Protein AF-A0AAD4IP42-F1 (afdb_monomer)

pLDDT: mean 78.44, std 17.41, range [28.88, 97.5]

Organism: Perilla frutescens var. hirtella (NCBI:txid608512)

Structure (mmCIF, N/CA/C/O backbone):
data_AF-A0AAD4IP42-F1
#
_entry.id   AF-A0AAD4IP42-F1
#
loop_
_atom_site.group_PDB
_atom_site.id
_atom_site.type_symbol
_atom_site.label_atom_id
_atom_site.label_alt_id
_atom_site.label_comp_id
_atom_site.label_asym_id
_atom_site.label_entity_id
_atom_site.label_seq_id
_atom_site.pdbx_PDB_ins_code
_atom_site.Cartn_x
_atom_site.Cartn_y
_atom_site.Cartn_z
_atom_site.occupancy
_atom_site.B_iso_or_equiv
_atom_site.auth_seq_id
_atom_site.auth_comp_id
_atom_site.auth_asym_id
_atom_site.auth_atom_id
_atom_site.pdbx_PDB_model_num
ATOM 1 N N . MET A 1 1 ? -76.552 19.089 21.925 1.00 34.88 1 MET A N 1
ATOM 2 C CA . MET A 1 1 ? -76.594 18.371 20.630 1.00 34.88 1 MET A CA 1
ATOM 3 C C . MET A 1 1 ? -75.169 18.072 20.189 1.00 34.88 1 MET A C 1
ATOM 5 O O . MET A 1 1 ? -74.270 18.814 20.554 1.00 34.88 1 MET A O 1
ATOM 9 N N . LYS A 1 2 ? -74.988 16.917 19.546 1.00 30.53 2 LYS A N 1
ATOM 10 C CA . LYS A 1 2 ? -73.737 16.170 19.352 1.00 30.53 2 LYS A CA 1
ATOM 11 C C . LYS A 1 2 ? -72.660 16.879 18.514 1.00 30.53 2 LYS A C 1
ATOM 13 O O . LYS A 1 2 ? -72.972 17.570 17.553 1.00 30.53 2 LYS A O 1
ATOM 18 N N . ASN A 1 3 ? -71.417 16.549 18.877 1.00 34.84 3 ASN A N 1
ATOM 19 C CA . ASN A 1 3 ? -70.159 16.586 18.123 1.00 34.84 3 ASN A CA 1
ATOM 20 C C . ASN A 1 3 ? -70.280 16.324 16.618 1.00 34.84 3 ASN A C 1
ATOM 22 O O . ASN A 1 3 ? -70.921 15.343 16.245 1.00 34.84 3 ASN A O 1
ATOM 26 N N . GLN A 1 4 ? -69.454 17.022 15.830 1.00 29.98 4 GLN A N 1
ATOM 27 C CA . GLN A 1 4 ? -68.619 16.398 14.795 1.00 29.98 4 GLN A CA 1
ATOM 28 C C . GLN A 1 4 ? -67.241 17.083 14.738 1.00 29.98 4 GLN A C 1
ATOM 30 O O . GLN A 1 4 ? -67.110 18.224 14.310 1.00 29.98 4 GLN A O 1
ATOM 35 N N . ASN A 1 5 ? -66.224 16.346 15.200 1.00 31.17 5 ASN A N 1
ATOM 36 C CA . ASN A 1 5 ? -64.808 16.579 14.929 1.00 31.17 5 ASN A CA 1
ATOM 37 C C . ASN A 1 5 ? -64.530 16.192 13.474 1.00 31.17 5 ASN A C 1
ATOM 39 O O . ASN A 1 5 ? -64.703 15.028 13.110 1.00 31.17 5 ASN A O 1
ATOM 43 N N . THR A 1 6 ? -64.045 17.129 12.666 1.00 31.69 6 THR A N 1
ATOM 44 C CA . THR A 1 6 ? -63.427 16.822 11.375 1.00 31.69 6 THR A CA 1
ATOM 45 C C . THR A 1 6 ? -61.950 16.520 11.577 1.00 31.69 6 THR A C 1
ATOM 47 O O . THR A 1 6 ? -61.139 17.392 11.881 1.00 31.69 6 THR A O 1
ATOM 50 N N . SER A 1 7 ? -61.636 15.245 11.391 1.00 37.47 7 SER A N 1
ATOM 51 C CA . SER A 1 7 ? -60.329 14.685 11.085 1.00 37.47 7 SER A CA 1
ATOM 52 C C . SER A 1 7 ? -59.632 15.437 9.944 1.00 37.47 7 SER A C 1
ATOM 54 O O . SER A 1 7 ? -60.083 15.382 8.800 1.00 37.47 7 SER A O 1
ATOM 56 N N . GLY A 1 8 ? -58.507 16.086 10.242 1.00 28.88 8 GLY A N 1
ATOM 57 C CA . GLY A 1 8 ? -57.520 16.510 9.251 1.00 28.88 8 GLY A CA 1
ATOM 58 C C . GLY A 1 8 ? -56.361 15.519 9.241 1.00 28.88 8 GLY A C 1
ATOM 59 O O . GLY A 1 8 ? -55.553 15.508 10.167 1.00 28.88 8 GLY A O 1
ATOM 60 N N . ALA A 1 9 ? -56.325 14.672 8.211 1.00 37.38 9 ALA A N 1
ATOM 61 C CA . ALA A 1 9 ? -55.215 13.789 7.866 1.00 37.38 9 ALA A CA 1
ATOM 62 C C . ALA A 1 9 ? -53.900 14.590 7.849 1.00 37.38 9 ALA A C 1
ATOM 64 O O . ALA A 1 9 ? -53.816 15.664 7.266 1.00 37.38 9 ALA A O 1
ATOM 65 N N . GLY A 1 10 ? -52.886 14.160 8.591 1.00 33.72 10 GLY A N 1
ATOM 66 C CA . GLY A 1 10 ? -51.989 13.126 8.091 1.00 33.72 10 GLY A CA 1
ATOM 67 C C . GLY A 1 10 ? -50.796 13.807 7.430 1.00 33.72 10 GLY A C 1
ATOM 68 O O . GLY A 1 10 ? -50.671 13.799 6.210 1.00 33.72 10 GLY A O 1
ATOM 69 N N . GLY A 1 11 ? -49.955 14.450 8.250 1.00 38.69 11 GLY A N 1
ATOM 70 C CA . GLY A 1 11 ? -48.666 14.964 7.805 1.00 38.69 11 GLY A CA 1
ATOM 71 C C . GLY A 1 11 ? -47.883 13.820 7.177 1.00 38.69 11 GLY A C 1
ATOM 72 O O . GLY A 1 11 ? -47.627 12.817 7.844 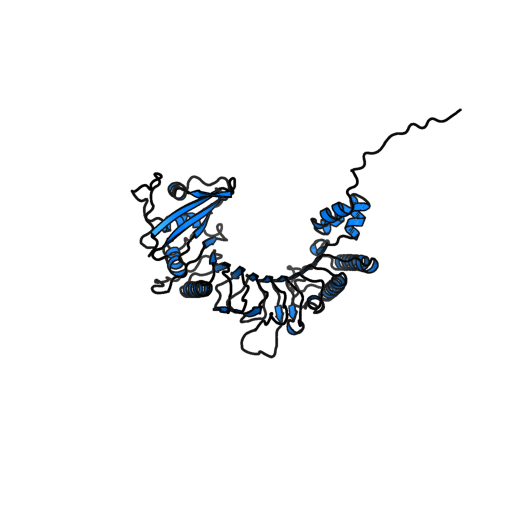1.00 38.69 11 GLY A O 1
ATOM 73 N N . GLY A 1 12 ? -47.581 13.956 5.886 1.00 36.75 12 GLY A N 1
ATOM 74 C CA . GLY A 1 12 ? -46.809 12.996 5.112 1.00 36.75 12 GLY A CA 1
ATOM 75 C C . GLY A 1 12 ? -45.445 12.809 5.754 1.00 36.75 12 GLY A C 1
ATOM 76 O O . GLY A 1 12 ? -44.520 13.581 5.509 1.00 36.75 12 GLY A O 1
ATOM 77 N N . GLY A 1 13 ? -45.350 11.804 6.623 1.00 40.25 13 GLY A N 1
ATOM 78 C CA . GLY A 1 13 ? -44.090 11.336 7.153 1.00 40.25 13 GLY A CA 1
ATOM 79 C C . GLY A 1 13 ? -43.225 10.944 5.971 1.00 40.25 13 GLY A C 1
ATOM 80 O O . GLY A 1 13 ? -43.643 10.148 5.130 1.00 40.25 13 GLY A O 1
ATOM 81 N N . ILE A 1 14 ? -42.018 11.504 5.909 1.00 51.66 14 ILE A N 1
ATOM 82 C CA . ILE A 1 14 ? -40.916 10.859 5.201 1.00 51.66 14 ILE A CA 1
ATOM 83 C C . ILE A 1 14 ? -40.974 9.402 5.657 1.00 51.66 14 ILE A C 1
ATOM 85 O O . ILE A 1 14 ? -40.859 9.155 6.859 1.00 51.66 14 ILE A O 1
ATOM 89 N N . ALA A 1 15 ? -41.281 8.477 4.742 1.00 52.72 15 ALA A N 1
ATOM 90 C CA . ALA A 1 15 ? -41.385 7.057 5.047 1.00 52.72 15 ALA A CA 1
ATOM 91 C C . ALA A 1 15 ? -40.187 6.682 5.927 1.00 52.72 15 ALA A C 1
ATOM 93 O O . ALA A 1 15 ? -39.041 6.887 5.521 1.00 52.72 15 ALA A O 1
ATOM 94 N N . SER A 1 16 ? -40.445 6.285 7.177 1.00 73.88 16 SER A N 1
ATOM 95 C CA . SER A 1 16 ? -39.379 6.153 8.164 1.00 73.88 16 SER A CA 1
ATOM 96 C C . SER A 1 16 ? -38.441 5.046 7.702 1.00 73.88 16 SER A C 1
ATOM 98 O O . SER A 1 16 ? -38.821 3.874 7.706 1.00 73.88 16 SER A O 1
ATOM 100 N N . LEU A 1 17 ? -37.241 5.425 7.265 1.00 85.31 17 LEU A N 1
ATOM 101 C CA . LEU A 1 17 ? -36.203 4.481 6.868 1.00 85.31 17 LEU A CA 1
ATOM 102 C C . LEU A 1 17 ? -35.959 3.484 8.014 1.00 85.31 17 LEU A C 1
ATOM 104 O O . LEU A 1 17 ? -35.862 3.915 9.169 1.00 85.31 17 LEU A O 1
ATOM 108 N N . PRO A 1 18 ? -35.853 2.173 7.727 1.00 91.00 18 PRO A N 1
ATOM 109 C CA . PRO A 1 18 ? -35.491 1.190 8.738 1.00 91.00 18 PRO A CA 1
ATOM 110 C C . PRO A 1 18 ? -34.157 1.541 9.400 1.00 91.00 18 PRO A C 1
ATOM 112 O O . PRO A 1 18 ? -33.244 2.056 8.748 1.00 91.00 18 PRO A O 1
ATOM 115 N N . GLN A 1 19 ? -34.032 1.219 10.687 1.00 89.38 19 GLN A N 1
ATOM 116 C CA . GLN A 1 19 ? -32.856 1.548 11.496 1.00 89.38 19 GLN A CA 1
ATOM 117 C C . GLN A 1 19 ? -31.547 1.037 10.872 1.00 89.38 19 GLN A C 1
ATOM 119 O O . GLN A 1 19 ? -30.543 1.744 10.873 1.00 89.38 19 GLN A O 1
ATOM 124 N N . GLU A 1 20 ? -31.577 -0.158 10.284 1.00 89.69 20 GLU A N 1
ATOM 125 C CA . GLU A 1 20 ? -30.438 -0.788 9.606 1.00 89.69 20 GLU A CA 1
ATOM 126 C C . GLU A 1 20 ? -29.960 0.009 8.386 1.00 89.69 20 GLU A C 1
ATOM 128 O O . GLU A 1 20 ? -28.760 0.154 8.162 1.00 89.69 20 GLU A O 1
ATOM 133 N N . ILE A 1 21 ? -30.889 0.585 7.615 1.00 92.75 21 ILE A N 1
ATOM 134 C CA . ILE A 1 21 ? -30.548 1.411 6.452 1.00 92.75 21 ILE A CA 1
ATOM 135 C C . ILE A 1 21 ? -29.923 2.727 6.910 1.00 92.75 21 ILE A C 1
ATOM 137 O O . ILE A 1 21 ? -28.937 3.169 6.326 1.00 92.75 21 ILE A O 1
ATOM 141 N N . ILE A 1 22 ? -30.452 3.327 7.979 1.00 94.44 22 ILE A N 1
ATOM 142 C CA . ILE A 1 22 ? -29.881 4.540 8.574 1.00 94.44 22 ILE A CA 1
ATOM 143 C C . ILE A 1 22 ? -28.449 4.278 9.061 1.00 94.44 22 ILE A C 1
ATOM 145 O O . ILE A 1 22 ? -27.554 5.065 8.756 1.00 94.44 22 ILE A O 1
ATOM 149 N N . LEU A 1 23 ? -28.222 3.165 9.768 1.00 92.06 23 LEU A N 1
ATOM 150 C CA . LEU A 1 23 ? -26.889 2.748 10.214 1.00 92.06 23 LEU A CA 1
ATOM 151 C C . LEU A 1 23 ? -25.940 2.573 9.028 1.00 92.06 23 LEU A C 1
ATOM 153 O O . LEU A 1 23 ? -24.855 3.147 9.027 1.00 92.06 23 LEU A O 1
ATOM 157 N N . LYS A 1 24 ? -26.377 1.864 7.981 1.00 92.62 24 LYS A N 1
ATOM 158 C CA . LYS A 1 24 ? -25.572 1.658 6.775 1.00 92.62 24 LYS A CA 1
ATOM 159 C C . LYS A 1 24 ? -25.220 2.977 6.085 1.00 92.62 24 LYS A C 1
ATOM 161 O O . LYS A 1 24 ? -24.075 3.157 5.692 1.00 92.62 24 LYS A O 1
ATOM 166 N N . ILE A 1 25 ? -26.164 3.918 5.987 1.00 94.62 25 ILE A N 1
ATOM 167 C CA . ILE A 1 25 ? -25.900 5.271 5.471 1.00 94.62 25 ILE A CA 1
ATOM 168 C C . ILE A 1 25 ? -24.849 5.976 6.337 1.00 94.62 25 ILE A C 1
ATOM 170 O O . ILE A 1 25 ? -23.890 6.520 5.800 1.00 94.62 25 ILE A O 1
ATOM 174 N N . GLN A 1 26 ? -24.992 5.951 7.664 1.00 93.31 26 GLN A N 1
ATOM 175 C CA . GLN A 1 26 ? -24.042 6.593 8.577 1.00 93.31 26 GLN A CA 1
ATOM 176 C C . GLN A 1 26 ? -22.650 5.941 8.565 1.00 93.31 26 GLN A C 1
ATOM 178 O O . GLN A 1 26 ? -21.665 6.633 8.805 1.00 93.31 26 GLN A O 1
ATOM 183 N N . CYS A 1 27 ? -22.533 4.644 8.280 1.00 92.44 27 CYS A N 1
ATOM 184 C CA . CYS A 1 27 ? -21.247 3.963 8.095 1.00 92.44 27 CYS A CA 1
ATOM 185 C C . CYS A 1 27 ? -20.487 4.429 6.841 1.00 92.44 27 CYS A C 1
ATOM 187 O O . CYS A 1 27 ? -19.272 4.296 6.798 1.00 92.44 27 CYS A O 1
ATOM 189 N N . TYR A 1 28 ? -21.165 5.020 5.849 1.00 92.25 28 TYR A N 1
ATOM 190 C CA . TYR A 1 28 ? -20.503 5.643 4.692 1.00 92.25 28 TYR A CA 1
ATOM 191 C C . TYR A 1 28 ? -20.054 7.092 4.934 1.00 92.25 28 TYR A C 1
ATOM 193 O O . TYR A 1 28 ? -19.370 7.667 4.091 1.00 92.25 28 TYR A O 1
ATOM 201 N N . LEU A 1 29 ? -20.458 7.695 6.052 1.00 93.38 29 LEU A N 1
ATOM 202 C CA . LEU A 1 29 ? -20.079 9.051 6.448 1.00 93.38 29 LEU A CA 1
ATOM 203 C C . LEU A 1 29 ? -18.914 8.998 7.438 1.00 93.38 29 LEU A C 1
ATOM 205 O O . LEU A 1 29 ? -18.770 7.999 8.138 1.00 93.38 29 LEU A O 1
ATOM 209 N N . ASN A 1 30 ? -18.134 10.075 7.571 1.00 90.75 30 ASN A N 1
ATOM 210 C CA . ASN A 1 30 ? -17.245 10.214 8.735 1.00 90.75 30 ASN A CA 1
ATOM 211 C C . ASN A 1 30 ? -18.053 10.545 10.005 1.00 90.75 30 ASN A C 1
ATOM 213 O O . ASN A 1 30 ? -19.223 10.929 9.945 1.00 90.75 30 ASN A O 1
ATOM 217 N N . GLY A 1 31 ? -17.444 10.414 11.176 1.00 90.19 31 GLY A N 1
ATOM 218 C CA . GLY A 1 31 ? -18.087 10.545 12.478 1.00 90.19 31 GLY A CA 1
ATOM 219 C C . GLY A 1 31 ? -18.716 11.917 12.679 1.00 90.19 31 GLY A C 1
ATOM 220 O O . GLY A 1 31 ? -19.835 12.034 13.182 1.00 90.19 31 GLY A O 1
ATOM 221 N N . LYS A 1 32 ? -18.070 12.978 12.196 1.00 91.19 32 LYS A N 1
ATOM 222 C CA . LYS A 1 32 ? -18.631 14.332 12.231 1.00 91.19 32 LYS A CA 1
ATOM 223 C C . LYS A 1 32 ? -19.881 14.466 11.371 1.00 91.19 32 LYS A C 1
ATOM 225 O O . LYS A 1 32 ? -20.880 15.014 11.838 1.00 91.19 32 LYS A O 1
ATOM 230 N N . GLU A 1 33 ? -19.859 13.974 10.141 1.00 93.75 33 GLU A N 1
ATOM 231 C CA . GLU A 1 33 ? -21.017 13.965 9.244 1.00 93.75 33 GLU A CA 1
ATOM 232 C C . GLU A 1 33 ? -22.151 13.101 9.795 1.00 93.75 33 GLU A C 1
ATOM 234 O O . GLU A 1 33 ? -23.285 13.573 9.899 1.00 93.75 33 GLU A O 1
ATOM 239 N N . ALA A 1 34 ? -21.844 11.882 10.237 1.00 93.75 34 ALA A N 1
ATOM 240 C CA . ALA A 1 34 ? -22.799 10.971 10.850 1.00 93.75 34 ALA A CA 1
ATOM 241 C C . ALA A 1 34 ? -23.448 11.603 12.094 1.00 93.75 34 ALA A C 1
ATOM 243 O O . ALA A 1 34 ? -24.676 11.581 12.215 1.00 93.75 34 ALA A O 1
ATOM 244 N N . SER A 1 35 ? -22.675 12.277 12.954 1.00 92.50 35 SER A N 1
ATOM 245 C CA . SER A 1 35 ? -23.214 12.997 14.116 1.00 92.50 35 SER A CA 1
ATOM 246 C C . SER A 1 35 ? -24.203 14.100 13.723 1.00 92.50 35 SER A C 1
ATOM 248 O O . SER A 1 35 ? -25.234 14.264 14.379 1.00 92.50 35 SER A O 1
ATOM 250 N N . ARG A 1 36 ? -23.962 14.817 12.614 1.00 94.44 36 ARG A N 1
ATOM 251 C CA . ARG A 1 36 ? -24.859 15.876 12.117 1.00 94.44 36 ARG A CA 1
ATOM 252 C C . ARG A 1 36 ? -26.189 15.324 11.634 1.00 94.44 36 ARG A C 1
ATOM 254 O O . ARG A 1 36 ? -27.202 15.991 11.805 1.00 94.44 36 ARG A O 1
ATOM 261 N N . THR A 1 37 ? -26.218 14.106 11.093 1.00 95.19 37 THR A N 1
ATOM 262 C CA . THR A 1 37 ? -27.479 13.475 10.666 1.00 95.19 37 THR 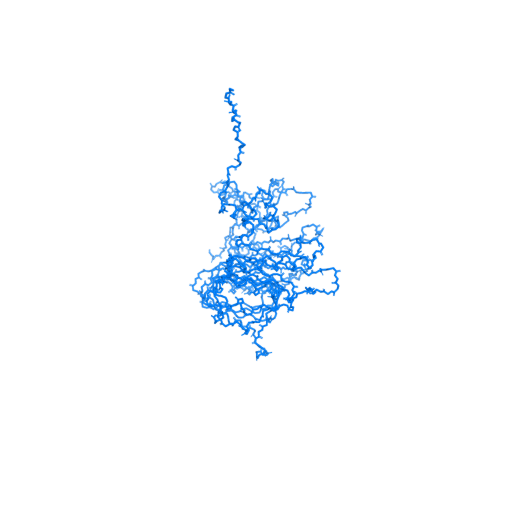A CA 1
ATOM 263 C C . THR A 1 37 ? -28.436 13.203 11.827 1.00 95.19 37 THR A C 1
ATOM 265 O O . THR A 1 37 ? -29.634 13.045 11.609 1.00 95.19 37 THR A O 1
ATOM 268 N N . SER A 1 38 ? -27.955 13.215 13.075 1.00 93.44 38 SER A N 1
ATOM 269 C CA . SER A 1 38 ? -28.801 12.991 14.250 1.00 93.44 38 SER A CA 1
ATOM 270 C C . SER A 1 38 ? -29.933 14.016 14.412 1.00 93.44 38 SER A C 1
ATOM 272 O O . SER A 1 38 ? -30.961 13.700 15.011 1.00 93.44 38 SER A O 1
ATOM 274 N N . VAL A 1 39 ? -29.803 15.208 13.814 1.00 94.38 39 VAL A N 1
ATOM 275 C CA . VAL A 1 39 ? -30.852 16.245 13.811 1.00 94.38 39 VAL A CA 1
ATOM 276 C C . VAL A 1 39 ? -32.068 15.871 12.959 1.00 94.38 39 VAL A C 1
ATOM 278 O O . VAL A 1 39 ? -33.124 16.479 13.109 1.00 94.38 39 VAL A O 1
ATOM 281 N N . LEU A 1 40 ? -31.944 14.863 12.087 1.00 92.69 40 LEU A N 1
ATOM 282 C CA . LEU A 1 40 ? -33.026 14.384 11.219 1.00 92.69 40 LEU A CA 1
ATOM 283 C C . LEU A 1 40 ? -34.104 13.602 11.988 1.00 92.69 40 LEU A C 1
ATOM 285 O O . LEU A 1 40 ? -35.175 13.337 11.445 1.00 92.69 40 LEU A O 1
ATOM 289 N N . GLY A 1 41 ? -33.849 13.232 13.248 1.00 93.06 41 GLY A N 1
ATOM 290 C CA . GLY A 1 41 ? -34.855 12.661 14.139 1.00 93.06 41 GLY A CA 1
ATOM 291 C C . GLY A 1 41 ? -34.313 11.603 15.098 1.00 93.06 41 GLY A C 1
ATOM 292 O O . GLY A 1 41 ? -33.137 11.243 15.086 1.00 93.06 41 GLY A O 1
ATOM 293 N N . LYS A 1 42 ? -35.209 11.056 15.929 1.00 92.81 42 LYS A N 1
ATOM 294 C CA . LYS A 1 42 ? -34.854 10.102 16.995 1.00 92.81 42 LYS A CA 1
ATOM 295 C C . LYS A 1 42 ? -34.185 8.825 16.472 1.00 92.81 42 LYS A C 1
ATOM 297 O O . LYS A 1 42 ? -33.226 8.370 17.086 1.00 92.81 42 LYS A O 1
ATOM 302 N N . SER A 1 43 ? -34.639 8.279 15.342 1.00 93.75 43 SER A N 1
ATOM 303 C CA . SER A 1 43 ? -34.045 7.073 14.739 1.00 93.75 43 SER A CA 1
ATOM 304 C C . SER A 1 43 ? -32.601 7.310 14.281 1.00 93.75 43 SER A C 1
ATOM 306 O O . SER A 1 43 ? -31.723 6.495 14.554 1.00 93.75 43 SER A O 1
ATOM 308 N N . TRP A 1 44 ? -32.327 8.476 13.683 1.00 95.25 44 TRP A N 1
ATOM 309 C CA . TRP A 1 44 ? -30.984 8.888 13.257 1.00 95.25 44 TRP A CA 1
ATOM 310 C C . TRP A 1 44 ? -30.047 9.145 14.435 1.00 95.25 44 TRP A C 1
ATOM 312 O O . TRP A 1 44 ? -28.893 8.719 14.408 1.00 95.25 44 TRP A O 1
ATOM 322 N N . TYR A 1 45 ? -30.545 9.783 15.497 1.00 94.50 45 TYR A N 1
ATOM 323 C CA . TYR A 1 45 ? -29.790 9.929 16.741 1.00 94.50 45 TYR A CA 1
ATOM 324 C C . TYR A 1 45 ? -29.492 8.569 17.393 1.00 94.50 45 TYR A C 1
ATOM 326 O O . TYR A 1 45 ? -28.368 8.321 17.827 1.00 94.50 45 TYR A O 1
ATOM 334 N N . SER A 1 46 ? -30.472 7.660 17.418 1.00 93.44 46 SER A N 1
ATOM 335 C CA . SER A 1 46 ? -30.293 6.299 17.936 1.00 93.44 46 SER A CA 1
ATOM 336 C C . SER A 1 46 ? -29.260 5.511 17.125 1.00 93.44 46 SER A C 1
ATOM 338 O O . SER A 1 46 ? -28.419 4.830 17.711 1.00 93.44 46 SER A O 1
ATOM 340 N N . ALA A 1 47 ? -29.284 5.644 15.794 1.00 94.19 47 ALA A N 1
ATOM 341 C CA . ALA A 1 47 ? -28.315 5.014 14.897 1.00 94.19 47 ALA A CA 1
ATOM 342 C C . ALA A 1 47 ? -26.907 5.538 15.186 1.00 94.19 47 ALA A C 1
ATOM 344 O O . ALA A 1 47 ? -25.999 4.756 15.436 1.00 94.19 47 ALA A O 1
ATOM 345 N N . TRP A 1 48 ? -26.763 6.859 15.314 1.00 94.88 48 TRP A N 1
ATOM 346 C CA . TRP A 1 48 ? -25.492 7.487 15.662 1.00 94.88 48 TRP A CA 1
ATOM 347 C C . TRP A 1 48 ? -24.939 6.973 16.999 1.00 94.88 48 TRP A C 1
ATOM 349 O O . TRP A 1 48 ? -23.745 6.722 17.140 1.00 94.88 48 TRP A O 1
ATOM 359 N N . CYS A 1 49 ? -25.811 6.764 17.989 1.00 93.44 49 CYS A N 1
ATOM 360 C CA . CYS A 1 49 ? -25.404 6.273 19.303 1.00 93.44 49 CYS A CA 1
ATOM 361 C C . CYS A 1 49 ? -24.928 4.812 19.320 1.00 93.44 49 CYS A C 1
ATOM 363 O O . CYS A 1 49 ? -24.312 4.414 20.310 1.00 93.44 49 CYS A O 1
ATOM 365 N N . THR A 1 50 ? -25.253 4.039 18.281 1.00 94.44 50 THR A N 1
ATOM 366 C CA . THR A 1 50 ? -25.027 2.586 18.164 1.00 94.44 50 THR A CA 1
ATOM 367 C C . THR A 1 50 ? -24.256 2.214 16.895 1.00 94.44 50 THR A C 1
ATOM 369 O O . THR A 1 50 ? -24.224 1.053 16.500 1.00 94.44 50 THR A O 1
ATOM 372 N N . ARG A 1 51 ? -23.637 3.201 16.240 1.00 94.75 51 ARG A N 1
ATOM 373 C CA . ARG A 1 51 ? -22.911 3.022 14.983 1.00 94.75 51 ARG A CA 1
ATOM 374 C C . ARG A 1 51 ? -21.738 2.051 15.188 1.00 94.75 51 ARG A C 1
ATOM 376 O O . ARG A 1 51 ? -20.930 2.292 16.084 1.00 94.75 51 ARG A O 1
ATOM 383 N N . PRO A 1 52 ? -21.608 0.986 14.381 1.00 94.44 52 PRO A N 1
ATOM 384 C CA . PRO A 1 52 ? -20.544 -0.004 14.561 1.00 94.44 52 PRO A CA 1
ATOM 385 C C . PRO A 1 52 ? -19.159 0.520 14.163 1.00 94.44 52 PRO A C 1
ATOM 387 O O . PRO A 1 52 ? -18.157 -0.095 14.511 1.00 94.44 52 PRO A O 1
ATOM 390 N N . HIS A 1 53 ? -19.090 1.630 13.420 1.00 95.94 53 HIS A N 1
ATOM 391 C CA . HIS A 1 53 ? -17.841 2.266 12.995 1.00 95.94 53 HIS A CA 1
ATOM 392 C C . HIS A 1 53 ? -17.609 3.501 13.857 1.00 95.94 53 HIS A C 1
ATOM 394 O O . HIS A 1 53 ? -18.349 4.488 13.758 1.00 95.94 53 HIS A O 1
ATOM 400 N N . LEU A 1 54 ? -16.620 3.429 14.742 1.00 96.25 54 LEU A N 1
ATOM 401 C CA . LEU A 1 54 ? -16.213 4.552 15.576 1.00 96.25 54 LEU A CA 1
ATOM 402 C C . LEU A 1 54 ? -14.976 5.199 14.975 1.00 96.25 54 LEU A C 1
ATOM 404 O O . LEU A 1 54 ? -13.916 4.590 14.947 1.00 96.25 54 LEU A O 1
ATOM 408 N N . ASP A 1 55 ? -15.101 6.445 14.536 1.00 94.50 55 ASP A N 1
ATOM 409 C CA . ASP A 1 55 ? -13.975 7.231 14.054 1.00 94.50 55 ASP A CA 1
ATOM 410 C C . ASP A 1 55 ? -13.851 8.525 14.859 1.00 94.50 55 ASP A C 1
ATOM 412 O O . ASP A 1 55 ? -14.791 9.315 14.992 1.00 94.50 55 ASP A O 1
ATOM 416 N N . PHE A 1 56 ? -12.677 8.705 15.454 1.00 93.38 56 PHE A N 1
ATOM 417 C CA . PHE A 1 56 ? -12.337 9.845 16.282 1.00 93.38 56 PHE A CA 1
ATOM 418 C C . PHE A 1 56 ? -11.182 10.600 15.651 1.00 93.38 56 PHE A C 1
ATOM 420 O O . PHE A 1 56 ? -10.050 10.125 15.623 1.00 93.38 56 PHE A O 1
ATOM 427 N N . ASN A 1 57 ? -11.474 11.809 15.183 1.00 90.75 57 ASN A N 1
ATOM 428 C CA . ASN A 1 57 ? -10.493 12.711 14.610 1.00 90.75 57 ASN A CA 1
ATOM 429 C C . ASN A 1 57 ? -10.364 13.964 15.480 1.00 90.75 57 ASN A C 1
ATOM 431 O O . ASN A 1 57 ? -11.313 14.739 15.617 1.00 90.75 57 ASN A O 1
ATOM 435 N N . GLN A 1 58 ? -9.188 14.182 16.064 1.00 87.06 58 GLN A N 1
ATOM 436 C CA . GLN A 1 58 ? -8.934 15.355 16.898 1.00 87.06 58 GLN A CA 1
ATOM 437 C C . GLN A 1 58 ? -9.096 16.673 16.121 1.00 87.06 58 GLN A C 1
ATOM 439 O O . GLN A 1 58 ? -9.577 17.656 16.689 1.00 87.06 58 GLN A O 1
ATOM 444 N N . CYS A 1 59 ? -8.792 16.689 14.819 1.00 84.38 59 CYS A N 1
ATOM 445 C CA . CYS A 1 59 ? -8.928 17.871 13.963 1.00 84.38 59 CYS A CA 1
ATOM 446 C C . CYS A 1 59 ? -10.392 18.307 13.761 1.00 84.38 59 CYS A C 1
ATOM 448 O O . CYS A 1 59 ? -10.655 19.419 13.298 1.00 84.38 59 CYS A O 1
ATOM 450 N N . ASP A 1 60 ? -11.372 17.465 14.110 1.00 85.88 60 ASP A N 1
ATOM 451 C CA . ASP A 1 60 ? -12.784 17.850 14.055 1.00 85.88 60 ASP A CA 1
ATOM 452 C C . ASP A 1 60 ? -13.208 18.798 15.178 1.00 85.88 60 ASP A C 1
ATOM 454 O O . ASP A 1 60 ? -14.252 19.456 15.068 1.00 85.88 60 ASP A O 1
ATOM 458 N N . PHE A 1 61 ? -12.383 18.916 16.218 1.00 82.06 61 PHE A N 1
ATOM 459 C CA . PHE A 1 61 ? -12.595 19.792 17.357 1.00 82.06 61 PHE A CA 1
ATOM 460 C C . PHE A 1 61 ? -11.913 21.138 17.105 1.00 82.06 61 PHE A C 1
ATOM 462 O O . PHE A 1 61 ? -10.788 21.212 16.613 1.00 82.06 61 PHE A O 1
ATOM 469 N N . ARG A 1 62 ? -12.604 22.242 17.428 1.00 72.88 62 ARG A N 1
ATOM 470 C CA . ARG A 1 62 ? -12.073 23.600 17.213 1.00 72.88 62 ARG A CA 1
ATOM 471 C C . ARG A 1 62 ? -10.707 23.749 17.886 1.00 72.88 62 ARG A C 1
ATOM 473 O O . ARG A 1 62 ? -10.576 23.427 19.065 1.00 72.88 62 ARG A O 1
ATOM 480 N N . SER A 1 63 ? -9.732 24.261 17.134 1.00 67.94 63 SER A N 1
ATOM 481 C CA . SER A 1 63 ? -8.344 24.446 17.582 1.00 67.94 63 SER A CA 1
ATOM 482 C C . SER A 1 63 ? -7.701 23.174 18.153 1.00 67.94 63 SER A C 1
ATOM 484 O O . SER A 1 63 ? -6.879 23.274 19.055 1.00 67.94 63 SER A O 1
ATOM 486 N N . CYS A 1 64 ? -8.129 21.989 17.697 1.00 65.81 64 CYS A N 1
ATOM 487 C CA . CYS A 1 64 ? -7.649 20.693 18.182 1.00 65.81 64 CYS A CA 1
ATOM 488 C C . CYS A 1 64 ? -7.741 20.551 19.715 1.00 65.81 64 CYS A C 1
ATOM 490 O O . CYS A 1 64 ? -6.880 19.925 20.336 1.00 65.81 64 CYS A O 1
ATOM 492 N N . ASN A 1 65 ? -8.790 21.133 20.326 1.00 73.12 65 ASN A N 1
ATOM 493 C CA . ASN A 1 65 ? -8.997 21.147 21.776 1.00 73.12 65 ASN A CA 1
ATOM 494 C C . ASN A 1 65 ? -8.970 19.721 22.358 1.00 73.12 65 ASN A C 1
ATOM 496 O O . ASN A 1 65 ? -9.944 18.969 22.254 1.00 73.12 65 ASN A O 1
ATOM 500 N N . SER A 1 66 ? -7.842 19.386 22.991 1.00 77.94 66 SER A N 1
ATOM 501 C CA . SER A 1 66 ? -7.561 18.059 23.536 1.00 77.94 66 SER A CA 1
ATOM 502 C C . SER A 1 66 ? -8.526 17.666 24.653 1.00 77.94 66 SER A C 1
ATOM 504 O O . SER A 1 66 ? -8.861 16.490 24.764 1.00 77.94 66 SER A O 1
ATOM 506 N N . ASP A 1 67 ? -8.999 18.616 25.461 1.00 84.31 67 ASP A N 1
ATOM 507 C CA . ASP A 1 67 ? -9.895 18.324 26.584 1.00 84.31 67 ASP A CA 1
ATOM 508 C C . ASP A 1 67 ? -11.294 17.971 26.086 1.00 84.31 67 ASP A C 1
ATOM 510 O O . ASP A 1 67 ? -11.854 16.949 26.480 1.00 84.31 67 ASP A O 1
ATOM 514 N N . ALA A 1 68 ? -11.831 18.760 25.150 1.00 87.38 68 ALA A N 1
ATOM 515 C CA . ALA A 1 68 ? -13.128 18.484 24.539 1.00 87.38 68 ALA A CA 1
ATOM 516 C C . ALA A 1 68 ? -13.116 17.162 23.754 1.00 87.38 68 ALA A C 1
ATOM 518 O O . ALA A 1 68 ? -14.073 16.388 23.826 1.00 87.38 68 ALA A O 1
ATOM 519 N N . PHE A 1 69 ? -12.023 16.887 23.033 1.00 89.69 69 PHE A N 1
ATOM 520 C CA . PHE A 1 69 ? -11.812 15.614 22.346 1.00 89.69 69 PHE A CA 1
ATOM 521 C C . PHE A 1 69 ? -11.751 14.441 23.334 1.00 89.69 69 PHE A C 1
ATOM 523 O O . PHE A 1 69 ? -12.470 13.453 23.178 1.00 89.69 69 PHE A O 1
ATOM 530 N N . SER A 1 70 ? -10.935 14.562 24.382 1.00 91.00 70 SER A N 1
ATOM 531 C CA . SER A 1 70 ? -10.786 13.559 25.442 1.00 91.00 70 SER A CA 1
ATOM 532 C C . SER A 1 70 ? -12.121 13.266 26.129 1.00 91.00 70 SER A C 1
ATOM 534 O O . SER A 1 70 ? -12.531 12.113 26.242 1.00 91.00 70 SER A O 1
ATOM 536 N N . GLU A 1 71 ? -12.861 14.303 26.523 1.00 93.44 71 GLU A N 1
ATOM 537 C CA . GLU A 1 71 ? -14.159 14.152 27.176 1.00 93.44 71 GLU A CA 1
ATOM 538 C C . GLU A 1 71 ? -15.176 13.463 26.256 1.00 93.44 71 GLU A C 1
ATOM 540 O O . GLU A 1 71 ? -15.870 12.532 26.676 1.00 93.44 71 GLU A O 1
ATOM 545 N N . PHE A 1 72 ? -15.250 13.881 24.990 1.00 93.31 72 PHE A N 1
ATOM 546 C CA . PHE A 1 72 ? -16.166 13.302 24.011 1.00 93.31 72 PHE A CA 1
ATOM 547 C C . PHE A 1 72 ? -15.863 11.826 23.718 1.00 93.31 72 PHE A C 1
ATOM 549 O O . PHE A 1 72 ? -16.777 10.995 23.725 1.00 93.31 72 PHE A O 1
ATOM 556 N N . THR A 1 73 ? -14.596 11.491 23.467 1.00 94.56 73 THR A N 1
ATOM 557 C CA . THR A 1 73 ? -14.168 10.123 23.133 1.00 94.56 73 THR A CA 1
ATOM 558 C C . THR A 1 73 ? -14.390 9.179 24.309 1.00 94.56 73 THR A C 1
ATOM 560 O O . THR A 1 73 ? -15.024 8.136 24.142 1.00 94.56 73 THR A O 1
ATOM 563 N N . LYS A 1 74 ? -14.001 9.587 25.525 1.00 96.00 74 LYS A N 1
ATOM 564 C CA . LYS A 1 74 ? -14.234 8.812 26.753 1.00 96.00 74 LYS A CA 1
ATOM 565 C C . LYS A 1 74 ? -15.716 8.584 27.023 1.00 96.00 74 LYS A C 1
ATOM 567 O O . LYS A 1 74 ? -16.102 7.456 27.313 1.00 96.00 74 LYS A O 1
ATOM 572 N N . LYS A 1 75 ? -16.559 9.617 26.901 1.00 96.38 75 LYS A N 1
ATOM 573 C CA . LYS A 1 75 ? -18.019 9.478 27.065 1.00 96.38 75 LYS A CA 1
ATOM 574 C C . LYS A 1 75 ? -18.632 8.563 26.010 1.00 96.38 75 LYS A C 1
ATOM 576 O O . LYS A 1 75 ? -19.565 7.820 26.309 1.00 96.38 75 LYS A O 1
ATOM 581 N N . THR A 1 76 ? -18.125 8.619 24.782 1.00 96.44 76 THR A N 1
ATOM 582 C CA . THR A 1 76 ? -18.606 7.760 23.700 1.00 96.44 76 THR A CA 1
ATOM 583 C C . THR A 1 76 ? -18.245 6.305 23.967 1.00 96.44 76 THR A C 1
ATOM 585 O O . THR A 1 76 ? -19.147 5.479 23.959 1.00 96.44 76 THR A O 1
ATOM 588 N N . LEU A 1 77 ? -16.987 5.990 24.286 1.00 97.25 77 LEU A N 1
ATOM 589 C CA . LEU A 1 77 ? -16.583 4.621 24.628 1.00 97.25 77 LEU A CA 1
ATOM 590 C C . LEU A 1 77 ? -17.319 4.101 25.867 1.00 97.25 77 LEU A C 1
ATOM 592 O O . LEU A 1 77 ? -17.834 2.987 25.835 1.00 97.25 77 LEU A O 1
ATOM 596 N N . GLN A 1 78 ? -17.491 4.939 26.897 1.00 97.50 78 GLN A N 1
ATOM 597 C CA . GLN A 1 78 ? -18.272 4.584 28.086 1.00 97.50 78 GLN A CA 1
ATOM 598 C C . GLN A 1 78 ? -19.696 4.162 27.722 1.00 97.50 78 GLN A C 1
ATOM 600 O O . GLN A 1 78 ? -20.193 3.159 28.215 1.00 97.50 78 GLN A O 1
ATOM 605 N N . ARG A 1 79 ? -20.346 4.881 26.800 1.00 96.81 79 ARG A N 1
ATOM 606 C CA . ARG A 1 79 ? -21.687 4.522 26.329 1.00 96.81 79 ARG A CA 1
ATOM 607 C C . ARG A 1 79 ? -21.729 3.136 25.676 1.00 96.81 79 ARG A C 1
ATOM 609 O O . ARG A 1 79 ? -22.751 2.467 25.801 1.00 96.81 79 ARG A O 1
ATOM 616 N N . TYR A 1 80 ? -20.689 2.737 24.942 1.00 97.38 80 TYR A N 1
ATOM 617 C CA . TYR A 1 80 ? -20.627 1.409 24.317 1.00 97.38 80 TYR A CA 1
ATOM 618 C C . TYR A 1 80 ? -20.392 0.324 25.361 1.00 97.38 80 TYR A C 1
ATOM 620 O O . TYR A 1 80 ? -21.083 -0.691 25.330 1.00 97.38 80 TYR A O 1
ATOM 628 N N . GLU A 1 81 ? -19.503 0.580 26.318 1.00 96.50 81 GLU A N 1
ATOM 629 C CA . GLU A 1 81 ? -19.243 -0.307 27.454 1.00 96.50 81 GLU A CA 1
ATOM 630 C C . GLU A 1 81 ? -20.512 -0.526 28.294 1.00 96.50 81 GLU A C 1
ATOM 632 O O . GLU A 1 81 ? -20.931 -1.664 28.487 1.00 96.50 81 GLU A O 1
ATOM 637 N N . ASP A 1 82 ? -21.193 0.550 28.704 1.00 96.88 82 ASP A N 1
ATOM 638 C CA . ASP A 1 82 ? -22.412 0.496 29.527 1.00 96.88 82 ASP A CA 1
ATOM 639 C C . ASP A 1 82 ? -23.560 -0.257 28.837 1.00 96.88 82 ASP A C 1
ATOM 641 O O . ASP A 1 82 ? -24.439 -0.821 29.489 1.00 96.88 82 ASP A O 1
ATOM 645 N N . ARG A 1 83 ? -23.584 -0.232 27.500 1.00 95.75 83 ARG A N 1
ATOM 646 C CA . ARG A 1 83 ? -24.614 -0.877 26.675 1.00 95.75 83 ARG A CA 1
ATOM 647 C C . ARG A 1 83 ? -24.183 -2.233 26.123 1.00 95.75 83 ARG A C 1
ATOM 649 O O . ARG A 1 83 ? -24.972 -2.840 25.402 1.00 95.75 83 ARG A O 1
ATOM 656 N N . ASN A 1 84 ? -22.971 -2.690 26.441 1.00 94.94 84 ASN A N 1
ATOM 657 C CA . ASN A 1 84 ? -22.378 -3.917 25.915 1.00 94.94 84 ASN A CA 1
ATOM 658 C C . ASN A 1 84 ? -22.465 -4.006 24.376 1.00 94.94 84 ASN A C 1
ATOM 660 O O . ASN A 1 84 ? -22.906 -5.011 23.815 1.00 94.94 84 ASN A O 1
ATOM 664 N N . LEU A 1 85 ? -22.128 -2.904 23.700 1.00 95.00 85 LEU A N 1
ATOM 665 C CA . LEU A 1 85 ? -22.142 -2.802 22.242 1.00 95.00 85 LEU A CA 1
ATOM 666 C C . LEU A 1 85 ? -20.777 -3.173 21.673 1.00 95.00 85 LEU A C 1
ATOM 668 O O . LEU A 1 85 ? -19.764 -2.609 22.081 1.00 95.00 85 LEU A O 1
ATOM 672 N N . ASN A 1 86 ? -20.780 -4.036 20.662 1.00 95.00 86 ASN A N 1
ATOM 673 C CA . ASN A 1 86 ? -19.587 -4.314 19.875 1.00 95.00 86 ASN A CA 1
ATOM 674 C C . ASN A 1 86 ? -19.420 -3.282 18.759 1.00 95.00 86 ASN A C 1
ATOM 676 O O . ASN A 1 86 ? -20.387 -2.661 18.306 1.00 95.00 86 ASN A O 1
ATOM 680 N N . ILE A 1 87 ? -18.185 -3.139 18.299 1.00 96.50 87 ILE A N 1
ATOM 681 C CA . ILE A 1 87 ? -17.840 -2.327 17.134 1.00 96.50 87 ILE A CA 1
ATOM 682 C C . ILE A 1 87 ? -17.243 -3.215 16.049 1.00 96.50 87 ILE A C 1
ATOM 684 O O . ILE A 1 87 ? -16.619 -4.230 16.331 1.00 96.50 87 ILE A O 1
ATOM 688 N N . GLU A 1 88 ? -17.428 -2.830 14.794 1.00 96.00 88 GLU A N 1
ATOM 689 C CA . GLU A 1 88 ? -16.792 -3.508 13.662 1.00 96.00 88 GLU A CA 1
ATOM 690 C C . GLU A 1 88 ? -15.440 -2.870 13.338 1.00 96.00 88 GLU A C 1
ATOM 692 O O . GLU A 1 88 ? -14.489 -3.587 13.015 1.00 96.00 88 GLU A O 1
ATOM 697 N N . SER A 1 89 ? -15.351 -1.540 13.452 1.00 96.69 89 SER A N 1
ATOM 698 C CA . SER A 1 89 ? -14.147 -0.769 13.157 1.00 96.69 89 SER A CA 1
ATOM 699 C C . SER A 1 89 ? -13.924 0.371 14.147 1.00 96.69 89 SER A C 1
ATOM 701 O O . SER A 1 89 ? -14.869 0.976 14.669 1.00 96.69 89 SER A O 1
ATOM 703 N N . PHE A 1 90 ? -12.650 0.664 14.383 1.00 97.50 90 PHE A N 1
ATOM 704 C CA . PHE A 1 90 ? -12.209 1.772 15.212 1.00 97.50 90 PHE A CA 1
ATOM 705 C C . PHE A 1 90 ? -11.091 2.552 14.521 1.00 97.50 90 PHE A C 1
ATOM 707 O O . PHE A 1 90 ? -10.071 1.964 14.171 1.00 97.50 90 PHE A O 1
ATOM 714 N N . THR A 1 91 ? -11.255 3.867 14.394 1.00 96.44 91 THR A N 1
ATOM 715 C CA . THR A 1 91 ? -10.233 4.785 13.881 1.00 96.44 91 THR A CA 1
ATOM 716 C C . THR A 1 91 ? -9.938 5.865 14.916 1.00 96.44 91 THR A C 1
ATOM 718 O O . THR A 1 91 ? -10.847 6.549 15.392 1.00 96.44 91 THR A O 1
ATOM 721 N N . LEU A 1 92 ? -8.660 6.070 15.229 1.00 94.38 92 LEU A N 1
ATOM 722 C CA . LEU A 1 92 ? -8.183 7.144 16.097 1.00 94.38 92 LEU A CA 1
ATOM 723 C C . LEU A 1 92 ? -7.106 7.969 15.388 1.00 94.38 92 LEU A C 1
ATOM 725 O O . LEU A 1 92 ? -5.984 7.506 15.202 1.00 94.38 92 LEU A O 1
ATOM 729 N N . LEU A 1 93 ? -7.434 9.215 15.053 1.00 90.25 93 LEU A N 1
ATOM 730 C CA . LEU A 1 93 ? -6.516 10.199 14.485 1.00 90.25 93 LEU A CA 1
ATOM 731 C C . LEU A 1 93 ? -6.263 11.314 15.506 1.00 90.25 93 LEU A C 1
ATOM 733 O O . LEU A 1 93 ? -7.168 12.084 15.840 1.00 90.25 93 LEU A O 1
ATOM 737 N N . MET A 1 94 ? -5.023 11.400 15.986 1.00 85.81 94 MET A N 1
ATOM 738 C CA . MET A 1 94 ? -4.561 12.451 16.897 1.00 85.81 94 MET A CA 1
ATOM 739 C C . MET A 1 94 ? -3.441 13.230 16.213 1.00 85.81 94 MET A C 1
ATOM 741 O O . MET A 1 94 ? -2.525 12.643 15.646 1.00 85.81 94 MET A O 1
ATOM 745 N N . GLU A 1 95 ? -3.526 14.554 16.216 1.00 71.75 95 GLU A N 1
ATOM 746 C CA . GLU A 1 95 ? -2.587 15.397 15.474 1.00 71.75 95 GLU A CA 1
ATOM 747 C C . GLU A 1 95 ? -1.382 15.793 16.340 1.00 71.75 95 GLU A C 1
ATOM 749 O O . GLU A 1 95 ? -1.506 16.060 17.537 1.00 71.75 95 GLU A O 1
ATOM 754 N N . THR A 1 96 ? -0.209 15.884 15.712 1.00 59.94 96 THR A N 1
ATOM 755 C CA . THR A 1 96 ? 0.932 16.647 16.229 1.00 59.94 96 THR A CA 1
ATOM 756 C C . THR A 1 96 ? 0.880 18.058 15.666 1.00 59.94 96 THR A C 1
ATOM 758 O O . THR A 1 96 ? 0.930 18.213 14.447 1.00 59.94 96 THR A O 1
ATOM 761 N N . GLU A 1 97 ? 0.806 19.088 16.513 1.00 52.53 97 GLU A N 1
ATOM 762 C CA . GLU A 1 97 ? 0.905 20.478 16.050 1.00 52.53 97 GLU A CA 1
ATOM 763 C C . GLU A 1 97 ? 2.232 20.674 15.289 1.00 52.53 97 GLU A C 1
ATOM 765 O O . GLU A 1 97 ? 3.293 20.792 15.891 1.00 52.53 97 GLU A O 1
ATOM 770 N N . PHE A 1 98 ? 2.192 20.739 13.955 1.00 47.69 98 PHE A N 1
ATOM 771 C CA . PHE A 1 98 ? 3.377 20.939 13.103 1.00 47.69 98 PHE A CA 1
ATOM 772 C C . PHE A 1 98 ? 4.000 22.351 13.219 1.00 47.69 98 PHE A C 1
ATOM 774 O O . PHE A 1 98 ? 4.922 22.677 12.473 1.00 47.69 98 PHE A O 1
ATOM 781 N N . PHE A 1 99 ? 3.495 23.209 14.114 1.00 44.06 99 PHE A N 1
ATOM 782 C CA . PHE A 1 99 ? 3.782 24.650 14.145 1.00 44.06 99 PHE A CA 1
ATOM 783 C C . PHE A 1 99 ? 4.560 25.143 15.373 1.00 44.06 99 PHE A C 1
ATOM 785 O O . PHE A 1 99 ? 4.763 26.349 15.509 1.00 44.06 99 PHE A O 1
ATOM 792 N N . LYS A 1 100 ? 5.020 24.254 16.258 1.00 41.69 100 LYS A N 1
ATOM 793 C CA . LYS A 1 100 ? 5.946 24.599 17.350 1.00 41.69 100 LYS A CA 1
ATOM 794 C C . LYS A 1 100 ? 7.071 23.575 17.380 1.00 41.69 100 LYS A C 1
ATOM 796 O O . LYS A 1 100 ? 6.843 22.426 17.027 1.00 41.69 100 LYS A O 1
ATOM 801 N N . ASP A 1 101 ? 8.264 24.008 17.770 1.00 42.66 101 ASP A N 1
ATOM 802 C CA . ASP A 1 101 ? 9.557 23.314 17.640 1.00 42.66 101 ASP A CA 1
ATOM 803 C C . ASP A 1 101 ? 9.691 21.930 18.333 1.00 42.66 101 ASP A C 1
ATOM 805 O O . ASP A 1 101 ? 10.799 21.416 18.464 1.00 42.66 101 ASP A O 1
ATOM 809 N N . GLU A 1 102 ? 8.595 21.271 18.725 1.00 42.34 102 GLU A N 1
ATOM 810 C CA . GLU A 1 102 ? 8.582 19.917 19.283 1.00 42.34 102 GLU A CA 1
ATOM 811 C C . GLU A 1 102 ? 7.423 19.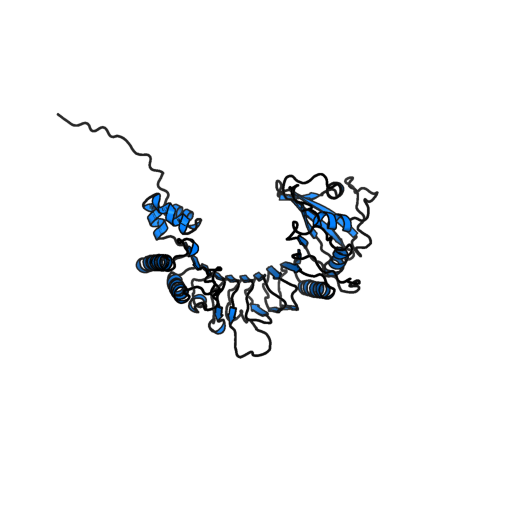066 18.706 1.00 42.34 102 GLU A C 1
ATOM 813 O O . GLU A 1 102 ? 6.254 19.306 19.021 1.00 42.34 102 GLU A O 1
ATOM 818 N N . PRO A 1 103 ? 7.710 18.030 17.888 1.00 44.94 103 PRO A N 1
ATOM 819 C CA . PRO A 1 103 ? 6.716 17.100 17.350 1.00 44.94 103 PRO A CA 1
ATOM 820 C C . PRO A 1 103 ? 6.303 16.068 18.413 1.00 44.94 103 PRO A C 1
ATOM 822 O O . PRO A 1 103 ? 6.588 14.872 18.313 1.00 44.94 103 PRO A O 1
ATOM 825 N N . HIS A 1 104 ? 5.648 16.532 19.472 1.00 49.38 104 HIS A N 1
ATOM 826 C CA . HIS A 1 104 ? 5.110 15.683 20.527 1.00 49.38 104 HIS A CA 1
ATOM 827 C C . HIS A 1 104 ? 3.581 15.719 20.480 1.00 49.38 104 HIS A C 1
ATOM 829 O O . HIS A 1 104 ? 2.958 16.758 20.710 1.00 49.38 104 HIS A O 1
ATOM 835 N N . CYS A 1 105 ? 2.941 14.571 20.219 1.00 52.97 105 CYS A N 1
ATOM 836 C CA . CYS A 1 105 ? 1.537 14.409 20.600 1.00 52.97 105 CYS A CA 1
ATOM 837 C C . CYS A 1 105 ? 1.471 14.677 22.101 1.00 52.97 105 CYS A C 1
ATOM 839 O O . CYS A 1 105 ? 2.194 14.050 22.880 1.00 52.97 105 CYS A O 1
ATOM 841 N N . HIS A 1 106 ? 0.614 15.610 22.496 1.00 61.16 106 HIS A N 1
ATOM 842 C CA . HIS A 1 106 ? 0.547 16.068 23.876 1.00 61.16 106 HIS A CA 1
ATOM 843 C C . HIS A 1 106 ? 0.012 14.990 24.839 1.00 61.16 106 HIS A C 1
ATOM 845 O O . HIS A 1 106 ? 0.031 15.214 26.046 1.00 61.16 106 HIS A O 1
ATOM 851 N N . ASN A 1 107 ? -0.465 13.825 24.356 1.00 79.00 107 ASN A N 1
ATOM 852 C CA . ASN A 1 107 ? -1.080 12.835 25.242 1.00 79.00 107 ASN A CA 1
ATOM 853 C C . ASN A 1 107 ? -1.029 11.356 24.765 1.00 79.00 107 ASN A C 1
ATOM 855 O O . ASN A 1 107 ? -2.062 10.779 24.414 1.00 79.00 107 ASN A O 1
ATOM 859 N N . PRO A 1 108 ? 0.147 10.693 24.785 1.00 84.44 108 PRO A N 1
ATOM 860 C CA . PRO A 1 108 ? 0.248 9.256 24.496 1.00 84.44 108 PRO A CA 1
ATOM 861 C C . PRO A 1 108 ? -0.524 8.378 25.497 1.00 84.44 108 PRO A C 1
ATOM 863 O O . PRO A 1 108 ? -0.949 7.282 25.136 1.00 84.44 108 PRO A O 1
ATOM 866 N N . SER A 1 109 ? -0.749 8.839 26.734 1.00 88.56 109 SER A N 1
ATOM 867 C CA . SER A 1 109 ? -1.539 8.090 27.720 1.00 88.56 109 SER A CA 1
ATOM 868 C C . SER A 1 109 ? -3.027 8.079 27.377 1.00 88.56 109 SER A C 1
ATOM 870 O O . SER A 1 109 ? -3.659 7.035 27.513 1.00 88.56 109 SER A O 1
ATOM 872 N N . LEU A 1 110 ? -3.579 9.180 26.854 1.00 89.50 110 LEU A N 1
ATOM 873 C CA . LEU A 1 110 ? -4.938 9.192 26.309 1.00 89.50 110 LEU A CA 1
ATOM 874 C C . LEU A 1 110 ? -5.063 8.250 25.107 1.00 89.50 110 LEU A C 1
ATOM 876 O O . LEU A 1 110 ? -6.008 7.470 25.053 1.00 89.50 110 LEU A O 1
ATOM 880 N N . ALA A 1 111 ? -4.110 8.287 24.168 1.00 91.00 111 ALA A N 1
ATOM 881 C CA . ALA A 1 111 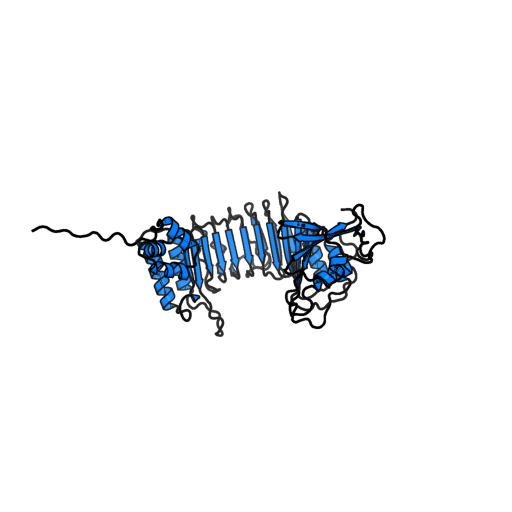? -4.105 7.372 23.025 1.00 91.00 111 ALA A CA 1
ATOM 882 C C . ALA A 1 111 ? -4.117 5.904 23.485 1.00 91.00 111 ALA A C 1
ATOM 884 O O . ALA A 1 111 ? -4.893 5.098 22.973 1.00 91.00 111 ALA A O 1
ATOM 885 N N . MET A 1 112 ? -3.310 5.579 24.501 1.00 92.50 112 MET A N 1
ATOM 886 C CA . MET A 1 112 ? -3.244 4.242 25.094 1.00 92.50 112 MET A CA 1
ATOM 887 C C . MET A 1 112 ? -4.574 3.847 25.740 1.00 92.50 112 MET A C 1
ATOM 889 O O . MET A 1 112 ? -5.112 2.782 25.446 1.00 92.50 112 MET A O 1
ATOM 893 N N . GLU A 1 113 ? -5.145 4.728 26.565 1.00 94.44 113 GLU A N 1
ATOM 894 C CA . GLU A 1 113 ? -6.437 4.508 27.219 1.00 94.44 113 GLU A CA 1
ATOM 895 C C . GLU A 1 113 ? -7.551 4.242 26.198 1.00 94.44 113 GLU A C 1
ATOM 897 O O . GLU A 1 113 ? -8.272 3.252 26.320 1.00 94.44 113 GLU A O 1
ATOM 902 N N . LEU A 1 114 ? -7.684 5.097 25.177 1.00 94.38 114 LEU A N 1
ATOM 903 C CA . LEU A 1 114 ? -8.710 4.951 24.142 1.00 94.38 114 LEU A CA 1
ATOM 904 C C . LEU A 1 114 ? -8.516 3.665 23.333 1.00 94.38 114 LEU A C 1
ATOM 906 O O . LEU A 1 114 ? -9.497 2.980 23.051 1.00 94.38 114 LEU A O 1
ATOM 910 N N . THR A 1 115 ? -7.267 3.313 23.016 1.00 94.81 115 THR A N 1
ATOM 911 C CA . THR A 1 115 ? -6.935 2.098 22.260 1.00 94.81 115 THR A CA 1
ATOM 912 C C . THR A 1 115 ? -7.355 0.844 23.023 1.00 94.81 115 THR A C 1
ATOM 914 O O . THR A 1 115 ? -8.123 0.033 22.510 1.00 94.81 115 THR A O 1
ATOM 917 N N . VAL A 1 116 ? -6.926 0.707 24.282 1.00 95.00 116 VAL A 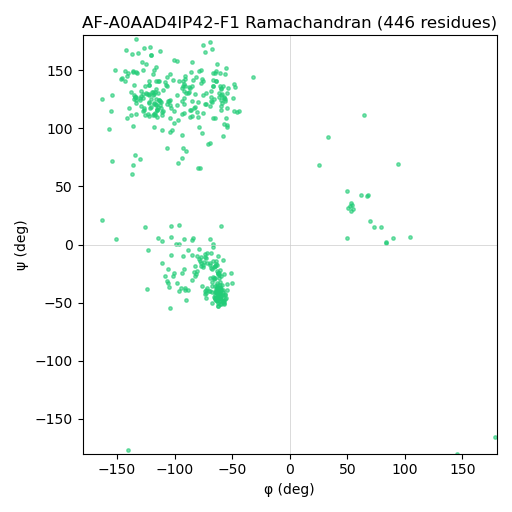N 1
ATOM 918 C CA . VAL A 1 116 ? -7.243 -0.466 25.115 1.00 95.00 116 VAL A CA 1
ATOM 919 C C . VAL A 1 116 ? -8.745 -0.580 25.380 1.00 95.00 116 VAL A C 1
ATOM 921 O O . VAL A 1 116 ? -9.292 -1.682 25.379 1.00 95.00 116 VAL A O 1
ATOM 924 N N . ARG A 1 117 ? -9.440 0.544 25.591 1.00 96.06 117 ARG A N 1
ATOM 925 C CA . ARG A 1 117 ? -10.902 0.547 25.761 1.00 96.06 117 ARG A CA 1
ATOM 926 C C . ARG A 1 117 ? -11.624 0.110 24.492 1.00 96.06 117 ARG A C 1
ATOM 928 O O . ARG A 1 117 ? -12.505 -0.738 24.568 1.00 96.06 117 ARG A O 1
ATOM 935 N N . ALA A 1 118 ? -11.227 0.635 23.335 1.00 96.62 118 ALA A N 1
ATOM 936 C CA . ALA A 1 118 ? -11.826 0.262 22.060 1.00 96.62 118 ALA A CA 1
ATOM 937 C C . ALA A 1 118 ? -11.617 -1.221 21.724 1.00 96.62 118 ALA A C 1
ATOM 939 O O . ALA A 1 118 ? -12.538 -1.856 21.223 1.00 96.62 118 ALA A O 1
ATOM 940 N N . LEU A 1 119 ? -10.460 -1.804 22.059 1.00 95.44 119 LEU A N 1
ATOM 941 C CA . LEU A 1 119 ? -10.204 -3.234 21.838 1.00 95.44 119 LEU A CA 1
ATOM 942 C C . LEU A 1 119 ? -11.174 -4.146 22.586 1.00 95.44 119 LEU A C 1
ATOM 944 O O . LEU A 1 119 ? -11.580 -5.176 22.055 1.00 95.44 119 LEU A O 1
ATOM 948 N N . LYS A 1 120 ? -11.601 -3.749 23.789 1.00 95.06 120 LYS A N 1
ATOM 949 C CA . LYS A 1 120 ? -12.597 -4.502 24.570 1.00 95.06 120 LYS A CA 1
ATOM 950 C C . LYS A 1 120 ? -13.968 -4.557 23.896 1.00 95.06 120 LYS A C 1
ATOM 952 O O . LYS A 1 120 ? -14.765 -5.418 24.245 1.00 95.06 120 LYS A O 1
ATOM 957 N N . LEU A 1 121 ? -14.236 -3.664 22.942 1.00 96.38 121 LEU A N 1
ATOM 958 C CA . LEU A 1 121 ? -15.469 -3.645 22.152 1.00 96.38 121 LEU A CA 1
ATOM 959 C C . LEU A 1 121 ? -15.409 -4.592 20.934 1.00 96.38 121 LEU A C 1
ATOM 961 O O . LEU A 1 121 ? -16.347 -4.623 20.139 1.00 96.38 121 LEU A O 1
ATOM 965 N N . GLY A 1 122 ? -14.319 -5.352 20.773 1.00 95.50 122 GLY A N 1
ATOM 966 C CA . GLY A 1 122 ? -14.168 -6.406 19.767 1.00 95.50 122 GLY A CA 1
ATOM 967 C C . GLY A 1 122 ? -14.102 -5.956 18.297 1.00 95.50 122 GLY A C 1
ATOM 968 O O . GLY A 1 122 ? -14.731 -6.614 17.467 1.00 95.50 122 GLY A O 1
ATOM 969 N N . PRO A 1 123 ? -13.378 -4.875 17.934 1.00 96.75 123 PRO A N 1
ATOM 970 C CA . PRO A 1 123 ? -13.226 -4.469 16.541 1.00 96.75 123 PRO A CA 1
ATOM 971 C C . PRO A 1 123 ? -12.553 -5.556 15.702 1.00 96.75 123 PRO A C 1
ATOM 973 O O . PRO A 1 123 ? -11.652 -6.262 16.161 1.00 96.75 123 PRO A O 1
ATOM 976 N N . SER A 1 124 ? -12.956 -5.616 14.435 1.00 96.75 124 SER A N 1
ATOM 977 C CA . SER A 1 124 ? -12.293 -6.422 13.402 1.00 96.75 124 SER A CA 1
ATOM 978 C C . SER A 1 124 ? -11.250 -5.631 12.613 1.00 96.75 124 SER A C 1
ATOM 980 O O . SER A 1 124 ? -10.299 -6.213 12.092 1.00 96.75 124 SER A O 1
ATOM 982 N N . HIS A 1 125 ? -11.402 -4.305 12.566 1.00 97.19 125 HIS A N 1
ATOM 983 C CA . HIS A 1 125 ? -10.493 -3.379 11.899 1.00 97.19 125 HIS A CA 1
ATOM 984 C C . HIS A 1 125 ? -10.107 -2.258 12.860 1.00 97.19 125 HIS A C 1
ATOM 986 O O . HIS A 1 125 ? -10.975 -1.660 13.501 1.00 97.19 125 HIS A O 1
ATOM 992 N N . PHE A 1 126 ? -8.815 -1.965 12.949 1.00 97.00 126 PHE A N 1
ATOM 993 C CA . PHE A 1 126 ? -8.291 -0.956 13.858 1.00 97.00 126 PHE A CA 1
ATOM 994 C C . PHE A 1 126 ? -7.297 -0.065 13.127 1.00 97.00 126 PHE A C 1
ATOM 996 O O . PHE A 1 126 ? -6.313 -0.549 12.575 1.00 97.00 126 PHE A O 1
ATOM 1003 N N . GLU A 1 127 ? -7.548 1.237 13.149 1.00 96.19 127 GLU A N 1
ATOM 1004 C CA . GLU A 1 127 ? -6.703 2.249 12.534 1.00 96.19 127 GLU A CA 1
ATOM 1005 C C . GLU A 1 127 ? -6.257 3.259 13.603 1.00 96.19 127 GLU A C 1
ATOM 1007 O O . GLU A 1 127 ? -7.082 3.891 14.265 1.00 96.19 127 GLU A O 1
ATOM 1012 N N . ILE A 1 128 ? -4.946 3.422 13.800 1.00 93.25 128 ILE A N 1
ATOM 1013 C CA . ILE A 1 128 ? -4.390 4.343 14.804 1.00 93.25 128 ILE A CA 1
ATOM 1014 C C . ILE A 1 128 ? -3.323 5.225 14.182 1.00 93.25 128 ILE A C 1
ATOM 1016 O O . ILE A 1 128 ? -2.311 4.751 13.669 1.00 93.25 128 ILE A O 1
ATOM 1020 N N . LEU A 1 129 ? -3.511 6.531 14.304 1.00 90.62 129 LEU A N 1
ATOM 1021 C CA . LEU A 1 129 ? -2.580 7.547 13.844 1.00 90.62 129 LEU A CA 1
ATOM 1022 C C . LEU A 1 129 ? -2.314 8.550 14.977 1.00 90.62 129 LEU A C 1
ATOM 1024 O O . LEU A 1 129 ? -2.826 9.670 14.940 1.00 90.62 129 LEU A O 1
ATOM 1028 N N . PRO A 1 130 ? -1.547 8.164 16.013 1.00 82.25 130 PRO A N 1
ATOM 1029 C CA . PRO A 1 130 ? -1.192 9.057 17.114 1.00 82.25 130 PRO A CA 1
ATOM 1030 C C . PRO A 1 130 ? -0.112 10.078 16.731 1.00 82.25 130 PRO A C 1
ATOM 1032 O O . PRO A 1 130 ? 0.071 11.061 17.448 1.00 82.25 130 PRO A O 1
ATOM 1035 N N . TRP A 1 131 ? 0.650 9.806 15.658 1.00 80.00 131 TRP A N 1
ATOM 1036 C CA . TRP A 1 131 ? 1.796 10.602 15.197 1.00 80.00 131 TRP A CA 1
ATOM 1037 C C . TRP A 1 131 ? 2.826 10.909 16.298 1.00 80.00 131 TRP A C 1
ATOM 1039 O O . TRP A 1 131 ? 3.514 11.922 16.269 1.00 80.00 131 TRP A O 1
ATOM 1049 N N . ASN A 1 132 ? 2.979 10.004 17.264 1.00 80.12 132 ASN A N 1
ATOM 1050 C CA . ASN A 1 132 ? 3.941 10.110 18.350 1.00 80.12 132 ASN A CA 1
ATOM 1051 C C . ASN A 1 132 ? 4.813 8.867 18.436 1.00 80.12 132 ASN A C 1
ATOM 1053 O O . ASN A 1 132 ? 4.348 7.792 18.806 1.00 80.12 132 ASN A O 1
ATOM 1057 N N . GLN A 1 133 ? 6.110 9.041 18.208 1.00 75.75 133 GLN A N 1
ATOM 1058 C CA . GLN A 1 133 ? 7.072 7.947 18.304 1.00 75.75 133 GLN A CA 1
ATOM 1059 C C . GLN A 1 133 ? 7.226 7.401 19.736 1.00 75.75 133 GLN A C 1
ATOM 1061 O O . GLN A 1 133 ? 7.642 6.259 19.907 1.00 75.75 133 GLN A O 1
ATOM 1066 N N . ASN A 1 134 ? 6.834 8.158 20.766 1.00 82.44 134 ASN A N 1
ATOM 1067 C CA . ASN A 1 134 ? 6.807 7.679 22.153 1.00 82.44 134 ASN A CA 1
ATOM 1068 C C . ASN A 1 134 ? 5.594 6.788 22.460 1.00 82.44 134 ASN A C 1
ATOM 1070 O O . ASN A 1 134 ? 5.572 6.127 23.496 1.00 82.44 134 ASN A O 1
ATOM 1074 N N . PHE A 1 135 ? 4.579 6.770 21.592 1.00 88.12 135 PHE A N 1
ATOM 1075 C CA . PHE A 1 135 ? 3.451 5.860 21.734 1.00 88.12 135 PHE A CA 1
ATOM 1076 C C . PHE A 1 135 ? 3.847 4.476 21.220 1.00 88.12 135 PHE A C 1
ATOM 1078 O O . PHE A 1 135 ? 4.038 4.281 20.019 1.00 88.12 135 PHE A O 1
ATOM 1085 N N . VAL A 1 136 ? 3.987 3.526 22.142 1.00 90.19 136 VAL A N 1
ATOM 1086 C CA . VAL A 1 136 ? 4.199 2.111 21.826 1.00 90.19 136 VAL A CA 1
ATOM 1087 C C . VAL A 1 136 ? 2.834 1.452 21.679 1.00 90.19 136 VAL A C 1
ATOM 1089 O O . VAL A 1 136 ? 1.980 1.644 22.544 1.00 90.19 136 VAL A O 1
ATOM 1092 N N . LEU A 1 137 ? 2.616 0.711 20.591 1.00 91.19 137 LEU A N 1
ATOM 1093 C CA . LEU A 1 137 ? 1.375 -0.038 20.415 1.00 91.19 137 LEU A CA 1
ATOM 1094 C C . LEU A 1 137 ? 1.190 -1.034 21.572 1.00 91.19 137 LEU A C 1
ATOM 1096 O O . LEU A 1 137 ? 2.123 -1.786 21.853 1.00 91.19 137 LEU A O 1
ATOM 1100 N N . PRO A 1 138 ? 0.013 -1.058 22.225 1.00 91.69 138 PRO A N 1
ATOM 1101 C CA . PRO A 1 138 ? -0.276 -2.041 23.262 1.00 91.69 138 PRO A CA 1
ATOM 1102 C C . PRO A 1 138 ? -0.217 -3.460 22.699 1.00 91.69 138 PRO A C 1
ATOM 1104 O O . PRO A 1 138 ? -0.780 -3.730 21.634 1.00 91.69 138 PRO A O 1
ATOM 1107 N N . LYS A 1 139 ? 0.407 -4.384 23.435 1.00 89.56 139 LYS A N 1
ATOM 1108 C CA . LYS A 1 139 ? 0.467 -5.803 23.059 1.00 89.56 139 LYS A CA 1
ATOM 1109 C C . LYS A 1 139 ? -0.916 -6.446 22.925 1.00 89.56 139 LYS A C 1
ATOM 1111 O O . LYS A 1 139 ? -1.095 -7.348 22.112 1.00 89.56 139 LYS A O 1
ATOM 1116 N N . GLU A 1 140 ? -1.906 -5.914 23.644 1.00 91.62 140 GLU A N 1
ATOM 1117 C CA . GLU A 1 140 ? -3.308 -6.330 23.604 1.00 91.62 140 GLU A CA 1
ATOM 1118 C C . GLU A 1 140 ? -3.903 -6.241 22.185 1.00 91.62 140 GLU A C 1
ATOM 1120 O O . GLU A 1 140 ? -4.836 -6.976 21.871 1.00 91.62 140 GLU A O 1
ATOM 1125 N N . LEU A 1 141 ? -3.362 -5.379 21.306 1.00 92.25 141 LEU A N 1
ATOM 1126 C CA . LEU A 1 141 ? -3.738 -5.344 19.885 1.00 92.25 141 LEU A CA 1
ATOM 1127 C C . LEU A 1 141 ? -3.411 -6.662 19.188 1.00 92.25 141 LEU A C 1
ATOM 1129 O O . LEU A 1 141 ? -4.213 -7.174 18.414 1.00 92.25 141 LEU A O 1
ATOM 1133 N N . PHE A 1 142 ? -2.224 -7.202 19.451 1.00 90.38 142 PHE A N 1
ATOM 1134 C CA . PHE A 1 142 ? -1.725 -8.399 18.786 1.00 90.38 142 PHE A CA 1
ATOM 1135 C C . PHE A 1 142 ? -2.292 -9.681 19.395 1.00 90.38 142 PHE A C 1
ATOM 1137 O O . PHE A 1 142 ? -2.386 -10.680 18.687 1.00 90.38 142 PHE A O 1
ATOM 1144 N N . GLU A 1 143 ? -2.691 -9.636 20.668 1.00 90.94 143 GLU A N 1
ATOM 1145 C CA . GLU A 1 143 ? -3.362 -10.723 21.396 1.00 90.94 143 GLU A CA 1
ATOM 1146 C C . GLU A 1 143 ? -4.876 -10.802 21.096 1.00 90.94 143 GLU A C 1
ATOM 1148 O O . GLU A 1 143 ? -5.533 -11.764 21.489 1.00 90.94 143 GLU A O 1
ATOM 1153 N N . SER A 1 144 ? -5.451 -9.807 20.408 1.00 90.88 144 SER A N 1
ATOM 1154 C CA . SER A 1 144 ? -6.882 -9.768 20.094 1.00 90.88 144 SER A CA 1
ATOM 1155 C C . SER A 1 144 ? -7.291 -10.850 19.086 1.00 90.88 144 SER A C 1
ATOM 1157 O O . SER A 1 144 ? -6.756 -10.928 17.982 1.00 90.88 144 SER A O 1
ATOM 1159 N N . GLU A 1 145 ? -8.301 -11.648 19.442 1.00 91.19 145 GLU A N 1
ATOM 1160 C CA . GLU A 1 145 ? -8.865 -12.689 18.568 1.00 91.19 145 GLU A CA 1
ATOM 1161 C C . GLU A 1 145 ? -9.858 -12.140 17.533 1.00 91.19 145 GLU A C 1
ATOM 1163 O O . GLU A 1 145 ? -10.093 -12.771 16.504 1.00 91.19 145 GLU A O 1
ATOM 1168 N N . THR A 1 146 ? -10.462 -10.976 17.792 1.00 93.88 146 THR A N 1
ATOM 1169 C CA . THR A 1 146 ? -11.430 -10.363 16.869 1.00 93.88 146 THR A CA 1
ATOM 1170 C C . THR A 1 146 ? -10.745 -9.574 15.764 1.00 93.88 146 THR A C 1
ATOM 1172 O O . THR A 1 146 ? -11.338 -9.361 14.706 1.00 93.88 146 THR A O 1
ATOM 1175 N N . LEU A 1 147 ? -9.513 -9.121 16.011 1.00 95.31 147 LEU A N 1
ATOM 1176 C CA . LEU A 1 147 ? -8.823 -8.177 15.154 1.00 95.31 147 LEU A CA 1
ATOM 1177 C C . LEU A 1 147 ? -8.205 -8.867 13.933 1.00 95.31 147 LEU A C 1
ATOM 1179 O O . LEU A 1 147 ? -7.248 -9.630 14.040 1.00 95.31 147 LEU A O 1
ATOM 1183 N N . ALA A 1 148 ? -8.725 -8.539 12.751 1.00 96.75 148 ALA A N 1
ATOM 1184 C CA . ALA A 1 148 ? -8.248 -9.063 11.475 1.00 96.75 148 ALA A CA 1
ATOM 1185 C C . ALA A 1 148 ? -7.347 -8.073 10.718 1.00 96.75 148 ALA A C 1
ATOM 1187 O O . ALA A 1 148 ? -6.508 -8.503 9.924 1.00 96.75 148 ALA A O 1
ATOM 1188 N N . SER A 1 149 ? -7.510 -6.765 10.942 1.00 97.50 149 SER A N 1
ATOM 1189 C CA . SER A 1 149 ? -6.787 -5.710 10.221 1.00 97.50 149 SER A CA 1
ATOM 1190 C C . SER A 1 149 ? -6.269 -4.631 11.162 1.00 97.50 149 SER A C 1
ATOM 1192 O O . SER A 1 149 ? -7.053 -4.059 11.921 1.00 97.50 149 SER A O 1
ATOM 1194 N N . LEU A 1 150 ? -4.977 -4.314 11.064 1.00 96.62 150 LEU A N 1
ATOM 1195 C CA . LEU A 1 150 ? -4.333 -3.244 11.823 1.00 96.62 150 LEU A CA 1
ATOM 1196 C C . LEU A 1 150 ? -3.594 -2.276 10.895 1.00 96.62 150 LEU A C 1
ATOM 1198 O O . LEU A 1 150 ? -2.597 -2.650 10.275 1.00 96.62 150 LEU A O 1
ATOM 1202 N N . ASP A 1 151 ? -4.037 -1.021 10.907 1.00 96.00 151 ASP A N 1
ATOM 1203 C CA . ASP A 1 151 ? -3.396 0.105 10.237 1.00 96.00 151 ASP A CA 1
ATOM 1204 C C . ASP A 1 151 ? -2.814 1.053 11.291 1.00 96.00 151 ASP A C 1
ATOM 1206 O O . ASP A 1 151 ? -3.539 1.704 12.041 1.00 96.00 151 ASP A O 1
ATOM 1210 N N . ALA A 1 152 ? -1.489 1.145 11.385 1.00 93.69 152 ALA A N 1
ATOM 1211 C CA . ALA A 1 152 ? -0.827 1.964 12.398 1.00 93.69 152 ALA A CA 1
ATOM 1212 C C . ALA A 1 152 ? 0.132 2.974 11.764 1.00 93.69 152 ALA A C 1
ATOM 1214 O O . ALA A 1 152 ? 0.987 2.617 10.950 1.00 93.69 152 ALA A O 1
ATOM 1215 N N . SER A 1 153 ? 0.008 4.249 12.148 1.00 91.75 153 SER A N 1
ATOM 1216 C CA . SER A 1 153 ? 0.821 5.339 11.606 1.00 91.75 153 SER A CA 1
ATOM 1217 C C . SER A 1 153 ? 1.512 6.185 12.671 1.00 91.75 153 SER A C 1
ATOM 1219 O O . SER A 1 153 ? 0.867 6.735 13.555 1.00 91.75 153 SER A O 1
ATOM 1221 N N . GLY A 1 154 ? 2.822 6.394 12.536 1.00 87.69 154 GLY A N 1
ATOM 1222 C CA . GLY A 1 154 ? 3.562 7.331 13.383 1.00 87.69 154 GLY A CA 1
ATOM 1223 C C . GLY A 1 154 ? 3.640 6.895 14.847 1.00 87.69 154 GLY A C 1
ATOM 1224 O O . GLY A 1 154 ? 3.462 7.721 15.735 1.00 87.69 154 GLY A O 1
ATOM 1225 N N . CYS A 1 155 ? 3.870 5.609 15.099 1.00 88.88 155 CYS A N 1
ATOM 1226 C CA . CYS A 1 155 ? 4.010 5.024 16.432 1.00 88.88 155 CYS A CA 1
ATOM 1227 C C . CYS A 1 155 ? 5.229 4.095 16.512 1.00 88.88 155 CYS A C 1
ATOM 1229 O O . CYS A 1 155 ? 5.897 3.834 15.512 1.00 88.88 155 CYS A O 1
ATOM 1231 N N . THR A 1 156 ? 5.493 3.556 17.698 1.00 88.69 156 THR A N 1
ATOM 1232 C CA . THR A 1 156 ? 6.481 2.497 17.909 1.00 88.69 156 THR A CA 1
ATOM 1233 C C . THR A 1 156 ? 5.788 1.143 18.050 1.00 88.69 156 THR A C 1
ATOM 1235 O O . THR A 1 156 ? 4.749 1.040 18.697 1.00 88.69 156 THR A O 1
ATOM 1238 N N . ILE A 1 157 ? 6.379 0.093 17.485 1.00 86.94 157 ILE A N 1
ATOM 1239 C CA . ILE A 1 157 ? 5.968 -1.297 17.716 1.00 86.94 157 ILE A CA 1
ATOM 1240 C C . ILE A 1 157 ? 7.125 -2.043 18.351 1.00 86.94 157 ILE A C 1
ATOM 1242 O O . ILE A 1 157 ? 8.240 -1.995 17.832 1.00 86.94 157 ILE A O 1
ATOM 1246 N N . ASP A 1 158 ? 6.845 -2.739 19.448 1.00 85.19 158 ASP A N 1
ATOM 1247 C CA . ASP A 1 158 ? 7.761 -3.717 20.014 1.00 85.19 158 ASP A CA 1
ATOM 1248 C C . ASP A 1 158 ? 7.366 -5.114 19.545 1.00 85.19 158 ASP A C 1
ATOM 1250 O O . ASP A 1 158 ? 6.343 -5.667 19.947 1.00 85.19 158 ASP A O 1
ATOM 1254 N N . LEU A 1 159 ? 8.161 -5.676 18.638 1.00 78.00 159 LEU A N 1
ATOM 1255 C CA . LEU A 1 159 ? 7.879 -7.004 18.118 1.00 78.00 159 LEU A CA 1
ATOM 1256 C C . LEU A 1 159 ? 8.272 -8.111 19.092 1.00 78.00 159 LEU A C 1
ATOM 1258 O O . LEU A 1 159 ? 7.856 -9.244 18.860 1.00 78.00 159 LEU A O 1
ATOM 1262 N N . GLU A 1 160 ? 9.082 -7.853 20.123 1.00 77.81 160 GLU A N 1
ATOM 1263 C CA . GLU A 1 160 ? 9.407 -8.873 21.131 1.00 77.81 160 GLU A CA 1
ATOM 1264 C C . GLU A 1 160 ? 8.170 -9.280 21.938 1.00 77.81 160 GLU A C 1
ATOM 1266 O O . GLU A 1 160 ? 8.052 -10.435 22.341 1.00 77.81 160 GLU A O 1
ATOM 1271 N N . GLU A 1 161 ? 7.220 -8.359 22.105 1.00 74.88 161 GLU A N 1
ATOM 1272 C CA . GLU A 1 161 ? 5.963 -8.613 22.812 1.00 74.88 161 GLU A CA 1
ATOM 1273 C C . GLU A 1 161 ? 4.932 -9.364 21.954 1.00 74.88 161 GLU A C 1
ATOM 1275 O O . GLU A 1 161 ? 3.944 -9.883 22.476 1.00 74.88 161 GLU A O 1
ATOM 1280 N N . VAL A 1 162 ? 5.161 -9.471 20.641 1.00 80.19 162 VAL A N 1
ATOM 1281 C CA . VAL A 1 162 ? 4.258 -10.174 19.726 1.00 80.19 162 VAL A CA 1
ATOM 1282 C C . VAL A 1 162 ? 4.604 -11.658 19.691 1.00 80.19 162 VAL A C 1
ATOM 1284 O O . VAL A 1 162 ? 5.675 -12.048 19.223 1.00 80.19 162 VAL A O 1
ATOM 1287 N N . THR A 1 163 ? 3.667 -12.488 20.150 1.00 72.81 163 THR A N 1
ATOM 1288 C CA . THR A 1 163 ? 3.838 -13.946 20.225 1.00 72.81 163 THR A CA 1
ATOM 1289 C C . THR A 1 163 ? 3.090 -14.691 19.119 1.00 72.81 163 THR A C 1
ATOM 1291 O O . THR A 1 163 ? 3.718 -15.454 18.394 1.00 72.81 163 THR A O 1
ATOM 1294 N N . CYS A 1 164 ? 1.778 -14.475 18.961 1.00 74.12 164 CYS A N 1
ATOM 1295 C CA . CYS A 1 164 ? 0.957 -15.107 17.921 1.00 74.12 164 CYS A CA 1
ATOM 1296 C C . CYS A 1 164 ? -0.306 -14.280 17.637 1.00 74.12 164 CYS A C 1
ATOM 1298 O O . CYS A 1 164 ? -1.294 -14.362 18.364 1.00 74.12 164 CYS A O 1
ATOM 1300 N N . SER A 1 165 ? -0.269 -13.482 16.576 1.00 85.12 165 SER A N 1
ATOM 1301 C CA . SER A 1 165 ? -1.363 -12.602 16.179 1.00 85.12 165 SER A CA 1
ATOM 1302 C C . SER A 1 165 ? -2.253 -13.231 15.105 1.00 85.12 165 SER A C 1
ATOM 1304 O O . SER A 1 165 ? -1.766 -13.860 14.164 1.00 85.12 16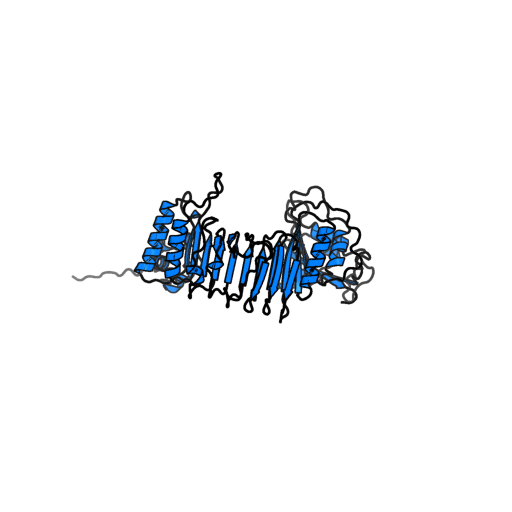5 SER A O 1
ATOM 1306 N N . GLN A 1 166 ? -3.567 -13.014 15.217 1.00 88.31 166 GLN A N 1
ATOM 1307 C CA . GLN A 1 166 ? -4.576 -13.471 14.247 1.00 88.31 166 GLN A CA 1
ATOM 1308 C C . GLN A 1 166 ? -4.751 -12.512 13.054 1.00 88.31 166 GLN A C 1
ATOM 1310 O O . GLN A 1 166 ? -5.628 -12.714 12.213 1.00 88.31 166 GLN A O 1
ATOM 1315 N N . LEU A 1 167 ? -3.915 -11.471 12.966 1.00 93.12 167 LEU A N 1
ATOM 1316 C CA . LEU A 1 167 ? -3.993 -10.464 11.915 1.00 93.12 167 LEU A CA 1
ATOM 1317 C C . LEU A 1 167 ? -3.831 -11.075 10.518 1.00 93.12 167 LEU A C 1
ATOM 1319 O O . LEU A 1 167 ? -2.904 -11.835 10.237 1.00 93.12 167 LEU A O 1
ATOM 1323 N N . ILE A 1 168 ? -4.722 -10.655 9.625 1.00 96.31 168 ILE A N 1
ATOM 1324 C CA . ILE A 1 168 ? -4.714 -10.967 8.195 1.00 96.31 168 ILE A CA 1
ATOM 1325 C C . ILE A 1 168 ? -4.073 -9.812 7.413 1.00 96.31 168 ILE A C 1
ATOM 1327 O O . ILE A 1 168 ? -3.377 -10.054 6.422 1.00 96.31 168 ILE A O 1
ATOM 1331 N N . PHE A 1 169 ? -4.264 -8.576 7.885 1.00 96.75 169 PHE A N 1
ATOM 1332 C CA . PHE A 1 169 ? -3.720 -7.350 7.301 1.00 96.75 169 PHE A CA 1
ATOM 1333 C C . PHE A 1 169 ? -2.926 -6.568 8.353 1.00 96.75 169 PHE A C 1
ATOM 1335 O O . PHE A 1 169 ? -3.414 -6.332 9.460 1.00 96.75 169 PHE A O 1
ATOM 1342 N N . LEU A 1 170 ? -1.708 -6.160 7.998 1.00 94.94 170 LEU A N 1
ATOM 1343 C CA . LEU A 1 170 ? -0.846 -5.335 8.843 1.00 94.94 170 LEU A CA 1
ATOM 1344 C C . LEU A 1 170 ? -0.208 -4.236 8.000 1.00 94.94 170 LEU A C 1
ATOM 1346 O O . LEU A 1 170 ? 0.754 -4.491 7.264 1.00 94.94 170 LEU A O 1
ATOM 1350 N N . HIS A 1 171 ? -0.731 -3.015 8.096 1.00 95.19 171 HIS A N 1
ATOM 1351 C CA . HIS A 1 171 ? -0.182 -1.867 7.380 1.00 95.19 171 HIS A CA 1
ATOM 1352 C C . HIS A 1 171 ? 0.422 -0.870 8.361 1.00 95.19 171 HIS A C 1
ATOM 1354 O O . HIS A 1 171 ? -0.227 -0.322 9.246 1.00 95.19 171 HIS A O 1
ATOM 1360 N N . LEU A 1 172 ? 1.716 -0.632 8.198 1.00 92.06 172 LEU A N 1
ATOM 1361 C CA . LEU A 1 172 ? 2.518 0.200 9.076 1.00 92.06 172 LEU A CA 1
ATOM 1362 C C . LEU A 1 172 ? 3.070 1.378 8.287 1.00 92.06 172 LEU A C 1
ATOM 1364 O O . LEU A 1 172 ? 3.707 1.199 7.247 1.00 92.06 172 LEU A O 1
ATOM 1368 N N . ARG A 1 173 ? 2.873 2.593 8.798 1.00 91.12 173 ARG A N 1
ATOM 1369 C CA . ARG A 1 173 ? 3.350 3.824 8.162 1.00 91.12 173 ARG A CA 1
ATOM 1370 C C . ARG A 1 173 ? 4.121 4.703 9.136 1.00 91.12 173 ARG A C 1
ATOM 1372 O O . ARG A 1 173 ? 3.619 5.069 10.183 1.00 91.12 173 ARG A O 1
ATOM 1379 N N . ALA A 1 174 ? 5.334 5.118 8.788 1.00 87.38 174 ALA A N 1
ATOM 1380 C CA . ALA A 1 174 ? 6.186 5.944 9.646 1.00 87.38 174 ALA A CA 1
ATOM 1381 C C . ALA A 1 174 ? 6.366 5.355 11.063 1.00 87.38 174 ALA A C 1
ATOM 1383 O O . ALA A 1 174 ? 6.453 6.094 12.044 1.00 87.38 174 ALA A O 1
ATOM 1384 N N . VAL A 1 175 ? 6.381 4.021 11.158 1.00 85.06 175 VAL A N 1
ATOM 1385 C CA . VAL A 1 175 ? 6.495 3.281 12.418 1.00 85.06 175 VAL A CA 1
ATOM 1386 C C . VAL A 1 175 ? 7.959 2.992 12.732 1.00 85.06 175 VAL A C 1
ATOM 1388 O O . VAL A 1 175 ? 8.710 2.564 11.849 1.00 85.06 175 VAL A O 1
ATOM 1391 N N . ILE A 1 176 ? 8.359 3.187 13.989 1.00 85.00 176 ILE A N 1
ATOM 1392 C CA . ILE A 1 176 ? 9.632 2.680 14.510 1.00 85.00 176 ILE A CA 1
ATOM 1393 C C . ILE A 1 176 ? 9.413 1.249 14.991 1.00 85.00 176 ILE A C 1
ATOM 1395 O O . ILE A 1 176 ? 8.662 0.998 15.932 1.00 85.00 176 ILE A O 1
ATOM 1399 N N . VAL A 1 177 ? 10.085 0.304 14.346 1.00 78.81 177 VAL A N 1
ATOM 1400 C CA . VAL A 1 177 ? 10.060 -1.100 14.745 1.00 78.81 177 VAL A CA 1
ATOM 1401 C C . VAL A 1 177 ? 11.220 -1.345 15.704 1.00 78.81 177 VAL A C 1
ATOM 1403 O O . VAL A 1 177 ? 12.383 -1.253 15.312 1.00 78.81 177 VAL A O 1
ATOM 1406 N N . LYS A 1 178 ? 10.907 -1.637 16.968 1.00 77.12 178 LYS A N 1
ATOM 1407 C CA . LYS A 1 178 ? 11.866 -2.164 17.941 1.00 77.12 178 LYS A CA 1
ATOM 1408 C C . LYS A 1 178 ? 11.946 -3.682 17.775 1.00 77.12 178 LYS A C 1
ATOM 1410 O O . LYS A 1 178 ? 10.932 -4.351 17.571 1.00 77.12 178 LYS A O 1
ATOM 1415 N N . GLY A 1 179 ? 13.164 -4.206 17.806 1.00 62.62 179 GLY A N 1
ATOM 1416 C CA . GLY A 1 179 ? 13.449 -5.630 17.657 1.00 62.62 179 GLY A CA 1
ATOM 1417 C C . GLY A 1 179 ? 14.563 -6.074 18.598 1.00 62.62 179 GLY A C 1
ATOM 1418 O O . GLY A 1 179 ? 15.081 -5.257 19.359 1.00 62.62 179 GLY A O 1
ATOM 1419 N N . ASP A 1 180 ? 14.936 -7.352 18.488 1.00 54.41 180 ASP A N 1
ATOM 1420 C CA . ASP A 1 180 ? 15.822 -8.033 19.438 1.00 54.41 180 ASP A CA 1
ATOM 1421 C C . ASP A 1 180 ? 17.162 -7.313 19.627 1.00 54.41 180 ASP A C 1
ATOM 1423 O O . ASP A 1 180 ? 18.047 -7.342 18.765 1.00 54.41 180 ASP A O 1
ATOM 1427 N N . ALA A 1 181 ? 17.335 -6.706 20.802 1.00 49.47 181 ALA A N 1
ATOM 1428 C CA . ALA A 1 181 ? 18.574 -6.040 21.199 1.00 49.47 181 ALA A CA 1
ATOM 1429 C C . ALA A 1 181 ? 19.785 -6.999 21.281 1.00 49.47 181 ALA A C 1
ATOM 1431 O O . ALA A 1 181 ? 20.925 -6.540 21.432 1.00 49.47 181 ALA A O 1
ATOM 1432 N N . ARG A 1 182 ? 19.567 -8.322 21.195 1.00 45.94 182 ARG A N 1
ATOM 1433 C CA . ARG A 1 182 ? 20.618 -9.351 21.219 1.00 45.94 182 ARG A CA 1
ATOM 1434 C C . ARG A 1 182 ? 21.299 -9.574 19.870 1.00 45.94 182 ARG A C 1
ATOM 1436 O O . ARG A 1 182 ? 22.418 -10.087 19.858 1.00 45.94 182 ARG A O 1
ATOM 1443 N N . VAL A 1 183 ? 20.708 -9.154 18.748 1.00 48.88 183 VAL A N 1
ATOM 1444 C CA . VAL A 1 183 ? 21.336 -9.272 17.418 1.00 48.88 183 VAL A CA 1
ATOM 1445 C C . VAL A 1 183 ? 22.078 -7.978 17.101 1.00 48.88 183 VAL A C 1
ATOM 1447 O O . VAL A 1 183 ? 21.622 -7.124 16.347 1.00 48.88 183 VAL A O 1
ATOM 1450 N N . LYS A 1 184 ? 23.229 -7.797 17.751 1.00 41.69 184 LYS A N 1
ATOM 1451 C CA . LYS A 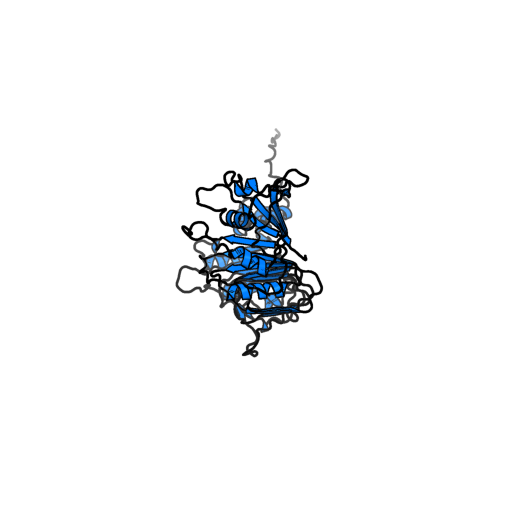1 184 ? 23.916 -6.503 17.760 1.00 41.69 184 LYS A CA 1
ATOM 1452 C C . LYS A 1 184 ? 24.610 -6.102 16.456 1.00 41.69 184 LYS A C 1
ATOM 1454 O O . LYS A 1 184 ? 24.959 -4.936 16.368 1.00 41.69 184 LYS A O 1
ATOM 1459 N N . ASP A 1 185 ? 24.770 -6.969 15.447 1.00 40.53 185 ASP A N 1
ATOM 1460 C CA . ASP A 1 185 ? 25.579 -6.590 14.270 1.00 40.53 185 ASP A CA 1
ATOM 1461 C C . ASP A 1 185 ? 25.250 -7.214 12.899 1.00 40.53 185 ASP A C 1
ATOM 1463 O O . ASP A 1 185 ? 25.921 -6.881 11.925 1.00 40.53 185 ASP A O 1
ATOM 1467 N N . THR A 1 186 ? 24.203 -8.023 12.719 1.00 40.22 186 THR A N 1
ATOM 1468 C CA . THR A 1 186 ? 23.914 -8.584 11.380 1.00 40.22 186 THR A CA 1
ATOM 1469 C C . THR A 1 186 ? 22.444 -8.940 11.219 1.00 40.22 186 THR A C 1
ATOM 1471 O O . THR A 1 186 ? 21.981 -9.873 11.862 1.00 40.22 186 THR A O 1
ATOM 1474 N N . LEU A 1 187 ? 21.767 -8.226 10.308 1.00 43.75 187 LEU A N 1
ATOM 1475 C CA . LEU A 1 187 ? 20.408 -8.463 9.806 1.00 43.75 187 LEU A CA 1
ATOM 1476 C C . LEU A 1 187 ? 19.302 -8.323 10.869 1.00 43.75 187 LEU A C 1
ATOM 1478 O O . LEU A 1 187 ? 19.141 -9.164 11.746 1.00 43.75 187 LEU A O 1
ATOM 1482 N N . PHE A 1 188 ? 18.464 -7.290 10.744 1.00 50.03 188 PHE A N 1
ATOM 1483 C CA . PHE A 1 188 ? 17.168 -7.289 11.422 1.00 50.03 188 PHE A CA 1
ATOM 1484 C C . PHE A 1 188 ? 16.288 -8.343 10.740 1.00 50.03 188 PHE A C 1
ATOM 1486 O O . PHE A 1 188 ? 15.578 -8.075 9.771 1.00 50.03 188 PHE A O 1
ATOM 1493 N N . SER A 1 189 ? 16.380 -9.587 11.203 1.00 52.38 189 SER A N 1
ATOM 1494 C CA . SER A 1 189 ? 15.509 -10.653 10.736 1.00 52.38 189 SER A CA 1
ATOM 1495 C C . SER A 1 189 ? 14.129 -10.471 11.353 1.00 52.38 189 SER A C 1
ATOM 1497 O O . SER A 1 189 ? 13.949 -10.604 12.564 1.00 52.38 189 SER A O 1
ATOM 1499 N N . LEU A 1 190 ? 13.154 -10.159 10.512 1.00 59.72 190 LEU A N 1
ATOM 1500 C CA . LEU A 1 190 ? 11.760 -10.044 10.883 1.00 59.72 190 LEU A CA 1
ATOM 1501 C C . LEU A 1 190 ? 11.134 -11.430 10.686 1.00 59.72 190 LEU A C 1
ATOM 1503 O O . LEU A 1 190 ? 10.529 -11.704 9.650 1.00 59.72 190 LEU A O 1
ATOM 1507 N N . ASP A 1 191 ? 11.319 -12.340 11.648 1.00 63.91 191 ASP A N 1
ATOM 1508 C CA . ASP A 1 191 ? 10.604 -13.619 11.599 1.00 63.91 191 ASP A CA 1
ATOM 1509 C C . ASP A 1 191 ? 9.115 -13.386 11.893 1.00 63.91 191 ASP A C 1
ATOM 1511 O O . ASP A 1 191 ? 8.654 -13.426 13.033 1.00 63.91 191 ASP A O 1
ATOM 1515 N N . LEU A 1 192 ? 8.372 -13.062 10.835 1.00 72.19 192 LEU A N 1
ATOM 1516 C CA . LEU A 1 192 ? 6.927 -12.882 10.873 1.00 72.19 192 LEU A CA 1
ATOM 1517 C C . LEU A 1 192 ? 6.189 -14.219 10.920 1.00 72.19 192 LEU A C 1
ATOM 1519 O O . LEU A 1 192 ? 5.024 -14.229 11.296 1.00 72.19 192 LEU A O 1
ATOM 1523 N N . SER A 1 193 ? 6.832 -15.331 10.549 1.00 71.94 193 SER A N 1
ATOM 1524 C CA . SER A 1 193 ? 6.152 -16.620 10.391 1.00 71.94 193 SER A CA 1
ATOM 1525 C C . SER A 1 193 ? 5.593 -17.149 11.710 1.00 71.94 193 SER A C 1
ATOM 1527 O O . SER A 1 193 ? 4.466 -17.638 11.749 1.00 71.94 193 SER A O 1
ATOM 1529 N N . SER A 1 194 ? 6.357 -17.001 12.793 1.00 79.25 194 SER A N 1
ATOM 1530 C CA . SER A 1 194 ? 5.950 -17.395 14.142 1.00 79.25 194 SER A CA 1
ATOM 1531 C C . SER A 1 194 ? 4.962 -16.404 14.764 1.00 79.25 194 SER A C 1
ATOM 1533 O O . SER A 1 194 ? 4.030 -16.813 15.451 1.00 79.25 194 SER A O 1
ATOM 1535 N N . LYS A 1 195 ? 5.132 -15.107 14.480 1.00 84.62 195 LYS A N 1
ATOM 1536 C CA . LYS A 1 195 ? 4.370 -14.012 15.099 1.00 84.62 195 LYS A CA 1
ATOM 1537 C C . LYS A 1 195 ? 3.030 -13.725 14.429 1.00 84.62 195 LYS A C 1
ATOM 1539 O O . LYS A 1 195 ? 2.103 -13.287 15.101 1.00 84.62 195 LYS A O 1
ATOM 1544 N N . PHE A 1 196 ? 2.926 -13.952 13.123 1.00 89.75 196 PHE A N 1
ATOM 1545 C CA . PHE A 1 196 ? 1.764 -13.615 12.301 1.00 89.75 196 PHE A CA 1
ATOM 1546 C C . PHE A 1 196 ? 1.414 -14.765 11.333 1.00 89.75 196 PHE A C 1
ATOM 1548 O O . PHE A 1 196 ? 1.572 -14.631 10.115 1.00 89.75 196 PHE A O 1
ATOM 1555 N N . PRO A 1 197 ? 0.937 -15.914 11.846 1.00 90.25 197 PRO A N 1
ATOM 1556 C CA . PRO A 1 197 ? 0.717 -17.127 11.049 1.00 90.25 197 PRO A CA 1
ATOM 1557 C C . PRO A 1 197 ? -0.371 -17.020 9.966 1.00 90.25 197 PRO A C 1
ATOM 1559 O O . PRO A 1 197 ? -0.394 -17.843 9.050 1.00 90.25 197 PRO A O 1
ATOM 1562 N N . TYR A 1 198 ? -1.273 -16.036 10.054 1.00 93.38 198 TYR A N 1
ATOM 1563 C CA . TYR A 1 198 ? -2.390 -15.849 9.116 1.00 93.38 198 TYR A CA 1
ATOM 1564 C C . TYR A 1 198 ? -2.257 -14.604 8.233 1.00 93.38 198 TYR A C 1
ATOM 1566 O O . TYR A 1 198 ? -3.152 -14.320 7.434 1.00 93.38 198 TYR A O 1
ATOM 1574 N N . LEU A 1 199 ? -1.146 -13.872 8.346 1.00 94.94 199 LEU A N 1
ATOM 1575 C CA . LEU A 1 199 ? -0.961 -12.600 7.660 1.00 94.94 199 LEU A CA 1
ATOM 1576 C C . LEU A 1 199 ? -0.860 -12.807 6.153 1.00 94.94 199 LEU A C 1
ATOM 1578 O O . LEU A 1 199 ? 0.019 -13.529 5.681 1.00 94.94 199 LEU A O 1
ATOM 1582 N N . LYS A 1 200 ? -1.750 -12.153 5.406 1.00 96.62 200 LYS A N 1
ATOM 1583 C CA . LYS A 1 200 ? -1.825 -12.229 3.943 1.00 96.62 200 LYS A CA 1
ATOM 1584 C C . LYS A 1 200 ? -1.304 -10.977 3.259 1.00 96.62 200 LYS A C 1
ATOM 1586 O O . LYS A 1 200 ? -0.740 -11.092 2.171 1.00 96.62 200 LYS A O 1
ATOM 1591 N N . ASP A 1 201 ? -1.487 -9.812 3.873 1.00 97.12 201 ASP A N 1
ATOM 1592 C CA . ASP A 1 201 ? -1.084 -8.523 3.312 1.00 97.12 201 ASP A CA 1
ATOM 1593 C C . ASP A 1 201 ? -0.255 -7.731 4.330 1.00 97.12 201 ASP A C 1
ATOM 1595 O O . ASP A 1 201 ? -0.716 -7.419 5.432 1.00 97.12 201 ASP A O 1
ATOM 1599 N N . LEU A 1 202 ? 0.985 -7.432 3.947 1.00 94.75 202 LEU A N 1
ATOM 1600 C CA . LEU A 1 202 ? 1.919 -6.631 4.724 1.00 94.75 202 LEU A CA 1
ATOM 1601 C C . LEU A 1 202 ? 2.283 -5.369 3.949 1.00 94.75 202 LEU A C 1
ATOM 1603 O O . LEU A 1 202 ? 2.888 -5.445 2.875 1.00 94.75 202 LEU A O 1
ATOM 1607 N N . ALA A 1 203 ? 2.025 -4.206 4.539 1.00 93.56 203 ALA A N 1
ATOM 1608 C CA . ALA A 1 203 ? 2.465 -2.930 3.992 1.00 93.56 203 ALA A CA 1
ATOM 1609 C C . ALA A 1 203 ? 3.377 -2.204 4.983 1.00 93.56 203 ALA A C 1
ATOM 1611 O O . ALA A 1 203 ? 3.002 -1.970 6.123 1.00 93.56 203 ALA A O 1
ATOM 1612 N N . LEU A 1 204 ? 4.578 -1.826 4.547 1.00 90.19 204 LEU A N 1
ATOM 1613 C CA . LEU A 1 204 ? 5.553 -1.078 5.342 1.00 90.19 204 LEU A CA 1
ATOM 1614 C C . LEU A 1 204 ? 5.920 0.210 4.607 1.00 90.19 204 LEU A C 1
ATOM 1616 O O . LEU A 1 204 ? 6.527 0.164 3.535 1.00 90.19 204 LEU A O 1
ATOM 1620 N N . TRP A 1 205 ? 5.537 1.367 5.140 1.00 90.31 205 TRP A N 1
ATOM 1621 C CA . TRP A 1 205 ? 5.682 2.663 4.476 1.00 90.31 205 TRP A CA 1
ATOM 1622 C C . TRP A 1 205 ? 6.512 3.624 5.327 1.00 90.31 205 TRP A C 1
ATOM 1624 O O . TRP A 1 205 ? 6.041 4.117 6.341 1.00 90.31 205 TRP A O 1
ATOM 1634 N N . ASN A 1 206 ? 7.729 3.964 4.898 1.00 84.69 206 ASN A N 1
ATOM 1635 C CA . ASN A 1 206 ? 8.647 4.853 5.623 1.00 84.69 206 ASN A CA 1
ATOM 1636 C C . ASN A 1 206 ? 8.910 4.389 7.071 1.00 84.69 206 ASN A C 1
ATOM 1638 O O . ASN A 1 206 ? 9.032 5.204 7.980 1.00 84.69 206 ASN A O 1
ATOM 1642 N N . CYS A 1 207 ? 8.938 3.077 7.296 1.00 80.56 207 CYS A N 1
ATOM 1643 C CA . CYS A 1 207 ? 9.247 2.498 8.597 1.00 80.56 207 CYS A CA 1
ATOM 1644 C C . CYS A 1 207 ? 10.758 2.544 8.868 1.00 80.56 207 CYS A C 1
ATOM 1646 O O . CYS A 1 207 ? 11.583 2.515 7.948 1.00 80.56 207 CYS A O 1
ATOM 1648 N N . HIS A 1 208 ? 11.113 2.641 10.145 1.00 76.88 208 HIS A N 1
ATOM 1649 C CA . HIS A 1 208 ? 12.487 2.778 10.622 1.00 76.88 208 HIS A CA 1
ATOM 1650 C C . HIS A 1 208 ? 12.806 1.707 11.668 1.00 76.88 208 HIS A C 1
ATOM 1652 O O . HIS A 1 208 ? 11.911 1.037 12.178 1.00 76.88 208 HIS A O 1
ATOM 1658 N N . GLY A 1 209 ? 14.089 1.577 12.009 1.00 67.19 209 GLY A N 1
ATOM 1659 C CA . GLY A 1 209 ? 14.553 0.633 13.030 1.00 67.19 209 GLY A CA 1
ATOM 1660 C C . GLY A 1 209 ? 15.236 -0.615 12.479 1.00 67.19 209 GLY A C 1
ATOM 1661 O O . GLY A 1 209 ? 15.590 -1.478 13.264 1.00 67.19 209 GLY A O 1
ATOM 1662 N N . TYR A 1 210 ? 15.476 -0.706 11.166 1.00 68.69 210 TYR A N 1
ATOM 1663 C CA . TYR A 1 210 ? 16.174 -1.838 10.551 1.00 68.69 210 TYR A CA 1
ATOM 1664 C C . TYR A 1 210 ? 17.119 -1.418 9.419 1.00 68.69 210 TYR A C 1
ATOM 1666 O O . TYR A 1 210 ? 16.840 -0.475 8.678 1.00 68.69 210 TYR A O 1
ATOM 1674 N N . LYS A 1 211 ? 18.254 -2.123 9.299 1.00 65.06 211 LYS A N 1
ATOM 1675 C CA . LYS A 1 211 ? 19.242 -1.953 8.211 1.00 65.06 211 LYS A CA 1
ATOM 1676 C C . LYS A 1 211 ? 18.967 -2.874 7.020 1.00 65.06 211 LYS A C 1
ATOM 1678 O O . LYS A 1 211 ? 19.090 -2.445 5.879 1.00 65.06 211 LYS A O 1
ATOM 1683 N N . ASP A 1 212 ? 18.550 -4.102 7.307 1.00 71.88 212 ASP A N 1
ATOM 1684 C CA . ASP A 1 212 ? 18.210 -5.147 6.344 1.00 71.88 212 ASP A CA 1
ATOM 1685 C C . ASP A 1 212 ? 16.919 -5.823 6.814 1.00 71.88 212 ASP A C 1
ATOM 1687 O O . ASP A 1 212 ? 16.673 -5.876 8.017 1.00 71.88 212 ASP A O 1
ATOM 1691 N N . ILE A 1 213 ? 16.095 -6.308 5.890 1.00 77.06 213 ILE A N 1
ATOM 1692 C CA . ILE A 1 213 ? 14.809 -6.947 6.167 1.00 77.06 213 ILE A CA 1
ATOM 1693 C C . ILE A 1 213 ? 14.892 -8.396 5.707 1.00 77.06 213 ILE A C 1
ATOM 1695 O O . ILE A 1 213 ? 15.151 -8.655 4.537 1.00 77.06 213 ILE A O 1
ATOM 1699 N N . ARG A 1 214 ? 14.595 -9.342 6.590 1.00 81.50 214 ARG A N 1
ATOM 1700 C CA . ARG A 1 214 ? 14.277 -10.714 6.184 1.00 81.50 214 ARG A CA 1
ATOM 1701 C C . ARG A 1 214 ? 12.846 -11.023 6.574 1.00 81.50 214 ARG A C 1
ATOM 1703 O O . ARG A 1 214 ? 12.542 -10.919 7.753 1.00 81.50 214 ARG A O 1
ATOM 1710 N N . ILE A 1 215 ? 11.999 -11.370 5.610 1.00 85.31 215 ILE A N 1
ATOM 1711 C CA . ILE A 1 215 ? 10.593 -11.729 5.818 1.00 85.31 215 ILE A CA 1
ATOM 1712 C C . ILE A 1 215 ? 10.405 -13.191 5.431 1.00 85.31 215 ILE A C 1
ATOM 1714 O O . ILE A 1 215 ? 10.526 -13.552 4.262 1.00 85.31 215 ILE A O 1
ATOM 1718 N N . CYS A 1 216 ? 10.061 -14.013 6.415 1.00 86.94 216 CYS A N 1
ATOM 1719 C CA . CYS A 1 216 ? 9.651 -15.395 6.206 1.00 86.94 216 CYS A CA 1
ATOM 1720 C C . CYS A 1 216 ? 8.173 -15.514 6.575 1.00 86.94 216 CYS A C 1
ATOM 1722 O O . CYS A 1 216 ? 7.795 -15.161 7.692 1.00 86.94 216 CYS A O 1
ATOM 1724 N N . SER A 1 217 ? 7.326 -15.975 5.656 1.00 88.50 217 SER A N 1
ATOM 1725 C CA . SER A 1 217 ? 5.928 -16.286 5.966 1.00 88.50 217 SER A CA 1
ATOM 1726 C C . SER A 1 217 ? 5.297 -17.162 4.883 1.00 88.50 217 SER A C 1
ATOM 1728 O O . SER A 1 217 ? 5.261 -16.768 3.714 1.00 88.50 217 SER A O 1
ATOM 1730 N N . PRO A 1 218 ? 4.722 -18.320 5.247 1.00 90.44 218 PRO A N 1
ATOM 1731 C CA . PRO A 1 218 ? 3.989 -19.145 4.300 1.00 90.44 218 PRO A CA 1
ATOM 1732 C C . PRO A 1 218 ? 2.605 -18.577 3.956 1.00 90.44 218 PRO A C 1
ATOM 1734 O O . PRO A 1 218 ? 2.031 -19.002 2.958 1.00 90.44 218 PRO A O 1
ATOM 1737 N N . SER A 1 219 ? 2.042 -17.661 4.748 1.00 93.00 219 SER A N 1
ATOM 1738 C CA . SER A 1 219 ? 0.687 -17.125 4.544 1.00 93.00 219 SER A CA 1
ATOM 1739 C C . SER A 1 219 ? 0.648 -15.860 3.686 1.00 93.00 219 SER A C 1
ATOM 1741 O O . SER A 1 219 ? -0.406 -15.549 3.132 1.00 93.00 219 SER A O 1
ATOM 1743 N N . LEU A 1 220 ? 1.771 -15.139 3.568 1.00 94.12 220 LEU A N 1
ATOM 1744 C CA . LEU A 1 220 ? 1.824 -13.863 2.853 1.00 94.12 220 LEU A CA 1
ATOM 1745 C C . LEU A 1 220 ? 1.559 -14.036 1.354 1.00 94.12 220 LEU A C 1
ATOM 1747 O O . LEU A 1 220 ? 2.263 -14.762 0.652 1.00 94.12 220 LEU A O 1
ATOM 1751 N N . GLU A 1 221 ? 0.571 -13.290 0.864 1.00 95.75 221 GLU A N 1
ATOM 1752 C CA . GLU A 1 221 ? 0.197 -13.208 -0.549 1.00 95.75 221 GLU A CA 1
ATOM 1753 C C . GLU A 1 221 ? 0.599 -11.853 -1.157 1.00 95.75 221 GLU A C 1
ATOM 1755 O O . GLU A 1 221 ? 0.827 -11.752 -2.367 1.00 95.75 221 GLU A O 1
ATOM 1760 N N . ARG A 1 222 ? 0.685 -10.796 -0.339 1.00 96.44 222 ARG A N 1
ATOM 1761 C CA . ARG A 1 222 ? 0.917 -9.419 -0.787 1.00 96.44 222 ARG A CA 1
ATOM 1762 C C . ARG A 1 222 ? 1.913 -8.704 0.118 1.00 96.44 222 ARG A C 1
ATOM 1764 O O . ARG A 1 222 ? 1.776 -8.713 1.339 1.00 96.44 222 ARG A O 1
ATOM 1771 N N . ILE A 1 223 ? 2.907 -8.066 -0.493 1.00 94.25 223 ILE A N 1
ATOM 1772 C CA . ILE A 1 223 ? 3.910 -7.261 0.212 1.00 94.25 223 ILE A CA 1
ATOM 1773 C C . ILE A 1 223 ? 4.017 -5.901 -0.468 1.00 94.25 223 ILE A C 1
ATOM 1775 O O . ILE A 1 223 ? 4.276 -5.825 -1.668 1.00 94.25 223 ILE A O 1
ATOM 1779 N N . SER A 1 224 ? 3.867 -4.825 0.301 1.00 93.69 224 SER A N 1
ATOM 1780 C CA . SER A 1 224 ? 4.051 -3.450 -0.158 1.00 93.69 224 SER A CA 1
ATOM 1781 C C . SER A 1 224 ? 5.125 -2.741 0.657 1.00 93.69 224 SER A C 1
ATOM 1783 O O . SER A 1 224 ? 4.937 -2.447 1.832 1.00 93.69 224 SER A O 1
ATOM 1785 N N . LEU A 1 225 ? 6.212 -2.338 0.012 1.00 89.69 225 LEU A N 1
ATOM 1786 C CA . LEU A 1 225 ? 7.320 -1.622 0.631 1.00 89.69 225 LEU A CA 1
ATOM 1787 C C . LEU A 1 225 ? 7.425 -0.219 0.039 1.00 89.69 225 LEU A C 1
ATOM 1789 O O . LEU A 1 225 ? 7.710 -0.074 -1.147 1.00 89.69 225 LEU A O 1
ATOM 1793 N N . MET A 1 226 ? 7.218 0.825 0.843 1.00 88.31 226 MET A N 1
ATOM 1794 C CA . MET A 1 226 ? 7.274 2.214 0.378 1.00 88.31 226 MET A CA 1
ATOM 1795 C C . MET A 1 226 ? 8.202 3.094 1.212 1.00 88.31 226 MET A C 1
ATOM 1797 O O . MET A 1 226 ? 8.336 2.909 2.413 1.00 88.31 226 MET A O 1
ATOM 1801 N N . GLY A 1 227 ? 8.798 4.112 0.591 1.00 78.38 227 GLY A N 1
ATOM 1802 C CA . GLY A 1 227 ? 9.565 5.149 1.291 1.00 78.38 227 GLY A CA 1
ATOM 1803 C C . GLY A 1 227 ? 10.927 4.688 1.813 1.00 78.38 227 GLY A C 1
ATOM 1804 O O . GLY A 1 227 ? 11.536 5.378 2.622 1.00 78.38 227 GLY A O 1
ATOM 1805 N N . PHE A 1 228 ? 11.420 3.542 1.352 1.00 71.88 228 PHE A N 1
ATOM 1806 C CA . PHE A 1 228 ? 12.711 3.019 1.775 1.00 71.88 228 PHE A CA 1
ATOM 1807 C C . PHE A 1 228 ? 13.882 3.657 1.032 1.00 71.88 228 PHE A C 1
ATOM 1809 O O . PHE A 1 228 ? 13.809 3.927 -0.172 1.00 71.88 228 PHE A O 1
ATOM 1816 N N . LYS A 1 229 ? 14.987 3.835 1.762 1.00 64.94 229 LYS A N 1
ATOM 1817 C CA . LYS A 1 229 ? 16.294 4.210 1.222 1.00 64.94 229 LYS A CA 1
ATOM 1818 C C . LYS A 1 229 ? 17.259 3.051 1.445 1.00 64.94 229 LYS A C 1
ATOM 1820 O O . LYS A 1 229 ? 17.483 2.704 2.593 1.00 64.94 229 LYS A O 1
ATOM 1825 N N . MET A 1 230 ? 17.794 2.484 0.359 1.00 60.97 230 MET A N 1
ATOM 1826 C CA . MET A 1 230 ? 18.892 1.498 0.325 1.00 60.97 230 MET A CA 1
ATOM 1827 C C . MET A 1 230 ? 18.949 0.512 1.512 1.00 60.97 230 MET A C 1
ATOM 1829 O O . MET A 1 230 ? 19.624 0.772 2.502 1.00 60.97 230 MET A O 1
ATOM 1833 N N . PHE A 1 231 ? 18.313 -0.651 1.372 1.00 68.88 231 PHE A N 1
ATOM 1834 C CA . PHE A 1 231 ? 18.398 -1.766 2.324 1.00 68.88 231 PHE A CA 1
ATOM 1835 C C . PHE A 1 231 ? 18.550 -3.099 1.574 1.00 68.88 231 PHE A C 1
ATOM 1837 O O . PHE A 1 231 ? 18.313 -3.157 0.356 1.00 68.88 231 PHE A O 1
ATOM 1844 N N . THR A 1 232 ? 18.965 -4.153 2.280 1.00 76.06 232 THR A N 1
ATOM 1845 C CA . THR A 1 232 ? 18.902 -5.539 1.784 1.00 76.06 232 THR A CA 1
ATOM 1846 C C . THR A 1 232 ? 17.598 -6.179 2.218 1.00 76.06 232 THR A C 1
ATOM 1848 O O . THR A 1 232 ? 17.173 -5.988 3.352 1.00 76.06 232 THR A O 1
ATOM 1851 N N . ALA A 1 233 ? 16.962 -6.929 1.326 1.00 82.69 233 ALA A N 1
ATOM 1852 C CA . ALA A 1 233 ? 15.680 -7.560 1.569 1.00 82.69 233 ALA A CA 1
ATOM 1853 C C . ALA A 1 233 ? 15.695 -9.028 1.118 1.00 82.69 233 ALA A C 1
ATOM 1855 O O . ALA A 1 233 ? 15.943 -9.306 -0.057 1.00 82.69 233 ALA A O 1
ATOM 1856 N N . GLU A 1 234 ? 15.414 -9.944 2.037 1.00 86.44 234 GLU A N 1
ATOM 1857 C CA . GLU A 1 234 ? 15.317 -11.384 1.791 1.00 86.44 234 GLU A CA 1
ATOM 1858 C C . GLU A 1 234 ? 13.890 -11.854 2.082 1.00 86.44 234 GLU A C 1
ATOM 1860 O O . GLU A 1 234 ? 13.326 -11.526 3.128 1.00 86.44 234 GLU A O 1
ATOM 1865 N N . PHE A 1 235 ? 13.297 -12.611 1.164 1.00 88.62 235 PHE A N 1
ATOM 1866 C CA . PHE A 1 235 ? 11.907 -13.046 1.253 1.00 88.62 235 PHE A CA 1
ATOM 1867 C C . PHE A 1 235 ? 11.793 -14.559 1.086 1.00 88.62 235 PHE A C 1
ATOM 1869 O O . PHE A 1 235 ? 12.029 -15.063 -0.005 1.00 88.62 235 PHE A O 1
ATOM 1876 N N . ASP A 1 236 ? 11.363 -15.266 2.128 1.00 89.56 236 ASP A N 1
ATOM 1877 C CA . ASP A 1 236 ? 10.935 -16.670 2.060 1.00 89.56 236 ASP A CA 1
ATOM 1878 C C . ASP A 1 236 ? 9.406 -16.716 2.183 1.00 89.56 236 ASP A C 1
ATOM 1880 O O . ASP A 1 236 ? 8.828 -16.814 3.270 1.00 89.56 236 ASP A O 1
ATOM 1884 N N . VAL A 1 237 ? 8.744 -16.494 1.046 1.00 91.06 237 VAL A N 1
ATOM 1885 C CA . VAL A 1 237 ? 7.297 -16.238 0.945 1.00 91.06 237 VAL A CA 1
ATOM 1886 C C . VAL A 1 237 ? 6.697 -17.069 -0.191 1.00 91.06 237 VAL A C 1
ATOM 1888 O O . VAL A 1 237 ? 6.426 -16.564 -1.283 1.00 91.06 237 VAL A O 1
ATOM 1891 N N . PRO A 1 238 ? 6.488 -18.380 0.026 1.00 91.50 238 PRO A N 1
ATOM 1892 C CA . PRO A 1 238 ? 6.155 -19.314 -1.048 1.00 91.50 238 PRO A CA 1
ATOM 1893 C C . PRO A 1 238 ? 4.843 -19.001 -1.778 1.00 91.50 238 PRO A C 1
ATOM 1895 O O . PRO A 1 238 ? 4.682 -19.397 -2.933 1.00 91.50 238 PRO A O 1
ATOM 1898 N N . ASN A 1 239 ? 3.913 -18.300 -1.122 1.00 93.12 239 ASN A N 1
ATOM 1899 C CA . ASN A 1 239 ? 2.580 -17.989 -1.638 1.00 93.12 239 ASN A CA 1
ATOM 1900 C C . ASN A 1 239 ? 2.419 -16.538 -2.133 1.00 93.12 239 ASN A C 1
ATOM 1902 O O . ASN A 1 239 ? 1.291 -16.093 -2.342 1.00 93.12 239 ASN A O 1
ATOM 1906 N N . ILE A 1 240 ? 3.524 -15.817 -2.364 1.00 94.81 240 ILE A N 1
ATOM 1907 C CA . ILE A 1 240 ? 3.491 -14.445 -2.883 1.00 94.81 240 ILE A CA 1
ATOM 1908 C C . ILE A 1 240 ? 2.767 -14.364 -4.236 1.00 94.81 240 ILE A C 1
ATOM 1910 O O . ILE A 1 240 ? 2.967 -15.190 -5.126 1.00 94.81 240 ILE A O 1
ATOM 1914 N N . ARG A 1 241 ? 1.923 -13.341 -4.386 1.00 95.00 241 ARG A N 1
ATOM 1915 C CA . ARG A 1 241 ? 1.161 -13.030 -5.606 1.00 95.00 241 ARG A CA 1
ATOM 1916 C C . ARG A 1 241 ? 1.428 -11.620 -6.103 1.00 95.00 241 ARG A C 1
ATOM 1918 O O . ARG A 1 241 ? 1.522 -11.407 -7.310 1.00 95.00 241 ARG A O 1
ATOM 1925 N N . ASN A 1 242 ? 1.571 -10.663 -5.186 1.00 95.62 242 ASN A N 1
ATOM 1926 C CA . ASN A 1 242 ? 1.848 -9.275 -5.533 1.00 95.62 242 ASN A CA 1
ATOM 1927 C C . ASN A 1 242 ? 2.953 -8.693 -4.655 1.00 95.62 242 ASN A C 1
ATOM 1929 O O . ASN A 1 242 ? 2.864 -8.691 -3.428 1.00 95.62 242 ASN A O 1
ATOM 1933 N N . PHE A 1 243 ? 3.961 -8.129 -5.306 1.00 94.81 243 PHE A N 1
ATOM 1934 C CA . PHE A 1 243 ? 5.023 -7.371 -4.671 1.00 94.81 243 PHE A CA 1
ATOM 1935 C C . PHE A 1 243 ? 4.989 -5.932 -5.182 1.00 94.81 243 PHE A C 1
ATOM 1937 O O . PHE A 1 243 ? 5.111 -5.689 -6.378 1.00 94.81 243 PHE A O 1
ATOM 1944 N N . LEU A 1 244 ? 4.821 -4.968 -4.283 1.00 93.94 244 LEU A N 1
ATOM 1945 C CA . LEU A 1 244 ? 4.873 -3.545 -4.590 1.00 93.94 244 LEU A CA 1
ATOM 1946 C C . LEU A 1 244 ? 6.087 -2.935 -3.901 1.00 93.94 244 LEU A C 1
ATOM 1948 O O . LEU A 1 244 ? 6.219 -2.995 -2.683 1.00 93.94 244 LEU A O 1
ATOM 1952 N N . PHE A 1 245 ? 6.950 -2.289 -4.672 1.00 91.06 245 PHE A N 1
ATOM 1953 C CA . PHE A 1 245 ? 8.072 -1.524 -4.154 1.00 91.06 245 PHE A CA 1
ATOM 1954 C C . PHE A 1 245 ? 7.985 -0.075 -4.624 1.00 91.06 245 PHE A C 1
ATOM 1956 O O . PHE A 1 245 ? 7.879 0.175 -5.819 1.00 91.06 245 PHE A O 1
ATOM 1963 N N . LYS A 1 246 ? 8.083 0.896 -3.713 1.00 88.69 246 LYS A N 1
ATOM 1964 C CA . LYS A 1 246 ? 8.192 2.322 -4.040 1.00 88.69 246 LYS A CA 1
ATOM 1965 C C . LYS A 1 246 ? 9.291 2.995 -3.227 1.00 88.69 246 LYS A C 1
ATOM 1967 O O . LYS A 1 246 ? 9.133 3.212 -2.030 1.00 88.69 246 LYS A O 1
ATOM 1972 N N . GLY A 1 247 ? 10.376 3.423 -3.855 1.00 83.25 247 GLY A N 1
ATOM 1973 C CA . GLY A 1 247 ? 11.479 4.048 -3.121 1.00 83.25 247 GLY A CA 1
ATOM 1974 C C . GLY A 1 247 ? 12.647 4.439 -4.009 1.00 83.25 247 GLY A C 1
ATOM 1975 O O . GLY A 1 247 ? 12.518 4.472 -5.234 1.00 83.25 247 GLY A O 1
ATOM 1976 N N . SER A 1 248 ? 13.791 4.733 -3.389 1.00 75.25 248 SER A N 1
ATOM 1977 C CA . SER A 1 248 ? 15.053 4.771 -4.132 1.00 75.25 248 SER A CA 1
ATOM 1978 C C . SER A 1 248 ? 15.523 3.343 -4.435 1.00 75.25 248 SER A C 1
ATOM 1980 O O . SER A 1 248 ? 14.920 2.371 -3.987 1.00 75.25 248 SER A O 1
ATOM 1982 N N . VAL A 1 249 ? 16.563 3.179 -5.251 1.00 65.25 249 VAL A N 1
ATOM 1983 C CA . VAL A 1 249 ? 16.965 1.844 -5.719 1.00 65.25 249 VAL A CA 1
ATOM 1984 C C . VAL A 1 249 ? 17.367 0.931 -4.544 1.00 65.25 249 VAL A C 1
ATOM 1986 O O . VAL A 1 249 ? 18.175 1.319 -3.701 1.00 65.25 249 VAL A O 1
ATOM 1989 N N . LEU A 1 250 ? 16.802 -0.284 -4.506 1.00 64.56 250 LEU A N 1
ATOM 1990 C CA . LEU A 1 250 ? 17.138 -1.338 -3.540 1.00 64.56 250 LEU A CA 1
ATOM 1991 C C . LEU A 1 250 ? 18.565 -1.852 -3.748 1.00 64.56 250 LEU A C 1
ATOM 1993 O O . LEU A 1 250 ? 18.967 -2.133 -4.880 1.00 64.56 250 LEU A O 1
ATOM 1997 N N . SER A 1 251 ? 19.305 -2.041 -2.655 1.00 63.44 251 SER A N 1
ATOM 1998 C CA . SER A 1 251 ? 20.689 -2.524 -2.710 1.00 63.44 251 SER A CA 1
ATOM 1999 C C . SER A 1 251 ? 20.753 -4.017 -3.047 1.00 63.44 251 SER A C 1
ATOM 2001 O O . SER A 1 251 ? 21.566 -4.440 -3.875 1.00 63.44 251 SER A O 1
ATOM 2003 N N . CYS A 1 252 ? 19.880 -4.823 -2.435 1.00 69.94 252 CYS A N 1
ATOM 2004 C CA . CYS A 1 252 ? 19.868 -6.276 -2.575 1.00 69.94 252 CYS A CA 1
ATOM 2005 C C . CYS A 1 252 ? 18.448 -6.810 -2.293 1.00 69.94 252 CYS A C 1
ATOM 2007 O O . CYS A 1 252 ? 17.850 -6.444 -1.291 1.00 69.94 252 CYS A O 1
ATOM 2009 N N . LEU A 1 253 ? 17.902 -7.628 -3.197 1.00 82.19 253 LEU A N 1
ATOM 2010 C CA . LEU A 1 253 ? 16.572 -8.248 -3.113 1.00 82.19 253 LEU A CA 1
ATOM 2011 C C . LEU A 1 253 ? 16.658 -9.734 -3.492 1.00 82.19 253 LEU A C 1
ATOM 2013 O O . LEU A 1 253 ? 17.192 -10.039 -4.563 1.00 82.19 253 LEU A O 1
ATOM 2017 N N . THR A 1 254 ? 16.170 -10.646 -2.660 1.00 84.12 254 THR A N 1
ATOM 2018 C CA . THR A 1 254 ? 16.121 -12.087 -2.962 1.00 84.12 254 THR A CA 1
ATOM 2019 C C . THR A 1 254 ? 14.769 -12.672 -2.579 1.00 84.12 254 THR A C 1
ATOM 2021 O O . THR A 1 254 ? 14.228 -12.355 -1.526 1.00 84.12 254 THR A O 1
ATOM 2024 N N . PHE A 1 255 ? 14.229 -13.520 -3.454 1.00 86.38 255 PHE A N 1
ATOM 2025 C CA . PHE A 1 255 ? 13.053 -14.338 -3.180 1.00 86.38 255 PHE A CA 1
ATOM 2026 C C . PHE A 1 255 ? 13.484 -15.802 -3.169 1.00 86.38 255 PHE A C 1
ATOM 2028 O O . PHE A 1 255 ? 14.084 -16.282 -4.132 1.00 86.38 255 PHE A O 1
ATOM 2035 N N . GLU A 1 256 ? 13.195 -16.484 -2.073 1.00 81.62 256 GLU A N 1
ATOM 2036 C CA . GLU A 1 256 ? 13.444 -17.900 -1.854 1.00 81.62 256 GLU A CA 1
ATOM 2037 C C . GLU A 1 256 ? 12.112 -18.662 -1.912 1.00 81.62 256 GLU A C 1
ATOM 2039 O O . GLU A 1 256 ? 11.068 -18.160 -1.492 1.00 81.62 256 GLU A O 1
ATOM 2044 N N . ASN A 1 257 ? 12.149 -19.880 -2.461 1.00 74.38 257 ASN A N 1
ATOM 2045 C CA . ASN A 1 257 ? 11.052 -20.858 -2.418 1.00 74.38 257 ASN A CA 1
ATOM 2046 C C . ASN A 1 257 ? 9.678 -20.391 -2.944 1.00 74.38 257 ASN A C 1
ATOM 2048 O O . ASN A 1 257 ? 8.645 -20.892 -2.493 1.00 74.38 257 ASN A O 1
ATOM 2052 N N . THR A 1 258 ? 9.627 -19.482 -3.918 1.00 76.94 258 THR A N 1
ATOM 2053 C CA . THR A 1 258 ? 8.363 -19.050 -4.534 1.00 76.94 258 THR A CA 1
ATOM 2054 C C . THR A 1 258 ? 7.730 -20.175 -5.360 1.00 76.94 258 THR A C 1
ATOM 2056 O O . THR A 1 258 ? 8.401 -20.861 -6.131 1.00 76.94 258 THR A O 1
ATOM 2059 N N . ARG A 1 259 ? 6.423 -20.413 -5.171 1.00 79.12 259 ARG A N 1
ATOM 2060 C CA . ARG A 1 259 ? 5.710 -21.549 -5.794 1.00 79.12 259 ARG A CA 1
ATOM 2061 C C . ARG A 1 259 ? 4.893 -21.180 -7.026 1.00 79.12 259 ARG A C 1
ATOM 2063 O O . ARG A 1 259 ? 4.602 -22.051 -7.841 1.00 79.12 259 ARG A O 1
ATOM 2070 N N . TRP A 1 260 ? 4.490 -19.921 -7.136 1.00 84.06 260 TRP A N 1
ATOM 2071 C CA . TRP A 1 260 ? 3.532 -19.444 -8.134 1.00 84.06 260 TRP A CA 1
ATOM 2072 C C . TRP A 1 260 ? 4.153 -18.364 -9.010 1.00 84.06 260 TRP A C 1
ATOM 2074 O O . TRP A 1 260 ? 5.152 -17.770 -8.625 1.00 84.06 260 TRP A O 1
ATOM 2084 N N . GLU A 1 261 ? 3.554 -18.077 -10.168 1.00 88.94 261 GLU A N 1
ATOM 2085 C CA . GLU A 1 261 ? 3.829 -16.811 -10.855 1.00 88.94 261 GLU A CA 1
ATOM 2086 C C . GLU A 1 261 ? 3.288 -15.651 -10.011 1.00 88.94 261 GLU A C 1
ATOM 2088 O O . GLU A 1 261 ? 2.155 -15.707 -9.528 1.00 88.94 261 GLU A O 1
ATOM 2093 N N . TRP A 1 262 ? 4.073 -14.582 -9.879 1.00 93.69 262 TRP A N 1
ATOM 2094 C CA . TRP A 1 262 ? 3.659 -13.367 -9.179 1.00 93.69 262 TRP A CA 1
ATOM 2095 C C . TRP A 1 262 ? 3.954 -12.114 -9.998 1.00 93.69 262 TRP A C 1
ATOM 2097 O O . TRP A 1 262 ? 4.724 -12.128 -10.964 1.00 93.69 262 TRP A O 1
ATOM 2107 N N . GLU A 1 263 ? 3.332 -11.014 -9.594 1.00 95.81 263 GLU A N 1
ATOM 2108 C CA . GLU A 1 263 ? 3.501 -9.701 -10.207 1.00 95.81 263 GLU A CA 1
ATOM 2109 C C . GLU A 1 263 ? 4.315 -8.786 -9.296 1.00 95.81 263 GLU A C 1
ATOM 2111 O O . GLU A 1 263 ? 4.081 -8.726 -8.087 1.00 95.81 263 GLU A O 1
ATOM 2116 N N . SER A 1 264 ? 5.249 -8.046 -9.891 1.00 94.94 264 SER A N 1
ATOM 2117 C CA . SER A 1 264 ? 6.072 -7.061 -9.192 1.00 94.94 264 SER A CA 1
ATOM 2118 C C . SER A 1 264 ? 5.830 -5.671 -9.772 1.00 94.94 264 SER A C 1
ATOM 2120 O O . SER A 1 264 ? 6.246 -5.400 -10.895 1.00 94.94 264 SER A O 1
ATOM 2122 N N . ASP A 1 265 ? 5.206 -4.773 -9.014 1.00 95.12 265 ASP A N 1
ATOM 2123 C CA . ASP A 1 265 ? 5.113 -3.346 -9.337 1.00 95.12 265 ASP A CA 1
ATOM 2124 C C . ASP A 1 265 ? 6.263 -2.601 -8.648 1.00 95.12 265 ASP A C 1
ATOM 2126 O O . ASP A 1 265 ? 6.342 -2.512 -7.423 1.00 95.12 265 ASP A O 1
ATOM 2130 N N . VAL A 1 266 ? 7.198 -2.088 -9.441 1.00 92.81 266 VAL A N 1
ATOM 2131 C CA . VAL A 1 266 ? 8.423 -1.442 -8.973 1.00 92.81 266 VAL A CA 1
ATOM 2132 C C . VAL A 1 266 ? 8.394 0.023 -9.381 1.00 92.81 266 VAL A C 1
ATOM 2134 O O . VAL A 1 266 ? 8.555 0.363 -10.547 1.00 92.81 266 VAL A O 1
ATOM 2137 N N . ARG A 1 267 ? 8.243 0.917 -8.408 1.00 91.75 267 ARG A N 1
ATOM 2138 C CA . ARG A 1 267 ? 8.153 2.369 -8.584 1.00 91.75 267 ARG A CA 1
ATOM 2139 C C . ARG A 1 267 ? 9.399 3.051 -8.032 1.00 91.75 267 ARG A C 1
ATOM 2141 O O . ARG A 1 267 ? 9.530 3.297 -6.834 1.00 91.75 267 ARG A O 1
ATOM 2148 N N . ILE A 1 268 ? 10.333 3.369 -8.913 1.00 88.38 268 ILE A N 1
ATOM 2149 C CA . ILE A 1 268 ? 11.617 3.959 -8.548 1.00 88.38 268 ILE A CA 1
ATOM 2150 C C . ILE A 1 268 ? 11.514 5.471 -8.598 1.00 88.38 268 ILE A C 1
ATOM 2152 O O . ILE A 1 268 ? 11.164 6.055 -9.620 1.00 88.38 268 ILE A O 1
ATOM 2156 N N . ILE A 1 269 ? 11.881 6.102 -7.494 1.00 83.06 269 ILE A N 1
ATOM 2157 C CA . ILE A 1 269 ? 12.060 7.540 -7.402 1.00 83.06 269 ILE A CA 1
ATOM 2158 C C . ILE A 1 269 ? 13.534 7.847 -7.658 1.00 83.06 269 ILE A C 1
ATOM 2160 O O . ILE A 1 269 ? 14.411 7.328 -6.967 1.00 83.06 269 ILE A O 1
ATOM 2164 N N . CYS A 1 270 ? 13.797 8.687 -8.655 1.00 77.69 270 CYS A N 1
ATOM 2165 C CA . CYS A 1 270 ? 15.139 9.064 -9.068 1.00 77.69 270 CYS A CA 1
ATOM 2166 C C . CYS A 1 270 ? 15.366 10.573 -8.928 1.00 77.69 270 CYS A C 1
ATOM 2168 O O . CYS A 1 270 ? 14.579 11.394 -9.410 1.00 77.69 270 CYS A O 1
ATOM 2170 N N . ASP A 1 271 ? 16.486 10.920 -8.303 1.00 71.25 271 ASP A N 1
ATOM 2171 C CA . ASP A 1 271 ? 17.028 12.272 -8.178 1.00 71.25 271 ASP A CA 1
ATOM 2172 C C . ASP A 1 271 ? 18.256 12.491 -9.084 1.00 71.25 271 ASP A C 1
ATOM 2174 O O . ASP A 1 271 ? 18.447 13.598 -9.586 1.00 71.25 271 ASP A O 1
ATOM 2178 N N . GLN A 1 272 ? 19.057 11.449 -9.349 1.00 72.19 272 GLN A N 1
ATOM 2179 C CA . GLN A 1 272 ? 20.248 11.503 -10.209 1.00 72.19 272 GLN A CA 1
ATOM 2180 C C . GLN A 1 272 ? 20.441 10.233 -11.054 1.00 72.19 272 GLN A C 1
ATOM 2182 O O . GLN A 1 272 ? 20.277 9.115 -10.571 1.00 72.19 272 GLN A O 1
ATOM 2187 N N . PHE A 1 273 ? 20.860 10.401 -12.315 1.00 75.12 273 PHE A N 1
ATOM 2188 C CA . PHE A 1 273 ? 21.173 9.293 -13.226 1.00 75.12 273 PHE A CA 1
ATOM 2189 C C . PHE A 1 273 ? 22.694 9.130 -13.364 1.00 75.12 273 PHE A C 1
ATOM 2191 O O . PHE A 1 273 ? 23.329 9.811 -14.170 1.00 75.12 273 PHE A O 1
ATOM 2198 N N . SER A 1 274 ? 23.266 8.208 -12.591 1.00 76.12 274 SER A N 1
ATOM 2199 C CA . SER A 1 274 ? 24.683 7.821 -12.648 1.00 76.12 274 SER A CA 1
ATOM 2200 C C . SER A 1 274 ? 24.856 6.386 -13.154 1.00 76.12 274 SER A C 1
ATOM 2202 O O . SER A 1 274 ? 23.907 5.596 -13.168 1.00 76.12 274 SER A O 1
ATOM 2204 N N . ALA A 1 275 ? 26.084 6.000 -13.509 1.00 76.88 275 ALA A N 1
ATOM 2205 C CA . ALA A 1 275 ? 26.390 4.614 -13.882 1.00 76.88 275 ALA A CA 1
ATOM 2206 C C . ALA A 1 275 ? 26.052 3.623 -12.750 1.00 76.88 275 ALA A C 1
ATOM 2208 O O . ALA A 1 275 ? 25.560 2.516 -12.998 1.00 76.88 275 ALA A O 1
ATOM 2209 N N . ALA A 1 276 ? 26.239 4.045 -11.495 1.00 79.69 276 ALA A N 1
ATOM 2210 C CA . ALA A 1 276 ? 25.857 3.271 -10.320 1.00 79.69 276 ALA A CA 1
ATOM 2211 C C . ALA A 1 276 ? 24.336 3.055 -10.246 1.00 79.69 276 ALA A C 1
ATOM 2213 O O . ALA A 1 276 ? 23.895 1.943 -9.958 1.00 79.69 276 ALA A O 1
ATOM 2214 N N . TRP A 1 277 ? 23.533 4.073 -10.576 1.00 82.75 277 TRP A N 1
ATOM 2215 C CA . TRP A 1 277 ? 22.073 3.956 -10.609 1.00 82.75 277 TRP A CA 1
ATOM 2216 C C . TRP A 1 277 ? 21.602 2.918 -11.635 1.00 82.75 277 TRP A C 1
ATOM 2218 O O . TRP A 1 277 ? 20.843 2.015 -11.284 1.00 82.75 277 TRP A O 1
ATOM 2228 N N . PHE A 1 278 ? 22.109 2.974 -12.874 1.00 80.88 278 PHE A N 1
ATOM 2229 C CA . PHE A 1 278 ? 21.776 1.984 -13.911 1.00 80.88 278 PHE A CA 1
ATOM 2230 C C . PHE A 1 278 ? 22.222 0.569 -13.524 1.00 80.88 278 PHE A C 1
ATOM 2232 O O . PHE A 1 278 ? 21.498 -0.401 -13.752 1.00 80.88 278 PHE A O 1
ATOM 2239 N N . THR A 1 279 ? 23.391 0.442 -12.894 1.00 81.31 279 THR A N 1
ATOM 2240 C CA . THR A 1 279 ? 23.896 -0.847 -12.403 1.00 81.31 279 THR A CA 1
ATOM 2241 C C . THR A 1 279 ? 22.973 -1.435 -11.335 1.00 81.31 279 THR A C 1
ATOM 2243 O O . THR A 1 279 ? 22.645 -2.623 -11.382 1.00 81.31 279 THR A O 1
ATOM 2246 N N . SER A 1 280 ? 22.515 -0.609 -10.393 1.00 82.62 280 SER A N 1
ATOM 2247 C CA . SER A 1 280 ? 21.595 -1.031 -9.336 1.00 82.62 280 SER A CA 1
ATOM 2248 C C . SER A 1 280 ? 20.204 -1.355 -9.882 1.00 82.62 280 SER A C 1
ATOM 2250 O O . SER A 1 280 ? 19.635 -2.377 -9.502 1.00 82.62 280 SER A O 1
ATOM 2252 N N . LEU A 1 281 ? 19.695 -0.573 -10.842 1.00 85.88 281 LEU A N 1
ATOM 2253 C CA . LEU A 1 281 ? 18.452 -0.882 -11.551 1.00 85.88 281 LEU A CA 1
ATOM 2254 C C . LEU A 1 281 ? 18.535 -2.249 -12.235 1.00 85.88 281 LEU A C 1
ATOM 2256 O O . LEU A 1 281 ? 17.658 -3.088 -12.055 1.00 85.88 281 LEU A O 1
ATOM 2260 N N . ASN A 1 282 ? 19.610 -2.507 -12.979 1.00 84.56 282 ASN A N 1
ATOM 2261 C CA . ASN A 1 282 ? 19.795 -3.785 -13.655 1.00 84.56 282 ASN A CA 1
ATOM 2262 C C . ASN A 1 282 ? 19.857 -4.960 -12.680 1.00 84.56 282 ASN A C 1
ATOM 2264 O O . ASN A 1 282 ? 19.252 -6.004 -12.916 1.00 84.56 282 ASN A O 1
ATOM 2268 N N . ARG A 1 283 ? 20.563 -4.787 -11.559 1.00 84.56 283 ARG A N 1
ATOM 2269 C CA . ARG A 1 283 ? 20.616 -5.799 -10.504 1.00 84.56 283 ARG A CA 1
ATOM 2270 C C . ARG A 1 283 ? 19.220 -6.089 -9.949 1.00 84.56 283 ARG A C 1
ATOM 2272 O O . ARG A 1 283 ? 18.879 -7.258 -9.794 1.00 84.56 283 ARG A O 1
ATOM 2279 N N . LEU A 1 284 ? 18.424 -5.051 -9.691 1.00 86.62 284 LEU A N 1
ATOM 2280 C CA . LEU A 1 284 ? 17.057 -5.172 -9.188 1.00 86.62 284 LEU A CA 1
ATOM 2281 C C . LEU A 1 284 ? 16.142 -5.907 -10.175 1.00 86.62 284 LEU A C 1
ATOM 2283 O O . LEU A 1 284 ? 15.523 -6.900 -9.803 1.00 86.62 284 LEU A O 1
ATOM 2287 N N . VAL A 1 285 ? 16.092 -5.469 -11.437 1.00 87.81 285 VAL A N 1
ATOM 2288 C CA . VAL A 1 285 ? 15.214 -6.080 -12.451 1.00 87.81 285 VAL A CA 1
ATOM 2289 C C . VAL A 1 285 ? 15.590 -7.548 -12.685 1.00 87.81 285 VAL A C 1
ATOM 2291 O O . VAL A 1 285 ? 14.710 -8.399 -12.761 1.00 87.81 285 VAL A O 1
ATOM 2294 N N . LYS A 1 286 ? 16.887 -7.886 -12.705 1.00 86.19 286 LYS A N 1
ATOM 2295 C CA . LYS A 1 286 ? 17.342 -9.285 -12.798 1.00 86.19 286 LYS A CA 1
ATOM 2296 C C . LYS A 1 286 ? 16.874 -10.144 -11.633 1.00 86.19 286 LYS A C 1
ATOM 2298 O O . LYS A 1 286 ? 16.471 -11.282 -11.844 1.00 86.19 286 LYS A O 1
ATOM 2303 N N . ARG A 1 287 ? 16.920 -9.616 -10.412 1.00 85.69 287 ARG A N 1
ATOM 2304 C CA . ARG A 1 287 ? 16.466 -10.337 -9.212 1.00 85.69 287 ARG A CA 1
ATOM 2305 C C . ARG A 1 287 ? 14.960 -10.577 -9.216 1.00 85.69 287 ARG A C 1
ATOM 2307 O O . ARG A 1 287 ? 14.508 -11.576 -8.678 1.00 85.69 287 ARG A O 1
ATOM 2314 N N . LEU A 1 288 ? 14.208 -9.704 -9.878 1.00 88.69 288 LEU A N 1
ATOM 2315 C CA . LEU A 1 288 ? 12.765 -9.831 -10.063 1.00 88.69 288 LEU A CA 1
ATOM 2316 C C . LEU A 1 288 ? 12.369 -10.559 -11.354 1.00 88.69 288 LEU A C 1
ATOM 2318 O O . LEU A 1 288 ? 11.180 -10.671 -11.635 1.00 88.69 288 LEU A O 1
ATOM 2322 N N . SER A 1 289 ? 13.328 -11.077 -12.128 1.00 86.50 289 SER A N 1
ATOM 2323 C CA . SER A 1 289 ? 13.065 -11.707 -13.435 1.00 86.50 289 SER A CA 1
ATOM 2324 C C . SER A 1 289 ? 12.190 -12.962 -13.372 1.00 86.50 289 SER A C 1
ATOM 2326 O O . SER A 1 289 ? 11.626 -13.357 -14.386 1.00 86.50 289 SER A O 1
ATOM 2328 N N . GLN A 1 290 ? 12.047 -13.564 -12.190 1.00 86.94 290 GLN A N 1
ATOM 2329 C CA . GLN A 1 290 ? 11.133 -14.681 -11.933 1.00 86.94 290 GLN A CA 1
ATOM 2330 C C . GLN A 1 290 ? 9.654 -14.247 -11.877 1.00 86.94 290 GLN A C 1
ATOM 2332 O O . GLN A 1 290 ? 8.766 -15.090 -11.815 1.00 86.94 290 GLN A O 1
ATOM 2337 N N . SER A 1 291 ? 9.388 -12.940 -11.898 1.00 92.38 291 SER A N 1
ATOM 2338 C CA . SER A 1 291 ? 8.060 -12.340 -11.773 1.00 92.38 291 SER A CA 1
ATOM 2339 C C . SER A 1 291 ? 7.691 -11.500 -12.989 1.00 92.38 291 SER A C 1
ATOM 2341 O O . SER A 1 291 ? 8.553 -11.057 -13.752 1.00 92.38 291 SER A O 1
ATOM 2343 N N . LYS A 1 292 ? 6.400 -11.206 -13.136 1.00 93.75 292 LYS A N 1
ATOM 2344 C CA . LYS A 1 292 ? 5.893 -10.234 -14.108 1.00 93.75 292 LYS A CA 1
ATOM 2345 C C . LYS A 1 292 ? 6.159 -8.820 -13.597 1.00 93.75 292 LYS A C 1
ATOM 2347 O O . LYS A 1 292 ? 5.404 -8.287 -12.786 1.00 93.75 292 LYS A O 1
ATOM 2352 N N . VAL A 1 293 ? 7.264 -8.225 -14.043 1.00 94.56 293 VAL A N 1
ATOM 2353 C CA . VAL A 1 293 ? 7.713 -6.909 -13.565 1.00 94.56 293 VAL A CA 1
ATOM 2354 C C . VAL A 1 293 ? 7.031 -5.777 -14.333 1.00 94.56 293 VAL A C 1
ATOM 2356 O O . VAL A 1 293 ? 7.172 -5.678 -15.549 1.00 94.56 293 VAL A O 1
ATOM 2359 N N . SER A 1 294 ? 6.365 -4.877 -13.620 1.00 96.19 294 SER A N 1
ATOM 2360 C CA . SER A 1 294 ? 5.952 -3.557 -14.098 1.00 96.19 294 SER A CA 1
ATOM 2361 C C . SER A 1 294 ? 6.834 -2.497 -13.448 1.00 96.19 294 SER A C 1
ATOM 2363 O O . SER A 1 294 ? 6.908 -2.406 -12.227 1.00 96.19 294 SER A O 1
ATOM 2365 N N . LEU A 1 295 ? 7.548 -1.717 -14.256 1.00 94.44 295 LEU A N 1
ATOM 2366 C CA . LEU A 1 295 ? 8.539 -0.750 -13.793 1.00 94.44 295 LEU A CA 1
ATOM 2367 C C . LEU A 1 295 ? 8.055 0.678 -14.052 1.00 94.44 295 LEU A C 1
ATOM 2369 O O . LEU A 1 295 ? 7.832 1.067 -15.191 1.00 94.44 295 LEU A O 1
ATOM 2373 N N . SER A 1 296 ? 7.960 1.492 -13.008 1.00 93.50 296 SER A N 1
ATOM 2374 C CA . SER A 1 296 ? 7.691 2.927 -13.102 1.00 93.50 296 SER A CA 1
ATOM 2375 C C . SER A 1 296 ? 8.894 3.723 -12.610 1.00 93.50 296 SER A C 1
ATOM 2377 O O . SER A 1 296 ? 9.406 3.460 -11.525 1.00 93.50 296 SER A O 1
ATOM 2379 N N . ILE A 1 297 ? 9.349 4.710 -13.380 1.00 89.62 297 ILE A N 1
ATOM 2380 C CA . ILE A 1 297 ? 10.472 5.581 -13.012 1.00 89.62 297 ILE A CA 1
ATOM 2381 C C . ILE A 1 297 ? 9.961 7.016 -12.890 1.00 89.62 297 ILE A C 1
ATOM 2383 O O . ILE A 1 297 ? 9.618 7.648 -13.887 1.00 89.62 297 ILE A O 1
ATOM 2387 N N . SER A 1 298 ? 9.943 7.521 -11.661 1.00 86.06 298 SER A N 1
ATOM 2388 C CA . SER A 1 298 ? 9.541 8.877 -11.292 1.00 86.06 298 SER A CA 1
ATOM 2389 C C . SER A 1 298 ? 10.754 9.786 -11.129 1.00 86.06 298 SER A C 1
ATOM 2391 O O . SER A 1 298 ? 11.667 9.479 -10.363 1.00 86.06 298 SER A O 1
ATOM 2393 N N . MET A 1 299 ? 10.745 10.938 -11.794 1.00 77.94 299 MET A N 1
ATOM 2394 C CA . MET A 1 299 ? 11.813 11.941 -11.719 1.00 77.94 299 MET A CA 1
ATOM 2395 C C . MET A 1 299 ? 11.363 13.118 -10.842 1.00 77.94 299 MET A C 1
ATOM 2397 O O . MET A 1 299 ? 10.309 13.701 -11.100 1.00 77.94 299 MET A O 1
ATOM 2401 N N . ILE A 1 300 ? 12.134 13.445 -9.794 1.00 64.94 300 ILE A N 1
ATOM 2402 C CA . ILE A 1 300 ? 11.802 14.537 -8.847 1.00 64.94 300 ILE A CA 1
ATOM 2403 C C . ILE A 1 300 ? 12.667 15.788 -9.069 1.00 64.94 300 ILE A C 1
ATOM 2405 O O . ILE A 1 300 ? 12.171 16.907 -8.951 1.00 64.94 300 ILE A O 1
ATOM 2409 N N . PHE A 1 301 ? 13.943 15.618 -9.423 1.00 56.75 301 PHE A N 1
ATOM 2410 C CA . PHE A 1 301 ? 14.902 16.708 -9.639 1.00 56.75 301 PHE A CA 1
ATOM 2411 C C . PHE A 1 301 ? 15.595 16.561 -10.999 1.00 56.75 301 PHE A C 1
ATOM 2413 O O . PHE A 1 301 ? 15.632 15.453 -11.540 1.00 56.75 301 PHE A O 1
ATOM 2420 N N . PRO A 1 302 ? 16.134 17.649 -11.589 1.00 50.44 302 PRO A N 1
ATOM 2421 C CA . PRO A 1 302 ? 16.878 17.545 -12.834 1.00 50.44 302 PRO A CA 1
ATOM 2422 C C . PRO A 1 302 ? 18.078 16.612 -12.617 1.00 50.44 302 PRO A C 1
ATOM 2424 O O . PRO A 1 302 ? 18.940 16.922 -11.794 1.00 50.44 302 PRO A O 1
ATOM 2427 N N . PRO A 1 303 ? 18.165 15.490 -13.344 1.00 53.50 303 PRO A N 1
ATOM 2428 C CA . PRO A 1 303 ? 19.240 14.543 -13.133 1.00 53.50 303 PRO A CA 1
ATOM 2429 C C . PRO A 1 303 ? 20.559 15.171 -13.580 1.00 53.50 303 PRO A C 1
ATOM 2431 O O . PRO A 1 303 ? 20.712 15.569 -14.740 1.00 53.50 303 PRO A O 1
ATOM 2434 N N . ASN A 1 304 ? 21.535 15.239 -12.677 1.00 53.53 304 ASN A N 1
ATOM 2435 C CA . ASN A 1 304 ? 22.923 15.383 -13.090 1.00 53.53 304 ASN A CA 1
ATOM 2436 C C . ASN A 1 304 ? 23.301 14.084 -13.802 1.00 53.53 304 ASN A C 1
ATOM 2438 O O . ASN A 1 304 ? 23.342 13.018 -13.194 1.00 53.53 304 ASN A O 1
ATOM 2442 N N . TRP A 1 305 ? 23.454 14.172 -15.121 1.00 56.59 305 TRP A N 1
ATOM 2443 C CA . TRP A 1 305 ? 23.841 13.045 -15.953 1.00 56.59 305 TRP A CA 1
ATOM 2444 C C . TRP A 1 305 ? 25.357 12.929 -15.950 1.00 56.59 305 TRP A C 1
ATOM 2446 O O . TRP A 1 305 ? 26.049 13.749 -16.558 1.00 56.59 305 TRP A O 1
ATOM 2456 N N . GLU A 1 306 ? 25.865 11.883 -15.318 1.00 54.75 306 GLU A N 1
ATOM 2457 C CA . GLU A 1 306 ? 27.207 11.409 -15.618 1.00 54.75 306 GLU A CA 1
ATOM 2458 C C . GLU A 1 306 ? 27.115 10.528 -16.861 1.00 54.75 306 GLU A C 1
ATOM 2460 O O . GLU A 1 306 ? 26.243 9.663 -16.976 1.00 54.75 306 GLU A O 1
ATOM 2465 N N . ARG A 1 307 ? 27.978 10.801 -17.840 1.00 46.91 307 ARG A N 1
ATOM 2466 C CA . ARG A 1 307 ? 28.025 10.089 -19.115 1.00 46.91 307 ARG A CA 1
ATOM 2467 C C . ARG A 1 307 ? 28.167 8.587 -18.857 1.00 46.91 307 ARG A C 1
ATOM 2469 O O . ARG A 1 307 ? 29.250 8.114 -18.550 1.00 46.91 307 ARG A O 1
ATOM 2476 N N . CYS A 1 308 ? 27.061 7.854 -18.963 1.00 48.53 308 CYS A N 1
ATOM 2477 C CA . CYS A 1 308 ? 27.086 6.399 -18.925 1.00 48.53 308 CYS A CA 1
ATOM 2478 C C . CYS A 1 308 ? 27.533 5.908 -20.296 1.00 48.53 308 CYS A C 1
ATOM 2480 O O . CYS A 1 308 ? 26.746 5.906 -21.248 1.00 48.53 308 CYS A O 1
ATOM 2482 N N . ASP A 1 309 ? 28.804 5.537 -20.393 1.00 47.31 309 ASP A N 1
ATOM 2483 C CA . ASP A 1 309 ? 29.270 4.699 -21.485 1.00 47.31 309 ASP A CA 1
ATOM 2484 C C . ASP A 1 309 ? 28.621 3.315 -21.330 1.00 47.31 309 ASP A C 1
ATOM 2486 O O . ASP A 1 309 ? 28.316 2.860 -20.226 1.00 47.31 309 ASP A O 1
ATOM 2490 N N . CYS A 1 310 ? 28.260 2.734 -22.466 1.00 47.75 310 CYS A N 1
ATOM 2491 C CA . CYS A 1 310 ? 27.285 1.665 -22.605 1.00 47.75 310 CYS A CA 1
ATOM 2492 C C . CYS A 1 310 ? 27.466 0.514 -21.605 1.00 47.75 310 CYS A C 1
ATOM 2494 O O . CYS A 1 310 ? 28.556 -0.019 -21.419 1.00 47.75 310 CYS A O 1
ATOM 2496 N N . VAL A 1 311 ? 26.350 0.070 -21.029 1.00 51.75 311 VAL A N 1
ATOM 2497 C CA . VAL A 1 311 ? 26.277 -1.165 -20.246 1.00 51.75 311 VAL A CA 1
ATOM 2498 C C . VAL A 1 311 ? 26.196 -2.349 -21.224 1.00 51.75 311 VAL A C 1
ATOM 2500 O O . VAL A 1 311 ? 25.156 -2.987 -21.369 1.00 51.75 311 VAL A O 1
ATOM 2503 N N . GLU A 1 312 ? 27.264 -2.580 -21.987 1.00 47.62 312 GLU A N 1
ATOM 2504 C CA . GLU A 1 312 ? 27.357 -3.712 -22.916 1.00 47.62 312 GLU A CA 1
ATOM 2505 C C . GLU A 1 312 ? 27.604 -5.024 -22.152 1.00 47.62 312 GLU A C 1
ATOM 2507 O O . GLU A 1 312 ? 28.344 -5.066 -21.171 1.00 47.62 312 GLU A O 1
ATOM 2512 N N . GLY A 1 313 ? 26.967 -6.112 -22.598 1.00 52.12 313 GLY A N 1
ATOM 2513 C CA . GLY A 1 313 ? 27.262 -7.474 -22.129 1.00 52.12 313 GLY A CA 1
ATOM 2514 C C . GLY A 1 313 ? 26.478 -7.981 -20.912 1.00 52.12 313 GLY A C 1
ATOM 2515 O O . GLY A 1 313 ? 26.751 -9.083 -20.441 1.00 52.12 313 GLY A O 1
ATOM 2516 N N . LEU A 1 314 ? 25.492 -7.241 -20.391 1.00 54.72 314 LEU A N 1
ATOM 2517 C CA . LEU A 1 314 ? 24.665 -7.733 -19.283 1.00 54.72 314 LEU A CA 1
ATOM 2518 C C . LEU A 1 314 ? 23.451 -8.536 -19.793 1.00 54.72 314 LEU A C 1
ATOM 2520 O O . LEU A 1 314 ? 22.782 -8.082 -20.719 1.00 54.72 314 LEU A O 1
ATOM 2524 N N . PRO A 1 315 ? 23.123 -9.702 -19.188 1.00 56.19 315 PRO A N 1
ATOM 2525 C CA . PRO A 1 315 ? 21.925 -10.454 -19.554 1.00 56.19 315 PRO A CA 1
ATOM 2526 C C . PRO A 1 315 ? 20.686 -9.591 -19.338 1.00 56.19 315 PRO A C 1
ATOM 2528 O O . PRO A 1 315 ? 20.585 -8.906 -18.319 1.00 56.19 315 PRO A O 1
ATOM 2531 N N . VAL A 1 316 ? 19.783 -9.598 -20.311 1.00 70.12 316 VAL A N 1
ATOM 2532 C CA . VAL A 1 316 ? 18.695 -8.625 -20.381 1.00 70.12 316 VAL A CA 1
ATOM 2533 C C . VAL A 1 316 ? 17.430 -9.236 -19.801 1.00 70.12 316 VAL A C 1
ATOM 2535 O O . VAL A 1 316 ? 16.963 -10.264 -20.288 1.00 70.12 316 VAL A O 1
ATOM 2538 N N . ALA A 1 317 ? 16.892 -8.620 -18.752 1.00 83.19 317 ALA A N 1
ATOM 2539 C CA . ALA A 1 317 ? 15.597 -9.010 -18.213 1.00 83.19 317 ALA A CA 1
ATOM 2540 C C . ALA A 1 317 ? 14.483 -8.425 -19.087 1.00 83.19 317 ALA A C 1
ATOM 2542 O O . ALA A 1 317 ? 14.659 -7.361 -19.677 1.00 83.19 317 ALA A O 1
ATOM 2543 N N . VAL A 1 318 ? 13.351 -9.117 -19.167 1.00 88.25 318 VAL A N 1
ATOM 2544 C CA . VAL A 1 318 ? 12.160 -8.666 -19.895 1.00 88.25 318 VAL A CA 1
ATOM 2545 C C . VAL A 1 318 ? 11.141 -8.219 -18.866 1.00 88.25 318 VAL A C 1
ATOM 2547 O O . VAL A 1 318 ? 10.779 -9.003 -17.993 1.00 88.25 318 VAL A O 1
ATOM 2550 N N . VAL A 1 319 ? 10.684 -6.975 -18.956 1.00 92.69 319 VAL A N 1
ATOM 2551 C CA . VAL A 1 319 ? 9.620 -6.459 -18.082 1.00 92.69 319 VAL A CA 1
ATOM 2552 C C . VAL A 1 319 ? 8.298 -6.381 -18.844 1.00 92.69 319 VAL A C 1
ATOM 2554 O O . VAL A 1 319 ? 8.278 -6.136 -20.051 1.00 92.69 319 VAL A O 1
ATOM 2557 N N . GLU A 1 320 ? 7.180 -6.595 -18.156 1.00 94.81 320 GLU A N 1
ATOM 2558 C CA . GLU A 1 320 ? 5.839 -6.516 -18.747 1.00 94.81 320 GLU A CA 1
ATOM 2559 C C . GLU A 1 320 ? 5.510 -5.090 -19.182 1.00 94.81 320 GLU A C 1
ATOM 2561 O O . GLU A 1 320 ? 5.041 -4.869 -20.300 1.00 94.81 320 GLU A O 1
ATOM 2566 N N . SER A 1 321 ? 5.808 -4.107 -18.330 1.00 95.31 321 SER A N 1
ATOM 2567 C CA . SER A 1 321 ? 5.556 -2.702 -18.637 1.00 95.31 321 SER A CA 1
ATOM 2568 C C . SER A 1 321 ? 6.639 -1.766 -18.097 1.00 95.31 321 SER A C 1
ATOM 2570 O O . SER A 1 321 ? 7.265 -2.039 -17.072 1.00 95.31 321 SER A O 1
ATOM 2572 N N . LEU A 1 322 ? 6.867 -0.659 -18.808 1.00 95.06 322 LEU A N 1
ATOM 2573 C CA . LEU A 1 322 ? 7.709 0.457 -18.388 1.00 95.06 322 LEU A CA 1
ATOM 2574 C C . LEU A 1 322 ? 6.942 1.779 -18.496 1.00 95.06 322 LEU A C 1
ATOM 2576 O O . LEU A 1 322 ? 6.507 2.157 -19.584 1.00 95.06 322 LEU A O 1
ATOM 2580 N N . THR A 1 323 ? 6.893 2.533 -17.404 1.00 93.50 323 THR A N 1
ATOM 2581 C CA . THR A 1 323 ? 6.299 3.873 -17.343 1.00 93.50 323 THR A CA 1
ATOM 2582 C C . THR A 1 323 ? 7.339 4.882 -16.864 1.00 93.50 323 THR A C 1
ATOM 2584 O O . THR A 1 323 ? 8.097 4.629 -15.931 1.00 93.50 323 THR A O 1
ATOM 2587 N N . LEU A 1 324 ? 7.382 6.052 -17.498 1.00 89.56 324 LEU A N 1
ATOM 2588 C CA . LEU A 1 324 ? 8.179 7.198 -17.043 1.00 89.56 324 LEU A CA 1
ATOM 2589 C C . LEU A 1 324 ? 7.232 8.282 -16.543 1.00 89.56 324 LEU A C 1
ATOM 2591 O O . LEU A 1 324 ? 6.275 8.603 -17.241 1.00 89.56 324 LEU A O 1
ATOM 2595 N N . LEU A 1 325 ? 7.517 8.842 -15.372 1.00 84.38 325 LEU A N 1
ATOM 2596 C CA . LEU A 1 325 ? 6.700 9.852 -14.707 1.00 84.38 325 LEU A CA 1
ATOM 2597 C C . LEU A 1 325 ? 7.555 11.086 -14.386 1.00 84.38 325 LEU A C 1
ATOM 2599 O O . LEU A 1 325 ? 8.681 10.965 -13.898 1.00 84.38 325 LEU A O 1
ATOM 2603 N N . ASP A 1 326 ? 7.009 12.275 -14.634 1.00 75.25 326 ASP A N 1
ATOM 2604 C CA . ASP A 1 326 ? 7.617 13.567 -14.290 1.00 75.25 326 ASP A CA 1
ATOM 2605 C C . ASP A 1 326 ? 6.713 14.293 -13.287 1.00 75.25 326 ASP A C 1
ATOM 2607 O O . ASP A 1 326 ? 5.578 14.646 -13.609 1.00 75.25 326 ASP A O 1
ATOM 2611 N N . HIS A 1 327 ? 7.190 14.476 -12.052 1.00 64.94 327 HIS A N 1
ATOM 2612 C CA . HIS A 1 327 ? 6.397 15.080 -10.978 1.00 64.94 327 HIS A CA 1
ATOM 2613 C C . HIS A 1 327 ? 6.496 16.615 -10.919 1.00 64.94 327 HIS A C 1
ATOM 2615 O O . HIS A 1 327 ? 5.783 17.216 -10.117 1.00 64.94 327 HIS A O 1
ATOM 2621 N N . MET A 1 328 ? 7.333 17.272 -11.740 1.00 58.22 328 MET A N 1
ATOM 2622 C CA . MET A 1 328 ? 7.534 18.733 -11.689 1.00 58.22 328 MET A CA 1
ATOM 2623 C C . MET A 1 328 ? 7.580 19.396 -13.084 1.00 58.22 328 MET A C 1
ATOM 2625 O O . MET A 1 328 ? 8.552 20.087 -13.409 1.00 58.22 328 MET A O 1
ATOM 2629 N N . PRO A 1 329 ? 6.506 19.305 -13.896 1.00 52.69 329 PRO A N 1
ATOM 2630 C CA . PRO A 1 329 ? 6.485 19.867 -15.253 1.00 52.69 329 PRO A CA 1
ATOM 2631 C C . PRO A 1 329 ? 6.665 21.399 -15.290 1.00 52.69 329 PRO A C 1
ATOM 2633 O O . PRO A 1 329 ? 7.154 21.954 -16.272 1.00 52.69 329 PRO A O 1
ATOM 2636 N N . ASN A 1 330 ? 6.317 22.103 -14.205 1.00 50.56 330 ASN A N 1
ATOM 2637 C CA . ASN A 1 330 ? 6.177 23.565 -14.193 1.00 50.56 330 ASN A CA 1
ATOM 2638 C C . ASN A 1 330 ? 7.439 24.353 -13.778 1.00 50.56 330 ASN A C 1
ATOM 2640 O O . ASN A 1 330 ? 7.468 25.571 -13.949 1.00 50.56 330 ASN A O 1
ATOM 2644 N N . MET A 1 331 ? 8.489 23.697 -13.267 1.00 46.72 331 MET A N 1
ATOM 2645 C CA . MET A 1 331 ? 9.726 24.370 -12.810 1.00 46.72 331 MET A CA 1
ATOM 2646 C C . MET A 1 331 ? 10.897 24.238 -13.806 1.00 46.72 331 MET A C 1
ATOM 2648 O O . MET A 1 331 ? 11.928 24.897 -13.664 1.00 46.72 331 MET A O 1
ATOM 2652 N N . LEU A 1 332 ? 10.753 23.415 -14.848 1.00 51.72 332 LEU A N 1
ATOM 2653 C CA . LEU A 1 332 ? 11.848 22.983 -15.721 1.00 51.72 332 LEU A CA 1
ATOM 2654 C C . LEU A 1 332 ? 11.939 23.822 -17.006 1.00 51.72 332 LEU A C 1
ATOM 2656 O O . LEU A 1 332 ? 11.704 23.341 -18.111 1.00 51.72 332 LEU A O 1
ATOM 2660 N N . LYS A 1 333 ? 12.343 25.094 -16.902 1.00 46.41 333 LYS A N 1
ATOM 2661 C CA . LYS A 1 333 ? 12.535 25.953 -18.090 1.00 46.41 333 LYS A CA 1
ATOM 2662 C C . LYS A 1 333 ? 13.686 25.537 -19.030 1.00 46.41 333 LYS A C 1
ATOM 2664 O O . LYS A 1 333 ? 13.878 26.232 -20.026 1.00 46.41 333 LYS A O 1
ATOM 2669 N N . SER A 1 334 ? 14.455 24.459 -18.802 1.00 51.12 334 SER A N 1
ATOM 2670 C CA . SER A 1 334 ? 15.626 24.216 -19.670 1.00 51.12 334 SER A CA 1
ATOM 2671 C C . SER A 1 334 ? 16.312 22.840 -19.713 1.00 51.12 334 SER A C 1
ATOM 2673 O O . SER A 1 334 ? 17.461 22.823 -20.149 1.00 51.12 334 SER A O 1
ATOM 2675 N N . ARG A 1 335 ? 15.741 21.681 -19.337 1.00 57.28 335 ARG A N 1
ATOM 2676 C CA . ARG A 1 335 ? 16.527 20.417 -19.436 1.00 57.28 335 ARG A CA 1
ATOM 2677 C C . ARG A 1 335 ? 15.739 19.209 -19.940 1.00 57.28 335 ARG A C 1
ATOM 2679 O O . ARG A 1 335 ? 14.784 18.768 -19.322 1.00 57.28 335 ARG A O 1
ATOM 2686 N N . LYS A 1 336 ? 16.178 18.692 -21.094 1.00 67.50 336 LYS A N 1
ATOM 2687 C CA . LYS A 1 336 ? 15.650 17.511 -21.792 1.00 67.50 336 LYS A CA 1
ATOM 2688 C C . LYS A 1 336 ? 16.401 16.261 -21.322 1.00 67.50 336 LYS A C 1
ATOM 2690 O O . LYS A 1 336 ? 17.619 16.317 -21.168 1.00 67.50 336 LYS A O 1
ATOM 2695 N N . LEU A 1 337 ? 15.698 15.138 -21.173 1.00 73.06 337 LEU A N 1
ATOM 2696 C CA . LEU A 1 337 ? 16.304 13.808 -21.044 1.00 73.06 337 LEU A CA 1
ATOM 2697 C C . LEU A 1 337 ? 17.365 13.579 -22.137 1.00 73.06 337 LEU A C 1
ATOM 2699 O O . LEU A 1 337 ? 17.137 13.941 -23.303 1.00 73.06 337 LEU A O 1
ATOM 2703 N N . PRO A 1 338 ? 18.518 12.974 -21.794 1.00 71.88 338 PRO A N 1
ATOM 2704 C CA . PRO A 1 338 ? 19.584 12.780 -22.754 1.00 71.88 338 PRO A CA 1
ATOM 2705 C C . PRO A 1 338 ? 19.144 11.824 -23.872 1.00 71.88 338 PRO A C 1
ATOM 2707 O O . PRO A 1 338 ? 18.383 10.882 -23.636 1.00 71.88 338 PRO A O 1
ATOM 2710 N N . PRO A 1 339 ? 19.651 12.017 -25.102 1.00 72.19 339 PRO A N 1
ATOM 2711 C CA . PRO A 1 339 ? 19.297 11.199 -26.255 1.00 72.19 339 PRO A CA 1
ATOM 2712 C C . PRO A 1 339 ? 19.386 9.684 -26.066 1.00 72.19 339 PRO A C 1
ATOM 2714 O O . PRO A 1 339 ? 18.600 8.955 -26.665 1.00 72.19 339 PRO A O 1
ATOM 2717 N N . ASN A 1 340 ? 20.337 9.231 -25.253 1.00 74.75 340 ASN A N 1
ATOM 2718 C CA . ASN A 1 340 ? 20.647 7.817 -25.068 1.00 74.75 340 ASN A CA 1
ATOM 2719 C C . ASN A 1 340 ? 19.953 7.206 -23.841 1.00 74.75 340 ASN A C 1
ATOM 2721 O O . ASN A 1 340 ? 20.133 6.022 -23.586 1.00 74.75 340 ASN A O 1
ATOM 2725 N N . PHE A 1 341 ? 19.155 7.980 -23.097 1.00 79.56 341 PHE A N 1
ATOM 2726 C CA . PHE A 1 341 ? 18.511 7.520 -21.864 1.00 79.56 341 PHE A CA 1
ATOM 2727 C C . PHE A 1 341 ? 17.642 6.275 -22.078 1.00 79.56 341 PHE A C 1
ATOM 2729 O O . PHE A 1 341 ? 17.823 5.269 -21.400 1.00 79.56 341 PHE A O 1
ATOM 2736 N N . LEU A 1 342 ? 16.741 6.316 -23.068 1.00 82.81 342 LEU A N 1
ATOM 2737 C CA . LEU A 1 342 ? 15.881 5.169 -23.382 1.00 82.81 342 LEU A CA 1
ATOM 2738 C C . LEU A 1 342 ? 16.682 3.971 -23.872 1.00 82.81 342 LEU A C 1
ATOM 2740 O O . LEU A 1 342 ? 16.352 2.850 -23.516 1.00 82.81 342 LEU A O 1
ATOM 2744 N N . ASN A 1 343 ? 17.762 4.199 -24.623 1.00 80.06 343 ASN A N 1
ATOM 2745 C CA . ASN A 1 343 ? 18.630 3.110 -25.059 1.00 80.06 343 ASN A CA 1
ATOM 2746 C C . ASN A 1 343 ? 19.278 2.427 -23.848 1.00 80.06 343 ASN A C 1
ATOM 2748 O O . ASN A 1 343 ? 19.248 1.206 -23.757 1.00 80.06 343 ASN A O 1
ATOM 2752 N N . ALA A 1 344 ? 19.796 3.204 -22.891 1.00 78.88 344 ALA A N 1
ATOM 2753 C CA . ALA A 1 344 ? 20.365 2.676 -21.653 1.00 78.88 344 ALA A CA 1
ATOM 2754 C C . ALA A 1 344 ? 19.339 1.879 -20.832 1.00 78.88 344 ALA A C 1
ATOM 2756 O O . ALA A 1 344 ? 19.642 0.779 -20.380 1.00 78.88 344 ALA A O 1
ATOM 2757 N N . LEU A 1 345 ? 18.109 2.384 -20.693 1.00 85.12 345 LEU A N 1
ATOM 2758 C CA . LEU A 1 345 ? 17.034 1.660 -20.006 1.00 85.12 345 LEU A CA 1
ATOM 2759 C C . LEU A 1 345 ? 16.627 0.374 -20.732 1.00 85.12 345 LEU A C 1
ATOM 2761 O O . LEU A 1 345 ? 16.452 -0.666 -20.100 1.00 85.12 345 LEU A O 1
ATOM 2765 N N . PHE A 1 346 ? 16.486 0.419 -22.054 1.00 86.31 346 PHE A N 1
ATOM 2766 C CA . PHE A 1 346 ? 16.076 -0.738 -22.846 1.00 86.31 346 PHE A CA 1
ATOM 2767 C C . PHE A 1 346 ? 17.146 -1.826 -22.901 1.00 86.31 346 PHE A C 1
ATOM 2769 O O . PHE A 1 346 ? 16.794 -3.001 -22.951 1.00 86.31 346 PHE A O 1
ATOM 2776 N N . MET A 1 347 ? 18.429 -1.464 -22.795 1.00 80.44 347 MET A N 1
ATOM 2777 C CA . MET A 1 347 ? 19.507 -2.438 -22.587 1.00 80.44 347 MET A CA 1
ATOM 2778 C C . MET A 1 347 ? 19.367 -3.202 -21.261 1.00 80.44 347 MET A C 1
ATOM 2780 O O . MET A 1 347 ? 19.868 -4.316 -21.157 1.00 80.44 347 MET A O 1
ATOM 2784 N N . ILE A 1 348 ? 18.680 -2.638 -20.263 1.00 83.19 348 ILE A N 1
ATOM 2785 C CA . ILE A 1 348 ? 18.493 -3.266 -18.950 1.00 83.19 348 ILE A CA 1
ATOM 2786 C C . ILE A 1 348 ? 17.236 -4.141 -18.897 1.00 83.19 348 ILE A C 1
ATOM 2788 O O . ILE A 1 348 ? 17.297 -5.258 -18.386 1.00 83.19 348 ILE A O 1
ATOM 2792 N N . CYS A 1 349 ? 16.097 -3.625 -19.373 1.00 86.25 349 CYS A N 1
ATOM 2793 C CA . CYS A 1 349 ? 14.785 -4.184 -19.026 1.00 86.25 349 CYS A CA 1
ATOM 2794 C C . CYS A 1 349 ? 13.896 -4.632 -20.197 1.00 86.25 349 CYS A C 1
ATOM 2796 O O . CYS A 1 349 ? 12.826 -5.160 -19.913 1.00 86.25 349 CYS A O 1
ATOM 2798 N N . ARG A 1 350 ? 14.289 -4.427 -21.471 1.00 88.44 350 ARG A N 1
ATOM 2799 C CA . ARG A 1 350 ? 13.518 -4.808 -22.688 1.00 88.44 350 ARG A CA 1
ATOM 2800 C C . ARG A 1 350 ? 11.996 -4.908 -22.455 1.00 88.44 350 ARG A C 1
ATOM 2802 O O . ARG A 1 350 ? 11.439 -6.006 -22.457 1.00 88.44 350 ARG A O 1
ATOM 2809 N N . PRO A 1 351 ? 11.317 -3.780 -22.201 1.00 92.56 351 PRO A N 1
ATOM 2810 C CA . PRO A 1 351 ? 9.902 -3.803 -21.849 1.00 92.56 351 PRO A CA 1
ATOM 2811 C C . PRO A 1 351 ? 9.048 -4.342 -22.996 1.00 92.56 351 PRO A C 1
ATOM 2813 O O . PRO A 1 351 ? 9.302 -3.988 -24.144 1.00 92.56 351 PRO A O 1
ATOM 2816 N N . LYS A 1 352 ? 8.020 -5.149 -22.707 1.00 93.25 352 LYS A N 1
ATOM 2817 C CA . LYS A 1 352 ? 6.992 -5.544 -23.692 1.00 93.25 352 LYS A CA 1
ATOM 2818 C C . LYS A 1 352 ? 6.053 -4.382 -24.007 1.00 93.25 352 LYS A C 1
ATOM 2820 O O . LYS A 1 352 ? 5.659 -4.190 -25.158 1.00 93.25 352 LYS A O 1
ATOM 2825 N N . LEU A 1 353 ? 5.706 -3.604 -22.982 1.00 93.50 353 LEU A N 1
ATOM 2826 C CA . LEU A 1 353 ? 4.865 -2.417 -23.079 1.00 93.50 353 LEU A CA 1
ATOM 2827 C C . LEU A 1 353 ? 5.607 -1.197 -22.538 1.00 93.50 353 LEU A C 1
ATOM 2829 O O . LEU A 1 353 ? 6.218 -1.254 -21.477 1.00 93.50 353 LEU A O 1
ATOM 2833 N N . MET A 1 354 ? 5.508 -0.066 -23.223 1.00 92.44 354 MET A N 1
ATOM 2834 C CA . MET A 1 354 ? 5.886 1.228 -22.665 1.00 92.44 354 MET A CA 1
ATOM 2835 C C . MET A 1 354 ? 4.652 2.116 -22.568 1.00 92.44 354 MET A C 1
ATOM 2837 O O . MET A 1 354 ? 4.030 2.391 -23.586 1.00 92.44 354 MET A O 1
ATOM 2841 N N . ILE A 1 355 ? 4.295 2.560 -21.368 1.00 91.44 355 ILE A N 1
ATOM 2842 C CA . ILE A 1 355 ? 3.069 3.323 -21.105 1.00 91.44 355 ILE A CA 1
ATOM 2843 C C . ILE A 1 355 ? 3.438 4.779 -20.815 1.00 91.44 355 ILE A C 1
ATOM 2845 O O . ILE A 1 355 ? 4.453 5.063 -20.168 1.00 91.44 355 ILE A O 1
ATOM 2849 N N . GLN A 1 356 ? 2.647 5.709 -21.344 1.00 89.12 356 GLN A N 1
ATOM 2850 C CA . GLN A 1 356 ? 2.810 7.150 -21.177 1.00 89.12 356 GLN A CA 1
ATOM 2851 C C . GLN A 1 356 ? 1.454 7.858 -21.158 1.00 89.12 356 GLN A C 1
ATOM 2853 O O . GLN A 1 356 ? 0.566 7.535 -21.946 1.00 89.12 356 GLN A O 1
ATOM 2858 N N . SER A 1 357 ? 1.328 8.879 -20.312 1.00 85.19 357 SER A N 1
ATOM 2859 C CA . SER A 1 357 ? 0.157 9.758 -20.299 1.00 85.19 357 SER A CA 1
ATOM 2860 C C . SER A 1 357 ? 0.193 10.756 -21.461 1.00 85.19 357 SER A C 1
ATOM 2862 O O . SER A 1 357 ? 1.246 11.294 -21.820 1.00 85.19 357 SER A O 1
ATOM 2864 N N . TRP A 1 358 ? -0.980 11.028 -22.028 1.00 80.81 358 TRP A N 1
ATOM 2865 C CA . TRP A 1 358 ? -1.237 12.044 -23.040 1.00 80.81 358 TRP A CA 1
ATOM 2866 C C . TRP A 1 358 ? -2.221 13.073 -22.485 1.00 80.81 358 TRP A C 1
ATOM 2868 O O . TRP A 1 358 ? -3.431 12.865 -22.430 1.00 80.81 358 TRP A O 1
ATOM 2878 N N . PHE A 1 359 ? -1.679 14.208 -22.064 1.00 77.56 359 PHE A N 1
ATOM 2879 C CA . PHE A 1 359 ? -2.425 15.267 -21.402 1.00 77.56 359 PHE A CA 1
ATOM 2880 C C . PHE A 1 359 ? -3.092 16.229 -22.402 1.00 77.56 359 PHE A C 1
ATOM 2882 O O . PHE A 1 359 ? -2.514 16.511 -23.467 1.00 77.56 359 PHE A O 1
ATOM 2889 N N . PRO A 1 360 ? -4.261 16.802 -22.054 1.00 74.25 360 PRO A N 1
ATOM 2890 C CA . PRO A 1 360 ? -4.934 17.819 -22.854 1.00 74.25 360 PRO A CA 1
ATOM 2891 C C . PRO A 1 360 ? -4.140 19.131 -22.894 1.00 74.25 360 PRO A C 1
ATOM 2893 O O . PRO A 1 360 ? -3.180 19.345 -22.146 1.00 74.25 360 PRO A O 1
ATOM 2896 N N . ARG A 1 361 ? -4.534 20.052 -23.783 1.00 69.06 361 ARG A N 1
ATOM 2897 C CA . ARG A 1 361 ? -3.908 21.380 -23.844 1.00 69.06 361 ARG A CA 1
ATOM 2898 C C . ARG A 1 361 ? -4.288 22.164 -22.588 1.00 69.06 361 ARG A C 1
ATOM 2900 O O . ARG A 1 361 ? -5.456 22.472 -22.389 1.00 69.06 361 ARG A O 1
ATOM 2907 N N . ASN A 1 362 ? -3.302 22.550 -21.789 1.00 65.19 362 ASN A N 1
ATOM 2908 C CA . ASN A 1 362 ? -3.485 23.453 -20.656 1.00 65.19 362 ASN A CA 1
ATOM 2909 C C . ASN A 1 362 ? -2.601 24.707 -20.805 1.00 65.19 362 ASN A C 1
ATOM 2911 O O . ASN A 1 362 ? -1.761 24.793 -21.702 1.00 65.19 362 ASN A O 1
ATOM 2915 N N . ALA A 1 363 ? -2.816 25.712 -19.950 1.00 50.81 363 ALA A N 1
ATOM 2916 C CA . ALA A 1 363 ? -2.125 27.009 -20.005 1.00 50.81 363 ALA A CA 1
ATOM 2917 C C . ALA A 1 363 ? -0.606 26.943 -19.701 1.00 50.81 363 ALA A C 1
ATOM 2919 O O . ALA A 1 363 ? 0.088 27.958 -19.758 1.00 50.81 363 ALA A O 1
ATOM 2920 N N . TRP A 1 364 ? -0.080 25.758 -19.387 1.00 53.22 364 TRP A N 1
ATOM 2921 C CA . TRP A 1 364 ? 1.261 25.520 -18.860 1.00 53.22 364 TRP A CA 1
ATOM 2922 C C . TRP A 1 364 ? 2.099 24.735 -19.891 1.00 53.22 364 TRP A C 1
ATOM 2924 O O . TRP A 1 364 ? 1.597 23.852 -20.587 1.00 53.22 364 TRP A O 1
ATOM 2934 N N . LYS A 1 365 ? 3.388 25.064 -20.051 1.00 54.72 365 LYS A N 1
ATOM 2935 C CA . LYS A 1 365 ? 4.210 24.545 -21.164 1.00 54.72 365 LYS A CA 1
ATOM 2936 C C . LYS A 1 365 ? 4.635 23.071 -20.978 1.00 54.72 365 LYS A C 1
ATOM 2938 O O . LYS A 1 365 ? 5.255 22.726 -19.989 1.00 54.72 365 LYS A O 1
ATOM 2943 N N . ASP A 1 366 ? 4.365 22.274 -22.021 1.00 62.41 366 ASP A N 1
ATOM 2944 C CA . ASP A 1 366 ? 4.895 20.938 -22.393 1.00 62.41 366 ASP A CA 1
ATOM 2945 C C . ASP A 1 366 ? 4.666 19.722 -21.462 1.00 62.41 366 ASP A C 1
ATOM 2947 O O . ASP A 1 366 ? 5.528 18.855 -21.357 1.00 62.41 366 ASP A O 1
ATOM 2951 N N . HIS A 1 367 ? 3.458 19.569 -20.901 1.00 68.94 367 HIS A N 1
ATOM 2952 C CA . HIS A 1 367 ? 3.008 18.355 -20.179 1.00 68.94 367 HIS A CA 1
ATOM 2953 C C . HIS A 1 367 ? 3.217 17.026 -20.939 1.00 68.94 367 HIS A C 1
ATOM 2955 O O . HIS A 1 367 ? 3.348 15.971 -20.332 1.00 68.94 367 HIS A O 1
ATOM 2961 N N . ASN A 1 368 ? 3.295 17.067 -22.273 1.00 77.06 368 ASN A N 1
ATOM 2962 C CA . ASN A 1 368 ? 3.508 15.891 -23.124 1.00 77.06 368 ASN A CA 1
ATOM 2963 C C . ASN A 1 368 ? 4.983 15.678 -23.514 1.00 77.06 368 ASN A C 1
ATOM 2965 O O . ASN A 1 368 ? 5.269 14.961 -24.475 1.00 77.06 368 ASN A O 1
ATOM 2969 N N . TYR A 1 369 ? 5.932 16.313 -22.817 1.00 78.88 369 TYR A N 1
ATOM 2970 C CA . TYR A 1 369 ? 7.362 16.205 -23.115 1.00 78.88 369 TYR A CA 1
ATOM 2971 C C . TYR A 1 369 ? 7.853 14.748 -23.131 1.00 78.88 369 TYR A C 1
ATOM 2973 O O . TYR A 1 369 ? 8.544 14.354 -24.074 1.00 78.88 369 TYR A O 1
ATOM 2981 N N . LEU A 1 370 ? 7.480 13.938 -22.131 1.00 81.06 370 LEU A N 1
ATOM 2982 C CA . LEU A 1 370 ? 7.901 12.535 -22.046 1.00 81.06 370 LEU A CA 1
ATOM 2983 C C . LEU A 1 370 ? 7.355 11.705 -23.203 1.00 81.06 370 LEU A C 1
ATOM 2985 O O . LEU A 1 370 ? 8.130 11.034 -23.884 1.00 81.06 370 LEU A O 1
ATOM 2989 N N . LEU A 1 371 ? 6.060 11.829 -23.497 1.00 83.50 371 LEU A N 1
ATOM 2990 C CA . LEU A 1 371 ? 5.434 11.171 -24.641 1.00 83.50 371 LEU A CA 1
ATOM 2991 C C . LEU A 1 371 ? 6.140 11.546 -25.954 1.00 83.50 371 LEU A C 1
ATOM 2993 O O . LEU A 1 371 ? 6.521 10.670 -26.732 1.00 83.50 371 LEU A O 1
ATOM 2997 N N . LYS A 1 372 ? 6.415 12.841 -26.175 1.00 80.69 372 LYS A N 1
ATOM 2998 C CA . LYS A 1 372 ? 7.167 13.326 -27.348 1.00 80.69 372 LYS A CA 1
ATOM 2999 C C . LYS A 1 372 ? 8.588 12.768 -27.396 1.00 80.69 372 LYS A C 1
ATOM 3001 O O . LYS A 1 372 ? 9.081 12.434 -28.474 1.00 80.69 372 LYS A O 1
ATOM 3006 N N . PHE A 1 373 ? 9.269 12.713 -26.254 1.00 81.12 373 PHE A N 1
ATOM 3007 C CA . PHE A 1 373 ? 10.622 12.178 -26.139 1.00 81.12 373 PHE A CA 1
ATOM 3008 C C . PHE A 1 373 ? 10.658 10.690 -26.498 1.00 81.12 373 PHE A C 1
ATOM 3010 O O . PHE A 1 373 ? 11.492 10.290 -27.308 1.00 81.12 373 PHE A O 1
ATOM 3017 N N . VAL A 1 374 ? 9.717 9.903 -25.974 1.00 85.69 374 VAL A N 1
ATOM 3018 C CA . VAL A 1 374 ? 9.551 8.478 -26.284 1.00 85.69 374 VAL A CA 1
ATOM 3019 C C . VAL A 1 374 ? 9.269 8.275 -27.771 1.00 85.69 374 VAL A C 1
ATOM 3021 O O . VAL A 1 374 ? 10.015 7.552 -28.432 1.00 85.69 374 VAL A O 1
ATOM 3024 N N . CYS A 1 375 ? 8.293 8.994 -28.335 1.00 82.19 375 CYS A N 1
ATOM 3025 C CA . CYS A 1 375 ? 7.944 8.885 -29.754 1.00 82.19 375 CYS A CA 1
ATOM 3026 C C . CYS A 1 375 ? 9.141 9.171 -30.672 1.00 82.19 375 CYS A C 1
ATOM 3028 O O . CYS A 1 375 ? 9.458 8.379 -31.558 1.00 82.19 375 CYS A O 1
ATOM 3030 N N . LYS A 1 376 ? 9.864 10.273 -30.421 1.00 79.06 376 LYS A N 1
ATOM 3031 C CA . LYS A 1 376 ? 11.054 10.660 -31.202 1.00 79.06 376 LYS A CA 1
ATOM 3032 C C . LYS A 1 376 ? 12.206 9.665 -31.105 1.00 79.06 376 LYS A C 1
ATOM 3034 O O . LYS A 1 376 ? 13.107 9.704 -31.938 1.00 79.06 376 LYS A O 1
ATOM 3039 N N . ARG A 1 377 ? 12.254 8.855 -30.047 1.00 80.06 377 ARG A N 1
ATOM 3040 C CA . ARG A 1 377 ? 13.353 7.914 -29.808 1.00 80.06 377 ARG A CA 1
ATOM 3041 C C . ARG A 1 377 ? 13.052 6.528 -30.335 1.00 80.06 377 ARG A C 1
ATOM 3043 O O . ARG A 1 377 ? 13.976 5.920 -30.867 1.00 80.06 377 ARG A O 1
ATOM 3050 N N . LEU A 1 378 ? 11.805 6.078 -30.226 1.00 78.69 378 LEU A N 1
ATOM 3051 C CA . LEU A 1 378 ? 11.345 4.810 -30.790 1.00 78.69 378 LEU A CA 1
ATOM 3052 C C . LEU A 1 378 ? 11.352 4.836 -32.327 1.00 78.69 378 LEU A C 1
ATOM 3054 O O . LEU A 1 378 ? 11.713 3.840 -32.950 1.00 78.69 378 LEU A O 1
ATOM 3058 N N . VAL A 1 379 ? 11.036 5.984 -32.938 1.00 68.88 379 VAL A N 1
ATOM 3059 C CA . VAL A 1 379 ? 10.916 6.126 -34.397 1.00 68.88 379 VAL A CA 1
ATOM 3060 C C . VAL A 1 379 ? 12.139 6.825 -34.995 1.00 68.88 379 VAL A C 1
ATOM 3062 O O . VAL A 1 379 ? 12.392 7.993 -34.704 1.00 68.88 379 VAL A O 1
ATOM 3065 N N . ALA A 1 380 ? 12.887 6.143 -35.873 1.00 57.09 380 ALA A N 1
ATOM 3066 C CA . ALA A 1 380 ? 13.996 6.764 -36.613 1.00 57.09 380 ALA A CA 1
ATOM 3067 C C . ALA A 1 380 ? 13.568 7.422 -37.934 1.00 57.09 380 ALA A C 1
ATOM 3069 O O . ALA A 1 380 ? 14.082 8.489 -38.270 1.00 57.09 380 ALA A O 1
ATOM 3070 N N . LYS A 1 381 ? 12.644 6.805 -38.684 1.00 54.88 381 LYS A N 1
ATOM 3071 C CA . LYS A 1 381 ? 12.020 7.342 -39.908 1.00 54.88 381 LYS A CA 1
ATOM 3072 C C . LYS A 1 381 ? 10.614 6.749 -40.078 1.00 54.88 381 LYS A C 1
ATOM 3074 O O . LYS A 1 381 ? 10.384 5.602 -39.697 1.00 54.88 381 LYS A O 1
ATOM 3079 N N . LEU A 1 382 ? 9.701 7.506 -40.694 1.00 51.00 382 LEU A N 1
ATOM 3080 C CA . LEU A 1 382 ? 8.479 6.960 -41.301 1.00 51.00 382 LEU A CA 1
ATOM 3081 C C . LEU A 1 382 ? 8.917 5.955 -42.381 1.00 51.00 382 LEU A C 1
ATOM 3083 O O . LEU A 1 382 ? 9.626 6.338 -43.313 1.00 51.00 382 LEU A O 1
ATOM 3087 N N . GLY A 1 383 ? 8.595 4.669 -42.226 1.00 43.47 383 GLY A N 1
ATOM 3088 C CA . GLY A 1 383 ? 8.922 3.665 -43.241 1.00 43.47 383 GLY A CA 1
ATOM 3089 C C . GLY A 1 383 ? 8.122 3.907 -44.523 1.00 43.47 383 GLY A C 1
ATOM 3090 O O . GLY A 1 383 ? 6.996 4.382 -44.466 1.00 43.47 383 GLY A O 1
ATOM 3091 N N . GLY A 1 384 ? 8.691 3.591 -45.690 1.00 39.38 384 GLY A N 1
ATOM 3092 C CA . GLY A 1 384 ? 8.013 3.734 -46.989 1.00 39.38 384 GLY A CA 1
ATOM 3093 C C . GLY A 1 384 ? 7.021 2.611 -47.330 1.00 39.38 384 GLY A C 1
ATOM 3094 O O . GLY A 1 384 ? 6.358 2.691 -48.359 1.00 39.38 384 GLY A O 1
ATOM 3095 N N . HIS A 1 385 ? 6.910 1.571 -46.493 1.00 45.25 385 HIS A N 1
ATOM 3096 C CA . HIS A 1 385 ? 6.025 0.422 -46.709 1.00 45.25 385 HIS A CA 1
ATOM 3097 C C . HIS A 1 385 ? 4.805 0.454 -45.781 1.00 45.25 385 HIS A C 1
ATOM 3099 O O . HIS A 1 385 ? 4.924 0.734 -44.588 1.00 45.25 385 HIS A O 1
ATOM 3105 N N . ARG A 1 386 ? 3.634 0.150 -46.351 1.00 42.16 386 ARG A N 1
ATOM 3106 C CA . ARG A 1 386 ? 2.349 0.031 -45.650 1.00 42.16 386 ARG A CA 1
ATOM 3107 C C . ARG A 1 386 ? 2.106 -1.423 -45.222 1.00 42.16 386 ARG A C 1
ATOM 3109 O O . ARG A 1 386 ? 2.412 -2.331 -45.993 1.00 42.16 386 ARG A O 1
ATOM 3116 N N . ASN A 1 387 ? 1.558 -1.645 -44.026 1.00 49.41 387 ASN A N 1
ATOM 3117 C CA . ASN A 1 387 ? 1.047 -2.947 -43.594 1.00 49.41 387 ASN A CA 1
ATOM 3118 C C . ASN A 1 387 ? -0.220 -3.331 -44.387 1.00 49.41 387 ASN A C 1
ATOM 3120 O O . ASN A 1 387 ? -0.751 -2.525 -45.153 1.00 49.41 387 ASN A O 1
ATOM 3124 N N . GLY A 1 388 ? -0.727 -4.553 -44.185 1.00 43.09 388 GLY A N 1
ATOM 3125 C CA . GLY A 1 388 ? -1.938 -5.062 -44.852 1.00 43.09 388 GLY A CA 1
ATOM 3126 C C . GLY A 1 388 ? -3.213 -4.230 -44.629 1.00 43.09 388 GLY A C 1
ATOM 3127 O O . GLY A 1 388 ? -4.168 -4.396 -45.378 1.00 43.09 388 GLY A O 1
ATOM 3128 N N . ASN A 1 389 ? -3.199 -3.297 -43.668 1.00 47.00 389 ASN A N 1
ATOM 3129 C CA . ASN A 1 389 ? -4.279 -2.348 -43.377 1.00 47.00 389 ASN A CA 1
ATOM 3130 C C . ASN A 1 389 ? -4.001 -0.923 -43.904 1.00 47.00 389 ASN A C 1
ATOM 3132 O O . ASN A 1 389 ? -4.760 -0.002 -43.621 1.00 47.00 389 ASN A O 1
ATOM 3136 N N . GLY A 1 390 ? -2.925 -0.706 -44.669 1.00 40.94 390 GLY A N 1
ATOM 3137 C CA . GLY A 1 390 ? -2.593 0.597 -45.256 1.00 40.94 390 GLY A CA 1
ATOM 3138 C C . GLY A 1 390 ? -1.827 1.564 -44.340 1.00 40.94 390 GLY A C 1
ATOM 3139 O O . GLY A 1 390 ? -1.4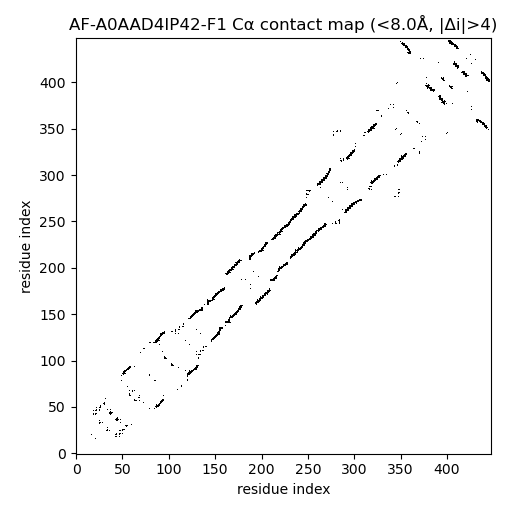82 2.658 -44.793 1.00 40.94 390 GLY A O 1
ATOM 3140 N N . ASN A 1 391 ? -1.497 1.172 -43.105 1.00 45.88 391 ASN A N 1
ATOM 3141 C CA . ASN A 1 391 ? -0.735 1.988 -42.153 1.00 45.88 391 ASN A CA 1
ATOM 3142 C C . ASN A 1 391 ? 0.772 1.853 -42.402 1.00 45.88 391 ASN A C 1
ATOM 3144 O O . ASN A 1 391 ? 1.261 0.766 -42.696 1.00 45.88 391 ASN A O 1
ATOM 3148 N N . PHE A 1 392 ? 1.538 2.938 -42.267 1.00 45.50 392 PHE A N 1
ATOM 3149 C CA . PHE A 1 392 ? 2.999 2.883 -42.386 1.00 45.50 392 PHE A CA 1
ATOM 3150 C C . PHE A 1 392 ? 3.601 1.939 -41.330 1.00 45.50 392 PHE A C 1
ATOM 3152 O O . PHE A 1 392 ? 3.393 2.136 -40.134 1.00 45.50 392 PHE A O 1
ATOM 3159 N N . CYS A 1 393 ? 4.373 0.935 -41.755 1.00 45.97 393 CYS A N 1
ATOM 3160 C CA . CYS A 1 393 ? 5.231 0.165 -40.856 1.00 45.97 393 CYS A CA 1
ATOM 3161 C C . CYS A 1 393 ? 6.426 1.038 -40.468 1.00 45.97 393 CYS A C 1
ATOM 3163 O O . CYS A 1 393 ? 7.182 1.498 -41.327 1.00 45.97 393 CYS A O 1
ATOM 3165 N N . PHE A 1 394 ? 6.605 1.279 -39.173 1.00 53.72 394 PHE A N 1
ATOM 3166 C CA . PHE A 1 394 ? 7.702 2.098 -38.673 1.00 53.72 394 PHE A CA 1
ATOM 3167 C C . PHE A 1 394 ? 8.952 1.255 -38.470 1.00 53.72 394 PHE A C 1
ATOM 3169 O O . PHE A 1 394 ? 8.891 0.170 -37.899 1.00 53.72 394 PHE A O 1
ATOM 3176 N N . VAL A 1 395 ? 10.093 1.773 -38.929 1.00 54.38 395 VAL A N 1
ATOM 3177 C CA . VAL A 1 395 ? 11.397 1.152 -38.687 1.00 54.38 395 VAL A CA 1
ATOM 3178 C C . VAL A 1 395 ? 11.865 1.598 -37.298 1.00 54.38 395 VAL A C 1
ATOM 3180 O O . VAL A 1 395 ? 12.048 2.810 -37.096 1.00 54.38 395 VAL A O 1
ATOM 3183 N N . PRO A 1 396 ? 12.051 0.667 -36.341 1.00 58.16 396 PRO A N 1
ATOM 3184 C CA . PRO A 1 396 ? 12.588 0.998 -35.031 1.00 58.16 396 PRO A CA 1
ATOM 3185 C C . PRO A 1 396 ? 13.931 1.706 -35.155 1.00 58.16 396 PRO A C 1
ATOM 3187 O O . PRO A 1 396 ? 14.685 1.509 -36.112 1.00 58.16 396 PRO A O 1
ATOM 3190 N N . ASN A 1 397 ? 14.248 2.548 -34.178 1.00 61.81 397 ASN A N 1
ATOM 3191 C CA . ASN A 1 397 ? 15.529 3.230 -34.170 1.00 61.81 397 ASN A CA 1
ATOM 3192 C C . ASN A 1 397 ? 16.688 2.218 -34.171 1.00 61.81 397 ASN A C 1
ATOM 3194 O O . ASN A 1 397 ? 16.788 1.444 -33.224 1.00 61.81 397 ASN A O 1
ATOM 3198 N N . PRO A 1 398 ? 17.605 2.242 -35.159 1.00 57.84 398 PRO A N 1
ATOM 3199 C CA . PRO A 1 398 ? 18.685 1.257 -35.255 1.00 57.84 398 PRO A CA 1
ATOM 3200 C C . PRO A 1 398 ? 19.662 1.313 -34.071 1.00 57.84 398 PRO A C 1
ATOM 3202 O O . PRO A 1 398 ? 20.439 0.388 -33.869 1.00 57.84 398 PRO A O 1
ATOM 3205 N N . ARG A 1 399 ? 19.622 2.380 -33.258 1.00 64.75 399 ARG A N 1
ATOM 3206 C CA . ARG A 1 399 ? 20.367 2.464 -31.991 1.00 64.75 399 ARG A CA 1
ATOM 3207 C C . ARG A 1 399 ? 19.724 1.668 -30.843 1.00 64.75 399 ARG A C 1
ATOM 3209 O O . ARG A 1 399 ? 20.352 1.534 -29.797 1.00 64.75 399 ARG A O 1
ATOM 3216 N N . MET A 1 400 ? 18.492 1.181 -31.002 1.00 70.50 400 MET A N 1
ATOM 3217 C CA . MET A 1 400 ? 17.807 0.291 -30.059 1.00 70.50 400 MET A CA 1
ATOM 3218 C C . MET A 1 400 ? 18.071 -1.157 -30.465 1.00 70.50 400 MET A C 1
ATOM 3220 O O . MET A 1 400 ? 17.289 -1.783 -31.178 1.00 70.50 400 MET A O 1
ATOM 3224 N N . VAL A 1 401 ? 19.226 -1.666 -30.038 1.00 69.69 401 VAL A N 1
ATOM 3225 C CA . VAL A 1 401 ? 19.711 -2.999 -30.407 1.00 69.69 401 VAL A CA 1
ATOM 3226 C C . VAL A 1 401 ? 18.677 -4.069 -30.044 1.00 69.69 401 VAL A C 1
ATOM 3228 O O . VAL A 1 401 ? 18.273 -4.196 -28.888 1.00 69.69 401 VAL A O 1
ATOM 3231 N N . GLY A 1 402 ? 18.260 -4.845 -31.046 1.00 75.00 402 GLY A N 1
ATOM 3232 C CA . GLY A 1 402 ? 17.312 -5.946 -30.896 1.00 75.00 402 GLY A CA 1
ATOM 3233 C C . GLY A 1 402 ? 15.832 -5.552 -30.911 1.00 75.00 402 GLY A C 1
ATOM 3234 O O . GLY A 1 402 ? 15.007 -6.439 -30.751 1.00 75.00 402 GLY A O 1
ATOM 3235 N N . LEU A 1 403 ? 15.446 -4.285 -31.099 1.00 81.75 403 LEU A N 1
ATOM 3236 C CA . LEU A 1 403 ? 14.032 -3.912 -31.262 1.00 81.75 403 LEU A CA 1
ATOM 3237 C C . LEU A 1 403 ? 13.586 -4.136 -32.719 1.00 81.75 403 LEU A C 1
ATOM 3239 O O . LEU A 1 403 ? 14.124 -3.506 -33.627 1.00 81.75 403 LEU A O 1
ATOM 3243 N N . LYS A 1 404 ? 12.610 -5.024 -32.947 1.00 81.56 404 LYS A N 1
ATOM 3244 C CA . LYS A 1 404 ? 12.131 -5.415 -34.290 1.00 81.56 404 LYS A CA 1
ATOM 3245 C C . LYS A 1 404 ? 10.895 -4.655 -34.742 1.00 81.56 404 LYS A C 1
ATOM 3247 O O . LYS A 1 404 ? 10.793 -4.293 -35.910 1.00 81.56 404 LYS A O 1
ATOM 3252 N N . GLU A 1 405 ? 9.960 -4.429 -33.829 1.00 82.50 405 GLU A N 1
ATOM 3253 C CA . GLU A 1 405 ? 8.659 -3.849 -34.151 1.00 82.50 405 GLU A CA 1
ATOM 3254 C C . GLU A 1 405 ? 8.172 -2.967 -33.005 1.00 82.50 405 GLU A C 1
ATOM 3256 O O . GLU A 1 405 ? 8.392 -3.286 -31.831 1.00 82.50 405 GLU A O 1
ATOM 3261 N N . VAL A 1 406 ? 7.509 -1.863 -33.361 1.00 83.69 406 VAL A N 1
ATOM 3262 C CA . VAL A 1 406 ? 6.818 -0.997 -32.407 1.00 83.69 406 VAL A CA 1
ATOM 3263 C C . VAL A 1 406 ? 5.444 -0.616 -32.945 1.00 83.69 406 VAL A C 1
ATOM 3265 O O . VAL A 1 406 ? 5.338 -0.028 -34.023 1.00 83.69 406 VAL A O 1
ATOM 3268 N N . THR A 1 407 ? 4.400 -0.883 -32.167 1.00 84.88 407 THR A N 1
ATOM 3269 C CA . THR A 1 407 ? 3.045 -0.373 -32.423 1.00 84.88 407 THR A CA 1
ATOM 3270 C C . THR A 1 407 ? 2.616 0.548 -31.289 1.00 84.88 407 THR A C 1
ATOM 3272 O O . THR A 1 407 ? 3.114 0.431 -30.171 1.00 84.88 407 THR A O 1
ATOM 3275 N N . ALA A 1 408 ? 1.734 1.502 -31.578 1.00 86.56 408 ALA A N 1
ATOM 3276 C CA . ALA A 1 408 ? 1.180 2.414 -30.586 1.00 86.56 408 ALA A CA 1
ATOM 3277 C C . ALA A 1 408 ? -0.325 2.178 -30.472 1.00 86.56 408 ALA A C 1
ATOM 3279 O O . ALA A 1 408 ? -1.000 1.950 -31.474 1.00 86.56 408 ALA A O 1
ATOM 3280 N N . GLU A 1 409 ? -0.842 2.239 -29.255 1.00 89.38 409 GLU A N 1
ATOM 3281 C CA . GLU A 1 409 ? -2.259 2.109 -28.955 1.00 89.38 409 GLU A CA 1
ATOM 3282 C C . GLU A 1 409 ? -2.686 3.203 -27.976 1.00 89.38 409 GLU A C 1
ATOM 3284 O O . GLU A 1 409 ? -1.903 3.631 -27.126 1.00 89.38 409 GLU A O 1
ATOM 3289 N N . ILE A 1 410 ? -3.937 3.636 -28.086 1.00 87.25 410 ILE A N 1
ATOM 3290 C CA . ILE A 1 410 ? -4.576 4.580 -27.172 1.00 87.25 410 ILE A CA 1
ATOM 3291 C C . ILE A 1 410 ? -5.711 3.896 -26.427 1.00 87.25 410 ILE A C 1
ATOM 3293 O O . ILE A 1 410 ? -6.444 3.090 -27.007 1.00 87.25 410 ILE A O 1
ATOM 3297 N N . PHE A 1 411 ? -5.853 4.219 -25.147 1.00 85.62 411 PHE A N 1
ATOM 3298 C CA . PHE A 1 411 ? -6.979 3.760 -24.355 1.00 85.62 411 PHE A CA 1
ATOM 3299 C C . PHE A 1 411 ? -8.219 4.616 -24.637 1.00 85.62 411 PHE A C 1
ATOM 3301 O O . PHE A 1 411 ? -8.194 5.841 -24.484 1.00 85.62 411 PHE A O 1
ATOM 3308 N N . GLU A 1 412 ? -9.309 3.975 -25.059 1.00 82.25 412 GLU A N 1
ATOM 3309 C CA . GLU A 1 412 ? -10.591 4.635 -25.290 1.00 82.25 412 GLU A CA 1
ATOM 3310 C C . GLU A 1 412 ? -11.550 4.355 -24.129 1.00 82.25 412 GLU A C 1
ATOM 3312 O O . GLU A 1 412 ? -12.228 3.329 -24.091 1.00 82.25 412 GLU A O 1
ATOM 3317 N N . GLU A 1 413 ? -11.647 5.308 -23.198 1.00 78.62 413 GLU A N 1
ATOM 3318 C CA . GLU A 1 413 ? -12.442 5.184 -21.963 1.00 78.62 413 GLU A CA 1
ATOM 3319 C C . GLU A 1 413 ? -13.912 4.815 -22.203 1.00 78.62 413 GLU A C 1
ATOM 3321 O O . GLU A 1 413 ? -14.500 4.078 -21.420 1.00 78.62 413 GLU A O 1
ATOM 3326 N N . ARG A 1 414 ? -14.509 5.286 -23.308 1.00 77.50 414 ARG A N 1
ATOM 3327 C CA . ARG A 1 414 ? -15.920 5.021 -23.643 1.00 77.50 414 ARG A CA 1
ATOM 3328 C C . ARG A 1 414 ? -16.209 3.550 -23.921 1.00 77.50 414 ARG A C 1
ATOM 3330 O O . ARG A 1 414 ? -17.342 3.116 -23.744 1.00 77.50 414 ARG A O 1
ATOM 3337 N N . VAL A 1 415 ? -15.209 2.824 -24.414 1.00 80.56 415 VAL A N 1
ATOM 3338 C CA . VAL A 1 415 ? -15.330 1.419 -24.830 1.00 80.56 415 VAL A CA 1
ATOM 3339 C C . VAL A 1 415 ? -14.554 0.503 -23.878 1.00 80.56 415 VAL A C 1
ATOM 3341 O O . VAL A 1 415 ? -14.798 -0.695 -23.853 1.00 80.56 415 VAL A O 1
ATOM 3344 N N . GLY A 1 416 ? -13.654 1.058 -23.059 1.00 82.81 416 GLY A N 1
ATOM 3345 C CA . GLY A 1 416 ? -12.810 0.290 -22.144 1.00 82.81 416 GLY A CA 1
ATOM 3346 C C . GLY A 1 416 ? -11.746 -0.544 -22.864 1.00 82.81 416 GLY A C 1
ATOM 3347 O O . GLY A 1 416 ? -11.231 -1.505 -22.299 1.00 82.81 416 GLY A O 1
ATOM 3348 N N . GLU A 1 417 ? -11.418 -0.194 -24.110 1.00 87.56 417 GLU A N 1
ATOM 3349 C CA . GLU A 1 417 ? -10.535 -0.971 -24.979 1.00 87.56 417 GLU A CA 1
ATOM 3350 C C . GLU A 1 417 ? -9.358 -0.143 -25.497 1.00 87.56 417 GLU A C 1
ATOM 3352 O O . GLU A 1 417 ? -9.412 1.082 -25.624 1.00 87.56 417 GLU A O 1
ATOM 3357 N N . TRP A 1 418 ? -8.278 -0.847 -25.833 1.00 86.06 418 TRP A N 1
ATOM 3358 C CA . TRP A 1 418 ? -7.112 -0.267 -26.487 1.00 86.06 418 TRP A CA 1
ATOM 3359 C C . TRP A 1 418 ? -7.266 -0.345 -27.999 1.00 86.06 418 TRP A C 1
ATOM 3361 O O . TRP A 1 418 ? -7.527 -1.420 -28.539 1.00 86.06 418 TRP A O 1
ATOM 3371 N N . ARG A 1 419 ? -7.051 0.776 -28.686 1.00 86.06 419 ARG A N 1
ATOM 3372 C CA . ARG A 1 419 ? -7.133 0.859 -30.148 1.00 86.06 419 ARG A CA 1
ATOM 3373 C C . ARG A 1 419 ? -5.811 1.278 -30.753 1.00 86.06 419 ARG A C 1
ATOM 3375 O O . ARG A 1 419 ? -5.087 2.067 -30.157 1.00 86.06 419 ARG A O 1
ATOM 3382 N N . GLU A 1 420 ? -5.517 0.771 -31.946 1.00 84.69 420 GLU A N 1
ATOM 3383 C CA . GLU A 1 420 ? -4.324 1.156 -32.702 1.00 84.69 420 GLU A CA 1
ATOM 3384 C C . GLU A 1 420 ? -4.315 2.676 -32.932 1.00 84.69 420 GLU A C 1
ATOM 3386 O O . GLU A 1 420 ? -5.291 3.256 -33.412 1.00 84.69 420 GLU A O 1
ATOM 3391 N N . LEU A 1 421 ? -3.210 3.324 -32.566 1.00 79.31 421 LEU A N 1
ATOM 3392 C CA . LEU A 1 421 ? -3.003 4.757 -32.716 1.00 79.31 421 LEU A CA 1
ATOM 3393 C C . LEU A 1 421 ? -1.953 4.998 -33.810 1.00 79.31 421 LEU A C 1
ATOM 3395 O O . LEU A 1 421 ? -0.7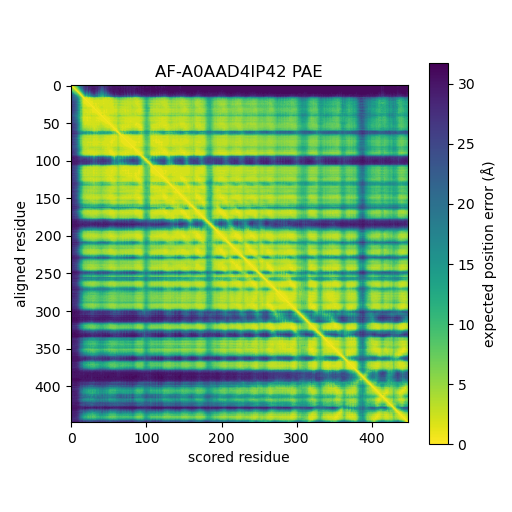83 4.652 -33.621 1.00 79.31 421 LEU A O 1
ATOM 3399 N N . PRO A 1 422 ? -2.317 5.630 -34.940 1.00 74.19 422 PRO A N 1
ATOM 3400 C CA . PRO A 1 422 ? -1.346 5.988 -35.962 1.00 74.19 422 PRO A CA 1
ATOM 3401 C C . PRO A 1 422 ? -0.276 6.933 -35.403 1.00 74.19 422 PRO A C 1
ATOM 3403 O O . PRO A 1 422 ? -0.568 7.983 -34.834 1.00 74.19 422 PRO A O 1
ATOM 3406 N N . TRP A 1 423 ? 0.995 6.597 -35.609 1.00 67.50 423 TRP A N 1
ATOM 3407 C CA . TRP A 1 423 ? 2.125 7.400 -35.125 1.00 67.50 423 TRP A CA 1
ATOM 3408 C C . TRP A 1 423 ? 2.183 8.820 -35.697 1.00 67.50 423 TRP A C 1
ATOM 3410 O O . TRP A 1 423 ? 2.741 9.707 -35.054 1.00 67.50 423 TRP A O 1
ATOM 3420 N N . THR A 1 424 ? 1.619 9.058 -36.886 1.00 64.62 424 THR A N 1
ATOM 3421 C CA . THR A 1 424 ? 1.476 10.410 -37.454 1.00 64.62 424 THR A CA 1
ATOM 3422 C C . THR A 1 424 ? 0.667 11.301 -36.516 1.00 64.62 424 THR A C 1
ATOM 3424 O O . THR A 1 424 ? 1.085 12.412 -36.219 1.00 64.62 424 THR A O 1
ATOM 3427 N N . THR A 1 425 ? -0.398 10.765 -35.916 1.00 67.31 425 THR A N 1
ATOM 3428 C CA . THR A 1 425 ? -1.221 11.456 -34.915 1.00 67.31 425 THR A CA 1
ATOM 3429 C C . THR A 1 425 ? -0.431 11.803 -33.645 1.00 67.31 425 THR A C 1
ATOM 3431 O O . THR A 1 425 ? -0.641 12.869 -33.071 1.00 67.31 425 THR A O 1
ATOM 3434 N N . LEU A 1 426 ? 0.513 10.949 -33.226 1.00 67.50 426 LEU A N 1
ATOM 3435 C CA . LEU A 1 426 ? 1.398 11.207 -32.079 1.00 67.50 426 LEU A CA 1
ATOM 3436 C C . LEU A 1 426 ? 2.478 12.260 -32.376 1.00 67.50 426 LEU A C 1
ATOM 3438 O O . LEU A 1 426 ? 2.807 13.082 -31.517 1.00 67.50 426 LEU A O 1
ATOM 3442 N N . LEU A 1 427 ? 3.064 12.220 -33.577 1.00 61.66 427 LEU A N 1
ATOM 3443 C CA . LEU A 1 427 ? 4.180 13.083 -33.974 1.00 61.66 427 LEU A CA 1
ATOM 3444 C C . LEU A 1 427 ? 3.729 14.472 -34.449 1.00 61.66 427 LEU A C 1
ATOM 3446 O O . LEU A 1 427 ? 4.483 15.430 -34.265 1.00 61.66 427 LEU A O 1
ATOM 3450 N N . ASP A 1 428 ? 2.509 14.601 -34.981 1.00 59.81 428 ASP A N 1
ATOM 3451 C CA . ASP A 1 428 ? 1.972 15.860 -35.509 1.00 59.81 428 ASP A CA 1
ATOM 3452 C C . ASP A 1 428 ? 1.614 16.891 -34.429 1.00 59.81 428 ASP A C 1
ATOM 3454 O O . ASP A 1 428 ? 1.344 18.034 -34.768 1.00 59.81 428 ASP A O 1
ATOM 3458 N N . ALA A 1 429 ? 1.664 16.554 -33.134 1.00 54.53 429 ALA A N 1
ATOM 3459 C CA . ALA A 1 429 ? 1.682 17.481 -31.986 1.00 54.53 429 ALA A CA 1
ATOM 3460 C C . ALA A 1 429 ? 0.615 18.613 -31.915 1.00 54.53 429 ALA A C 1
ATOM 3462 O O . ALA A 1 429 ? 0.676 19.427 -30.989 1.00 54.53 429 ALA A O 1
ATOM 3463 N N . PHE A 1 430 ? -0.368 18.683 -32.819 1.00 50.00 430 PHE A N 1
ATOM 3464 C CA . PHE A 1 430 ? -1.361 19.765 -32.876 1.00 50.00 430 PHE A CA 1
ATOM 3465 C C . PHE A 1 430 ? -2.757 19.364 -32.380 1.00 50.00 430 PHE A C 1
ATOM 3467 O O . PHE A 1 430 ? -3.497 20.244 -31.936 1.00 50.00 430 PHE A O 1
ATOM 3474 N N . ALA A 1 431 ? -3.094 18.072 -32.350 1.00 56.31 431 ALA A N 1
ATOM 3475 C CA . ALA A 1 431 ? -4.321 17.568 -31.735 1.00 56.31 431 ALA A CA 1
ATOM 3476 C C . ALA A 1 431 ? -4.029 17.160 -30.285 1.00 56.31 431 ALA A C 1
ATOM 3478 O O . ALA A 1 431 ? -3.543 16.068 -30.018 1.00 56.31 431 ALA A O 1
ATOM 3479 N N . TYR A 1 432 ? -4.260 18.063 -29.338 1.00 65.44 432 TYR A N 1
ATOM 3480 C CA . TYR A 1 432 ? -4.305 17.670 -27.931 1.00 65.44 432 TYR A CA 1
ATOM 3481 C C . TYR A 1 432 ? -5.657 16.995 -27.680 1.00 65.44 432 TYR A C 1
ATOM 3483 O O . TYR A 1 432 ? -6.659 17.499 -28.199 1.00 65.44 432 TYR A O 1
ATOM 3491 N N . PRO A 1 433 ? -5.718 15.896 -26.914 1.00 67.25 433 PRO A N 1
ATOM 3492 C CA . PRO A 1 433 ? -6.996 15.304 -26.560 1.00 67.25 433 PRO A CA 1
ATOM 3493 C C . PRO A 1 433 ? -7.799 16.304 -25.712 1.00 67.25 433 PRO A C 1
ATOM 3495 O O . PRO A 1 433 ? -7.233 17.210 -25.096 1.00 67.25 433 PRO A O 1
ATOM 3498 N N . GLY A 1 434 ? -9.128 16.175 -25.715 1.00 69.50 434 GLY A N 1
ATOM 3499 C CA . GLY A 1 434 ? -9.996 17.001 -24.863 1.00 69.50 434 GLY A CA 1
ATOM 3500 C C . GLY A 1 434 ? -9.855 16.678 -23.371 1.00 69.50 434 GLY A C 1
ATOM 3501 O O . GLY A 1 434 ? -10.164 17.511 -22.527 1.00 69.50 434 GLY A O 1
ATOM 3502 N N . GLU A 1 435 ? -9.343 15.491 -23.062 1.00 75.31 435 GLU A N 1
ATOM 3503 C CA . GLU A 1 435 ? -9.189 14.911 -21.729 1.00 75.31 435 GLU A CA 1
ATOM 3504 C C . GLU A 1 435 ? -7.861 14.147 -21.670 1.00 75.31 435 GLU A C 1
ATOM 3506 O O . GLU A 1 435 ? -7.235 13.906 -22.704 1.00 75.31 435 GLU A O 1
ATOM 3511 N N . GLU A 1 436 ? -7.413 13.770 -20.475 1.00 80.75 436 GLU A N 1
ATOM 3512 C CA . GLU A 1 436 ? -6.243 12.902 -20.327 1.00 80.75 436 GLU A CA 1
ATOM 3513 C C . GLU A 1 436 ? -6.516 11.520 -20.940 1.00 80.75 436 GLU A C 1
ATOM 3515 O O . GLU A 1 436 ? -7.631 10.998 -20.885 1.00 80.75 436 GLU A O 1
ATOM 3520 N N . ARG A 1 437 ? -5.503 10.953 -21.597 1.00 83.81 437 ARG A N 1
ATOM 3521 C CA . ARG A 1 437 ? -5.557 9.625 -22.216 1.00 83.81 437 ARG A CA 1
ATOM 3522 C C . ARG A 1 437 ? -4.283 8.859 -21.905 1.00 83.81 437 ARG A C 1
ATOM 3524 O O . ARG A 1 437 ? -3.210 9.452 -21.832 1.00 83.81 437 ARG A O 1
ATOM 3531 N N . GLU A 1 438 ? -4.374 7.540 -21.815 1.00 86.69 438 GLU A N 1
ATOM 3532 C CA . GLU A 1 438 ? -3.193 6.679 -21.758 1.00 86.69 438 GLU A CA 1
ATOM 3533 C C . GLU A 1 438 ? -2.806 6.189 -23.155 1.00 86.69 438 GLU A C 1
ATOM 3535 O O . GLU A 1 438 ? -3.647 5.752 -23.945 1.00 86.69 438 GLU A O 1
ATOM 3540 N N . VAL A 1 439 ? -1.510 6.249 -23.454 1.00 88.81 439 VAL A N 1
ATOM 3541 C CA . VAL A 1 439 ? -0.907 5.699 -24.669 1.00 88.81 439 VAL A CA 1
ATOM 3542 C C . VAL A 1 439 ? 0.045 4.588 -24.262 1.00 88.81 439 VAL A C 1
ATOM 3544 O O . VAL A 1 439 ? 0.876 4.771 -23.370 1.00 88.81 439 VAL A O 1
ATOM 3547 N N . ARG A 1 440 ? -0.025 3.444 -24.943 1.00 91.44 440 ARG A N 1
ATOM 3548 C CA . ARG A 1 440 ? 0.953 2.367 -24.775 1.00 91.44 440 ARG A CA 1
ATOM 3549 C C . ARG A 1 440 ? 1.622 2.016 -26.090 1.00 91.44 440 ARG A C 1
ATOM 3551 O O . ARG A 1 440 ? 0.984 1.942 -27.135 1.00 91.44 440 ARG A O 1
ATOM 3558 N N . PHE A 1 441 ? 2.914 1.752 -26.020 1.00 90.00 441 PHE A N 1
ATOM 3559 C CA . PHE A 1 441 ? 3.725 1.258 -27.117 1.00 90.00 441 PHE A CA 1
ATOM 3560 C C . PHE A 1 441 ? 4.004 -0.220 -26.886 1.00 90.00 441 PHE A C 1
ATOM 3562 O O . PHE A 1 441 ? 4.561 -0.575 -25.847 1.00 90.00 441 PHE A O 1
ATOM 3569 N N . ARG A 1 442 ? 3.644 -1.084 -27.835 1.00 89.94 442 ARG A N 1
ATOM 3570 C CA . ARG A 1 442 ? 4.054 -2.491 -27.803 1.00 89.94 442 ARG A CA 1
ATOM 3571 C C . ARG A 1 442 ? 5.401 -2.630 -28.477 1.00 89.94 442 ARG A C 1
ATOM 3573 O O . ARG A 1 442 ? 5.590 -2.125 -29.579 1.00 89.94 442 ARG A O 1
ATOM 3580 N N . LEU A 1 443 ? 6.317 -3.319 -27.817 1.00 89.69 443 LEU A N 1
ATOM 3581 C CA . LEU A 1 443 ? 7.707 -3.451 -28.226 1.00 89.69 443 LEU A CA 1
ATOM 3582 C C . LEU A 1 443 ? 8.020 -4.932 -28.426 1.00 89.69 443 LEU A C 1
ATOM 3584 O O . LEU A 1 443 ? 7.939 -5.724 -27.486 1.00 89.69 443 LEU A O 1
ATOM 3588 N N . LYS A 1 444 ? 8.382 -5.309 -29.654 1.00 86.62 444 LYS A N 1
ATOM 3589 C CA . LYS A 1 444 ? 8.791 -6.678 -29.983 1.00 86.62 444 LYS A CA 1
ATOM 3590 C C . LYS A 1 444 ? 10.301 -6.745 -30.134 1.00 86.62 444 LYS A C 1
ATOM 3592 O O . LYS A 1 444 ? 10.868 -6.085 -31.007 1.00 86.62 444 LYS A O 1
ATOM 3597 N N . TRP A 1 445 ? 10.943 -7.563 -29.311 1.00 85.12 445 TRP A N 1
ATOM 3598 C CA . TRP A 1 445 ? 12.395 -7.714 -29.302 1.00 85.12 445 TRP A CA 1
ATOM 3599 C C . TRP A 1 445 ? 12.847 -8.970 -30.051 1.00 85.12 445 TRP A C 1
ATOM 3601 O O . TRP A 1 445 ? 12.097 -9.919 -30.249 1.00 85.12 445 TRP A O 1
ATOM 3611 N N . GLU A 1 446 ? 14.099 -8.974 -30.480 1.00 80.69 446 GLU A N 1
ATOM 3612 C CA . GLU A 1 446 ? 14.771 -10.111 -31.081 1.00 80.69 446 GLU A CA 1
ATOM 3613 C C . GLU A 1 446 ? 15.098 -11.182 -30.038 1.00 80.69 446 GLU A C 1
ATOM 3615 O O . GLU A 1 446 ? 15.713 -10.883 -29.010 1.00 80.69 446 GLU A O 1
ATOM 3620 N N . GLY A 1 447 ? 14.735 -12.431 -30.344 1.00 67.56 447 GLY A N 1
ATOM 3621 C CA . GLY A 1 447 ? 15.030 -13.589 -29.498 1.00 67.56 447 GLY A CA 1
ATOM 3622 C C . GLY A 1 447 ? 14.091 -13.760 -28.301 1.00 67.56 447 GLY A C 1
ATOM 3623 O O . GLY A 1 447 ? 14.438 -14.516 -27.398 1.00 67.56 447 GLY A O 1
ATOM 3624 N N . LEU A 1 448 ? 12.945 -13.066 -28.292 1.00 59.91 448 LEU A N 1
ATOM 3625 C CA . LEU A 1 448 ? 11.856 -13.208 -27.321 1.00 59.91 448 LEU A CA 1
ATOM 3626 C C . LEU A 1 448 ? 10.549 -13.626 -27.992 1.00 59.91 448 LEU A C 1
ATOM 3628 O O . LEU A 1 448 ? 10.352 -13.248 -29.174 1.00 59.91 448 LEU A O 1
#

Mean predicted aligned error: 11.72 Å

InterPro domains:
  IPR032675 Leucine-rich repeat domain superfamily [G3DSA:3.80.10.10] (11-243)
  IPR036047 F-box-like domain superfamily [SSF81383] (12-78)
  IPR055294 F-box/LRR-repeat protein At3g58940-like [PTHR31293] (13-240)

Solvent-accessible surface area (backbone atoms only — not comparable to full-atom values): 24403 Å² total; per-residue (Å²): 135,83,86,83,85,82,86,76,84,73,80,83,65,74,78,78,73,55,64,67,57,50,34,56,56,37,65,77,39,56,49,71,59,28,56,60,47,25,78,80,35,71,67,42,35,51,28,57,78,64,46,38,62,44,53,46,54,36,79,80,37,76,92,50,38,60,65,64,46,50,54,50,51,52,53,51,52,47,54,31,61,79,65,73,43,66,29,51,31,41,35,42,40,41,72,40,63,89,84,52,104,57,79,54,34,91,50,55,66,58,55,48,52,54,50,59,57,50,55,76,28,48,24,33,32,40,36,42,30,49,45,18,70,88,31,61,61,63,58,67,66,43,68,29,84,53,30,36,31,42,37,41,29,23,27,20,40,59,54,81,70,51,63,63,21,58,29,32,32,44,37,38,30,49,24,39,43,46,66,72,81,81,64,81,83,69,67,47,66,44,69,38,40,68,28,34,61,53,26,28,37,42,33,42,30,44,58,44,74,67,69,25,44,32,44,36,28,76,45,26,29,34,41,34,44,29,62,48,72,61,36,40,38,40,32,43,30,34,48,38,42,39,39,37,40,34,24,41,70,53,71,40,66,46,77,41,74,64,75,56,82,28,38,31,42,39,37,37,50,40,55,58,47,37,59,66,50,56,52,40,50,39,55,47,50,53,57,44,53,85,30,51,26,33,39,33,43,35,39,73,47,85,54,63,70,50,88,63,74,78,82,75,90,59,87,63,29,65,22,56,29,35,33,70,44,75,77,54,67,87,78,62,88,78,78,78,83,62,93,56,53,62,45,59,51,45,53,37,33,47,41,39,26,40,43,34,63,41,55,38,82,64,104,62,79,65,80,42,49,65,46,53,51,50,54,61,55,52,44,67,48,88,36,94,48,57,44,100,84,69,47,67,45,50,43,42,22,84,81,42,80,52,53,66,42,64,49,41,28,35,54,40,78,94,77,74,43,76,40,86,40,63,63,64,67,67,70,62,75,71,78,54,48,96,48,74,36,50,34,39,33,43,43,42,51,67,96,110

Nearest PDB structures (foldseek):
  7vpf-assembly1_B  TM=3.292E-01  e=3.254E+00  Paenibacillus sp. FSL H7-0331
  3obe-assembly1_A  TM=2.497E-01  e=8.088E-01  Parabacteroides distasonis ATCC 8503
  3obe-assembly2_B  TM=2.283E-01  e=1.354E+00  Parabacteroides distasonis ATCC 8503
  3ju2-assembly1_A  TM=2.979E-01  e=5.448E+00  Sinorhizobium meliloti

Secondary structure (DSSP, 8-state):
------------------HHHHHHHHHTS-HHHHHHHGGG-HHHHHHHHT-SEEEEEGGGSGGG-HHHHHHHHHHHHHHHHHTT---SEEEEE----TTSS----S-HHHHHHHHHHHHTT--SEEEEE---TT-BPPTHHHH-SS--EEEEES-EEESTT-S----SEEEEES-EEE--TT--SS-EEE-HHHH-TT--EEEEES-BS-SEEEEE-SS--EEEEEEE-S-EEEEE-TT--EEEEEESPPSEEEEES--S--EEEEEEEES-B-HHHHHHHHHHHHHTTTSEEEEEEEE-S---B------TTPPPP--SEEEEEES-TTT-SS-PPPTTHHHHHHHHH--SEEEEEEPPP-SSTTTTHHHHHHHHHHEEE--S-B-TTSPBPPEEPTTSTTEEEEEEEEEETTTTEEEE--HHHHHS-----SS-EEEEEEEEETT-

Sequence (448 aa):
MKNQNTSGAGGGGIASLPQEIILKIQCYLNGKEASRTSVLGKSWYSAWCTRPHLDFNQCDFRSCNSDAFSEFTKKTLQRYEDRNLNIESFTLLMETEFFKDEPHCHNPSLAMELTVRALKLGPSHFEILPWNQNFVLPKELFESETLASLDASGCTIDLEEVTCSQLIFLHLRAVIVKGDARVKDTLFSLDLSSKFPYLKDLALWNCHGYKDIRICSPSLERISLMGFKMFTAEFDVPNIRNFLFKGSVLSCLTFENTRWEWESDVRIICDQFSAAWFTSLNRLVKRLSQSKVSLSISMIFPPNWERCDCVEGLPVAVVESLTLLDHMPNMLKSRKLPPNFLNALFMICRPKLMIQSWFPRNAWKDHNYLLKFVCKRLVAKLGGHRNGNGNFCFVPNPRMVGLKEVTAEIFEERVGEWRELPWTTLLDAFAYPGEEREVRFRLKWEGL

Radius of gyration: 28.43 Å; Cα contacts (8 Å, |Δi|>4): 900; chains: 1; bounding box: 106×49×76 Å

Foldseek 3Di:
DDDDDDDDDDPPPPPDPPLVVLLVVLVVPALVVLCVCPVVDDSSVVSSLQRLEAAQALVVDVVSPVVVSLVVLVVSLVSCVVVVHAHAEYHDHQDQPPPDPDRARPCLPSLVVSLVSNLVSQYQEYAYASLHQDNEDDLSQQVRPSHAEYHYENYEYECVSQFAGQYQYDAYAQYEYDYDPVVPDDFPEPACCRRYQQHAEYHYENYDHTQEYEYAYQNYQYYAYYADDEHAYHYAHQNHAEAEYYYAQYPYYAYPNHPDAHEYEHEHEDAADDLVSLVSVLRVLVRCLSYQYAYEYEYDHQYPDDDDDAPPDDDEREHAEYEYHYPPQAPPPDDADDLCVVLSVCRRYVYQKYKYKQFFDDPGPDPCRVLQSVLPQQAPDQAPDADPVRATFGQGDVSNPFWGGKWKWKQDPVVRDTDTDRSCVSNVPPDRDPGMIMMMMGTDGHPD